Protein AF-A0A7S1FCR6-F1 (afdb_monomer)

pLDDT: mean 73.18, std 24.17, range [21.91, 98.38]

Solvent-accessible surface area (backbone atoms only — not comparable to full-atom values): 28357 Å² total; per-residue (Å²): 133,83,92,79,87,86,84,81,91,66,88,81,76,80,77,82,89,81,75,94,78,83,88,81,84,81,62,76,66,58,60,53,54,52,52,51,51,50,51,52,49,48,52,54,47,52,61,50,58,70,70,68,66,88,68,97,71,76,80,78,48,74,63,58,57,47,53,53,52,31,56,73,47,55,52,64,73,80,77,81,67,60,98,85,69,74,50,44,48,54,54,11,51,75,41,20,71,58,39,65,74,63,59,43,22,36,37,36,28,56,30,54,68,40,38,19,30,21,25,77,34,57,31,79,85,72,30,73,88,45,57,72,33,31,66,37,41,47,71,53,21,55,54,42,38,75,76,32,50,70,51,43,46,58,53,76,51,42,34,30,40,57,78,25,43,71,43,81,64,96,66,40,38,37,73,42,42,28,70,50,59,77,19,32,18,51,38,36,96,95,44,72,71,35,41,59,59,53,42,14,41,44,47,21,70,53,51,78,77,39,45,44,45,60,51,52,58,54,47,33,20,76,72,44,37,40,76,76,66,40,45,56,63,48,51,54,49,54,52,50,51,32,24,51,54,40,9,63,78,64,80,42,96,70,27,33,22,34,37,38,16,28,26,53,16,33,44,52,46,46,28,47,54,40,58,31,55,69,38,92,64,23,47,57,48,46,56,62,43,41,42,35,37,39,34,41,50,44,48,62,52,23,41,51,48,55,45,43,21,67,72,40,24,50,50,93,77,39,71,38,69,53,48,67,52,41,71,55,24,89,46,36,68,52,52,60,70,70,72,50,55,41,66,56,45,20,58,42,50,51,25,24,7,30,52,39,61,33,34,63,35,28,38,39,87,65,67,16,27,77,87,44,94,50,94,51,96,66,19,29,43,34,27,34,60,67,77,79,77,74,96,80,74,98,67,98,44,74,42,60,41,46,54,60,56,50,50,53,51,54,44,67,40,77,50,66,84,92,46,78,38,46,65,53,18,25,16,49,64,57,45,52,41,65,74,41,72,59,44,79,66,39,58,72,39,71,37,25,35,54,22,67,54,22,31,74,81,76,91,33,94,76,55,42,78,46,82,46,68,88,74,97,61,74,40,66,61,32,41,34,36,37,81,49,84,69,87,80,85,81,88,84,87,84,89,81,83,85,52,55,41,80,72,52,71,44,64,96

Nearest PDB structures (foldseek):
  4x92-assembly1_A  TM=7.218E-01  e=6.213E-13  Homo sapiens
  4x97-assembly1_A  TM=7.311E-01  e=3.871E-12  Homo sapiens
  6ecf-assembly2_B  TM=4.263E-01  e=5.447E-01  Streptomyces tsusimaensis
  8uag-assembly1_A  TM=4.490E-01  e=5.004E+00  Leishmania major
  8xaw-assembly1_D  TM=1.793E-01  e=2.719E+00  Escherichia coli

Radius of gyration: 27.41 Å; Cα contacts (8 Å, |Δi|>4): 826; chains: 1; bounding box: 84×52×92 Å

Structure (mmCIF, N/CA/C/O backbone):
data_AF-A0A7S1FCR6-F1
#
_entry.id   AF-A0A7S1FCR6-F1
#
loop_
_atom_site.group_PDB
_atom_site.id
_atom_site.type_symbol
_atom_site.label_atom_id
_atom_site.label_alt_id
_atom_site.label_comp_id
_atom_site.label_asym_id
_atom_site.label_entity_id
_atom_site.label_seq_id
_atom_site.pdbx_PDB_ins_code
_atom_site.Cartn_x
_atom_site.Cartn_y
_atom_site.Cartn_z
_atom_site.occupancy
_atom_site.B_iso_or_equiv
_atom_site.auth_seq_id
_atom_site.auth_comp_id
_atom_site.auth_asym_id
_atom_site.auth_atom_id
_atom_site.pdbx_PDB_model_num
ATOM 1 N N . LEU A 1 1 ? -47.782 4.706 -46.880 1.00 26.97 1 LEU A N 1
ATOM 2 C CA . LEU A 1 1 ? -47.902 5.909 -47.739 1.00 26.97 1 LEU A CA 1
ATOM 3 C C . LEU A 1 1 ? -46.493 6.414 -48.048 1.00 26.97 1 LEU A C 1
ATOM 5 O O . LEU A 1 1 ? -45.717 6.549 -47.120 1.00 26.97 1 LEU A O 1
ATOM 9 N N . LYS A 1 2 ? -46.186 6.562 -49.344 1.00 21.91 2 LYS A N 1
ATOM 10 C CA . LYS A 1 2 ? -44.995 7.129 -50.019 1.00 21.91 2 LYS A CA 1
ATOM 11 C C . LYS A 1 2 ? -43.766 7.554 -49.182 1.00 21.91 2 LYS A C 1
ATOM 13 O O . LYS A 1 2 ? -43.818 8.512 -48.423 1.00 21.91 2 LYS A O 1
ATOM 18 N N . PHE A 1 3 ? -42.630 6.924 -49.499 1.00 24.89 3 PHE A N 1
ATOM 19 C CA . PHE A 1 3 ? -41.269 7.440 -49.306 1.00 24.89 3 PHE A CA 1
ATOM 20 C C . PHE A 1 3 ? -41.048 8.743 -50.100 1.00 24.89 3 PHE A C 1
ATOM 22 O O . PHE A 1 3 ? -41.332 8.777 -51.298 1.00 24.89 3 PHE A O 1
ATOM 29 N N . ALA A 1 4 ? -40.473 9.773 -49.467 1.00 23.92 4 ALA A N 1
ATOM 30 C CA . ALA A 1 4 ? -39.822 10.896 -50.148 1.00 23.92 4 ALA A CA 1
ATOM 31 C C . ALA A 1 4 ? -38.716 11.526 -49.272 1.00 23.92 4 ALA A C 1
ATOM 33 O O . ALA A 1 4 ? -38.985 12.195 -48.284 1.00 23.92 4 ALA A O 1
ATOM 34 N N . ALA A 1 5 ? -37.476 11.241 -49.679 1.00 25.81 5 ALA A N 1
ATOM 35 C CA . ALA A 1 5 ? -36.233 12.014 -49.596 1.00 25.81 5 ALA A CA 1
ATOM 36 C C . ALA A 1 5 ? -36.061 13.136 -48.544 1.00 25.81 5 ALA A C 1
ATOM 38 O O . ALA A 1 5 ? -36.599 14.231 -48.686 1.00 25.81 5 ALA A O 1
ATOM 39 N N . LEU A 1 6 ? -35.072 12.945 -47.664 1.00 24.28 6 LEU A N 1
ATOM 40 C CA . LEU A 1 6 ? -34.164 14.011 -47.229 1.00 24.28 6 LEU A CA 1
ATOM 41 C C . LEU A 1 6 ? -32.757 13.665 -47.735 1.00 24.28 6 LEU A C 1
ATOM 43 O O . LEU A 1 6 ? -32.111 12.733 -47.261 1.00 24.28 6 LEU A O 1
ATOM 47 N N . ARG A 1 7 ? -32.332 14.392 -48.775 1.00 25.30 7 ARG A N 1
ATOM 48 C CA . ARG A 1 7 ? -30.979 14.369 -49.341 1.00 25.30 7 ARG A CA 1
ATOM 49 C C . ARG A 1 7 ? -30.012 14.976 -48.326 1.00 25.30 7 ARG A C 1
ATOM 51 O O . ARG A 1 7 ? -30.162 16.139 -47.966 1.00 25.30 7 ARG A O 1
ATOM 58 N N . THR A 1 8 ? -28.999 14.222 -47.919 1.00 30.91 8 THR A N 1
ATOM 59 C CA . THR A 1 8 ? -27.812 14.755 -47.250 1.00 30.91 8 THR A CA 1
ATOM 60 C C . THR A 1 8 ? -26.862 15.320 -48.303 1.00 30.91 8 THR A C 1
ATOM 62 O O . THR A 1 8 ? -26.351 14.615 -49.170 1.00 30.91 8 THR A O 1
ATOM 65 N N . THR A 1 9 ? -26.632 16.627 -48.254 1.00 29.25 9 THR A N 1
ATOM 66 C CA . THR A 1 9 ? -25.558 17.289 -48.993 1.00 29.25 9 THR A CA 1
ATOM 67 C C . THR A 1 9 ? -24.243 17.070 -48.249 1.00 29.25 9 THR A C 1
ATOM 69 O O . THR A 1 9 ? -23.993 17.713 -47.233 1.00 29.25 9 THR A O 1
ATOM 72 N N . SER A 1 10 ? -23.392 16.177 -48.752 1.00 33.59 10 SER A N 1
ATOM 73 C CA . SER A 1 10 ? -21.956 16.191 -48.455 1.00 33.59 10 SER A CA 1
ATOM 74 C C . SER A 1 10 ? -21.173 15.829 -49.727 1.00 33.59 10 SER A C 1
ATOM 76 O O . SER A 1 10 ? -21.545 14.859 -50.392 1.00 33.59 10 SER A O 1
ATOM 78 N N . PRO A 1 11 ? -20.126 16.582 -50.124 1.00 29.33 11 PRO A N 1
ATOM 79 C CA . PRO A 1 11 ? -19.571 16.553 -51.485 1.00 29.33 11 PRO A CA 1
ATOM 80 C C . PRO A 1 11 ? -18.715 15.318 -51.817 1.00 29.33 11 PRO A C 1
ATOM 82 O O . PRO A 1 11 ? -18.151 15.240 -52.903 1.00 29.33 11 PRO A O 1
ATOM 85 N N . CYS A 1 12 ? -18.595 14.343 -50.914 1.00 30.05 12 CYS A N 1
ATOM 86 C CA . CYS A 1 12 ? -17.661 13.223 -51.078 1.00 30.05 12 CYS A CA 1
ATOM 87 C C . CYS A 1 12 ? -18.168 12.066 -51.958 1.00 30.05 12 CYS A C 1
ATOM 89 O O . CYS A 1 12 ? -17.389 11.172 -52.271 1.00 30.05 12 CYS A O 1
ATOM 91 N N . LEU A 1 13 ? -19.439 12.056 -52.374 1.00 32.69 13 LEU A N 1
ATOM 92 C CA . LEU A 1 13 ? -20.043 10.925 -53.103 1.00 32.69 13 LEU A CA 1
ATOM 93 C C . LEU A 1 13 ? -20.125 11.104 -54.632 1.00 32.69 13 LEU A C 1
ATOM 95 O O . LEU A 1 13 ? -20.580 10.200 -55.321 1.00 32.69 13 LEU A O 1
ATOM 99 N N . GLY A 1 14 ? -19.651 12.228 -55.180 1.00 29.42 14 GLY A N 1
ATOM 100 C CA . GLY A 1 14 ? -19.716 12.520 -56.622 1.00 29.42 14 GLY A CA 1
ATOM 101 C C . GLY A 1 14 ? -18.485 12.132 -57.452 1.00 29.42 14 GLY A C 1
ATOM 102 O O . GLY A 1 14 ? -18.476 12.389 -58.649 1.00 29.42 14 GLY A O 1
ATOM 103 N N . ALA A 1 15 ? -17.440 11.551 -56.853 1.00 30.73 15 ALA A N 1
ATOM 104 C CA . ALA A 1 15 ? -16.150 11.344 -57.528 1.00 30.73 15 ALA A CA 1
ATOM 105 C C . ALA A 1 15 ? -15.713 9.870 -57.668 1.00 30.73 15 ALA A C 1
ATOM 107 O O . ALA A 1 15 ? -14.554 9.613 -57.984 1.00 30.73 15 ALA A O 1
ATOM 108 N N . MET A 1 16 ? -16.606 8.897 -57.440 1.00 31.44 16 MET A N 1
ATOM 109 C CA . MET A 1 16 ? -16.273 7.463 -57.545 1.00 31.44 16 MET A CA 1
ATOM 110 C C . MET A 1 16 ? -16.863 6.727 -58.759 1.00 31.44 16 MET A C 1
ATOM 112 O O . MET A 1 16 ? -16.580 5.547 -58.935 1.00 31.44 16 MET A O 1
ATOM 116 N N . GLU A 1 17 ? -17.567 7.409 -59.663 1.00 31.56 17 GLU A N 1
ATOM 117 C CA . GLU A 1 17 ? -17.945 6.854 -60.972 1.00 31.56 17 GLU A CA 1
ATOM 118 C C . GLU A 1 17 ? -17.301 7.665 -62.096 1.00 31.56 17 GLU A C 1
ATOM 120 O O . GLU A 1 17 ? -17.936 8.511 -62.709 1.00 31.56 17 GLU A O 1
ATOM 125 N N . THR A 1 18 ? -15.996 7.467 -62.302 1.00 31.06 18 THR A N 1
ATOM 126 C CA . THR A 1 18 ? -15.269 7.529 -63.593 1.00 31.06 18 THR A CA 1
ATOM 127 C C . THR A 1 18 ? -13.767 7.648 -63.330 1.00 31.06 18 THR A C 1
ATOM 129 O O . THR A 1 18 ? -13.212 8.740 -63.304 1.00 31.06 18 THR A O 1
ATOM 132 N N . ARG A 1 19 ? -13.102 6.502 -63.131 1.00 27.19 19 ARG A N 1
ATOM 133 C CA . ARG A 1 19 ? -11.713 6.195 -63.546 1.00 27.19 19 ARG A CA 1
ATOM 134 C C . ARG A 1 19 ? -11.244 4.925 -62.838 1.00 27.19 19 ARG A C 1
ATOM 136 O O . ARG A 1 19 ? -10.606 4.960 -61.792 1.00 27.19 19 ARG A O 1
ATOM 143 N N . ALA A 1 20 ? -11.535 3.785 -63.455 1.00 38.91 20 ALA A N 1
ATOM 144 C CA . ALA A 1 20 ? -10.646 2.640 -63.348 1.00 38.91 20 ALA A CA 1
ATOM 145 C C . ALA A 1 20 ? -9.335 3.016 -64.063 1.00 38.91 20 ALA A C 1
ATOM 147 O O . ALA A 1 20 ? -9.345 3.263 -65.268 1.00 38.91 20 ALA A O 1
ATOM 148 N N . GLY A 1 21 ? -8.232 3.126 -63.320 1.00 28.22 21 GLY A N 1
ATOM 149 C CA . GLY A 1 21 ? -6.908 3.366 -63.895 1.00 28.22 21 GLY A CA 1
ATOM 150 C C . GLY A 1 21 ? -5.910 4.011 -62.931 1.00 28.22 21 GLY A C 1
ATOM 151 O O . GLY A 1 21 ? -5.876 5.228 -62.817 1.00 28.22 21 GLY A O 1
ATOM 152 N N . ASN A 1 22 ? -5.053 3.168 -62.347 1.00 29.39 22 ASN A N 1
ATOM 153 C CA . ASN A 1 22 ? -3.750 3.455 -61.726 1.00 29.39 22 ASN A CA 1
ATOM 154 C C . ASN A 1 22 ? -3.652 4.239 -60.392 1.00 29.39 22 ASN A C 1
ATOM 156 O O . ASN A 1 22 ? -3.996 5.407 -60.295 1.00 29.39 22 ASN A O 1
ATOM 160 N N . ALA A 1 23 ? -2.983 3.563 -59.441 1.00 32.53 23 ALA A N 1
ATOM 161 C CA . ALA A 1 23 ? -2.140 4.050 -58.336 1.00 32.53 23 ALA A CA 1
ATOM 162 C C . ALA A 1 23 ? -2.759 4.902 -57.198 1.00 32.53 23 ALA A C 1
ATOM 164 O O . ALA A 1 23 ? -3.144 6.048 -57.386 1.00 32.53 23 ALA A O 1
ATOM 165 N N . GLY A 1 24 ? -2.687 4.369 -55.965 1.00 29.12 24 GLY A N 1
ATOM 166 C CA . GLY A 1 24 ? -2.795 5.131 -54.709 1.00 29.12 24 GLY A CA 1
ATOM 167 C C . GLY A 1 24 ? -3.730 4.504 -53.667 1.00 29.12 24 GLY A C 1
ATOM 168 O O . GLY A 1 24 ? -4.939 4.461 -53.855 1.00 29.12 24 GLY A O 1
ATOM 169 N N . SER A 1 25 ? -3.180 4.020 -52.549 1.00 33.81 25 SER A N 1
ATOM 170 C CA . SER A 1 25 ? -3.937 3.452 -51.421 1.00 33.81 25 SER A CA 1
ATOM 171 C C . SER A 1 25 ? -4.877 4.478 -50.757 1.00 33.81 25 SER A C 1
ATOM 173 O O . SER A 1 25 ? -4.413 5.584 -50.463 1.00 33.81 25 SER A O 1
ATOM 175 N N . PRO A 1 26 ? -6.129 4.135 -50.397 1.00 33.09 26 PRO A N 1
ATOM 176 C CA . PRO A 1 26 ? -6.978 5.029 -49.616 1.00 33.09 26 PRO A CA 1
ATOM 177 C C . PRO A 1 26 ? -6.548 5.065 -48.137 1.00 33.09 26 PRO A C 1
ATOM 179 O O . PRO A 1 26 ? -6.169 4.054 -47.543 1.00 33.09 26 PRO A O 1
ATOM 182 N N . GLY A 1 27 ? -6.579 6.262 -47.544 1.00 34.09 27 GLY A N 1
ATOM 183 C CA . GLY A 1 27 ? -6.052 6.562 -46.211 1.00 34.09 27 GLY A CA 1
ATOM 184 C C . GLY A 1 27 ? -6.724 5.796 -45.063 1.00 34.09 27 GLY A C 1
ATOM 185 O O . GLY A 1 27 ? -7.950 5.741 -44.944 1.00 34.09 27 GLY A O 1
ATOM 186 N N . LYS A 1 28 ? -5.884 5.274 -44.157 1.00 36.62 28 LYS A N 1
ATOM 187 C CA . LYS A 1 28 ? -6.226 4.457 -42.973 1.00 36.62 28 LYS A CA 1
ATOM 188 C C . LYS A 1 28 ? -7.243 5.103 -42.012 1.00 36.62 28 LYS A C 1
ATOM 190 O O . LYS A 1 28 ? -7.835 4.402 -41.199 1.00 36.62 28 LYS A O 1
ATOM 195 N N . THR A 1 29 ? -7.482 6.409 -42.102 1.00 34.28 29 THR A N 1
ATOM 196 C CA . THR A 1 29 ? -8.434 7.145 -41.251 1.00 34.28 29 THR A CA 1
ATOM 197 C C . THR A 1 29 ? -9.890 6.963 -41.694 1.00 34.28 29 THR A C 1
ATOM 199 O O . THR A 1 29 ? -10.779 6.887 -40.851 1.00 34.28 29 THR A O 1
ATOM 202 N N . CYS A 1 30 ? -10.152 6.815 -42.998 1.00 27.67 30 CYS A N 1
ATOM 203 C CA . CYS A 1 30 ? -11.521 6.697 -43.518 1.00 27.67 30 CYS A CA 1
ATOM 204 C C . CYS A 1 30 ? -12.105 5.295 -43.263 1.00 27.67 30 CYS A C 1
ATOM 206 O O . CYS A 1 30 ? -13.254 5.155 -42.856 1.00 27.67 30 CYS A O 1
ATOM 208 N N . VAL A 1 31 ? -11.265 4.257 -43.365 1.00 34.62 31 VAL A N 1
ATOM 209 C CA . VAL A 1 31 ? -11.630 2.868 -43.026 1.00 34.62 31 VAL A CA 1
ATOM 210 C C . VAL A 1 31 ? -11.950 2.720 -41.528 1.00 34.62 31 VAL A C 1
ATOM 212 O O . VAL A 1 31 ? -12.865 1.987 -41.161 1.00 34.62 31 VAL A O 1
ATOM 215 N N . ARG A 1 32 ? -11.263 3.471 -40.653 1.00 37.19 32 ARG A N 1
ATOM 216 C CA . ARG A 1 32 ? -11.485 3.470 -39.193 1.00 37.19 32 ARG A CA 1
ATOM 217 C C . ARG A 1 32 ? -12.839 4.057 -38.782 1.00 37.19 32 ARG A C 1
ATOM 219 O O . ARG A 1 32 ? -13.507 3.473 -37.937 1.00 37.19 32 ARG A O 1
ATOM 226 N N . VAL A 1 33 ? -13.268 5.159 -39.399 1.00 35.59 33 VAL A N 1
ATOM 227 C CA . VAL A 1 33 ? -14.563 5.796 -39.091 1.00 35.59 33 VAL A CA 1
ATOM 228 C C . VAL A 1 33 ? -15.730 4.987 -39.662 1.00 35.59 33 VAL A C 1
ATOM 230 O O . VAL A 1 33 ? -16.731 4.793 -38.977 1.00 35.59 33 VAL A O 1
ATOM 233 N N . VAL A 1 34 ? -15.584 4.436 -40.872 1.00 34.09 34 VAL A N 1
ATOM 234 C CA . VAL A 1 34 ? -16.623 3.599 -41.495 1.00 34.09 34 VAL A CA 1
ATOM 235 C C . VAL A 1 34 ? -16.825 2.294 -40.720 1.00 34.09 34 VAL A C 1
ATOM 237 O O . VAL A 1 34 ? -17.962 1.894 -40.508 1.00 34.09 34 VAL A O 1
ATOM 240 N N . THR A 1 35 ? -15.763 1.667 -40.206 1.00 38.59 35 THR A N 1
ATOM 241 C CA . THR A 1 35 ? -15.887 0.416 -39.429 1.00 38.59 35 THR A CA 1
ATOM 242 C C . THR A 1 35 ? -16.547 0.652 -38.066 1.00 38.59 35 THR A C 1
ATOM 244 O O . THR A 1 35 ? -17.368 -0.152 -37.630 1.00 38.59 35 THR A O 1
ATOM 247 N N . LEU A 1 36 ? -16.255 1.785 -37.419 1.00 36.88 36 LEU A N 1
ATOM 248 C CA . LEU A 1 36 ? -16.864 2.159 -36.140 1.00 36.88 36 LEU A CA 1
ATOM 249 C C . LEU A 1 36 ? -18.350 2.524 -36.304 1.00 36.88 36 LEU A C 1
ATOM 251 O O . LEU A 1 36 ? -19.183 2.093 -35.512 1.00 36.88 36 LEU A O 1
ATOM 255 N N . LEU A 1 37 ? -18.701 3.240 -37.378 1.00 36.97 37 LEU A N 1
ATOM 256 C CA . LEU A 1 37 ? -20.093 3.554 -37.714 1.00 36.97 37 LEU A CA 1
ATOM 257 C C . LEU A 1 37 ? -20.887 2.312 -38.137 1.00 36.97 37 LEU A C 1
ATOM 259 O O . LEU A 1 37 ? -22.052 2.200 -37.772 1.00 36.97 37 LEU A O 1
ATOM 263 N N . VAL A 1 38 ? -20.271 1.357 -38.841 1.00 38.62 38 VAL A N 1
ATOM 264 C CA . VAL A 1 38 ? -20.898 0.069 -39.189 1.00 38.62 38 VAL A CA 1
ATOM 265 C C . VAL A 1 38 ? -21.093 -0.805 -37.946 1.00 38.62 38 VAL A C 1
ATOM 267 O O . VAL A 1 38 ? -22.140 -1.432 -37.817 1.00 38.62 38 VAL A O 1
ATOM 270 N N . GLY A 1 39 ? -20.154 -0.795 -36.995 1.00 35.12 39 GLY A N 1
ATOM 271 C CA . GLY A 1 39 ? -20.297 -1.484 -35.708 1.00 35.12 39 GLY A CA 1
ATOM 272 C C . GLY A 1 39 ? -21.424 -0.905 -34.849 1.00 35.12 39 GLY A C 1
ATOM 273 O O . GLY A 1 39 ? -22.276 -1.647 -34.365 1.00 35.12 39 GLY A O 1
ATOM 274 N N . VAL A 1 40 ? -21.501 0.423 -34.730 1.00 40.88 40 VAL A N 1
ATOM 275 C CA . VAL A 1 40 ? -22.588 1.101 -34.000 1.00 40.88 40 VAL A CA 1
ATOM 276 C C . VAL A 1 40 ? -23.932 0.919 -34.715 1.00 40.88 40 VAL A C 1
ATOM 278 O O . VAL A 1 40 ? -24.932 0.631 -34.064 1.00 40.88 40 VAL A O 1
ATOM 281 N N . ALA A 1 41 ? -23.971 0.997 -36.048 1.00 37.22 41 ALA A N 1
ATOM 282 C CA . ALA A 1 41 ? -25.184 0.745 -36.824 1.00 37.22 41 ALA A CA 1
ATOM 283 C C . ALA A 1 41 ? -25.647 -0.719 -36.739 1.00 37.22 41 ALA A C 1
ATOM 285 O O . ALA A 1 41 ? -26.850 -0.959 -36.729 1.00 37.22 41 ALA A O 1
ATOM 286 N N . ALA A 1 42 ? -24.733 -1.688 -36.624 1.00 37.91 42 ALA A N 1
ATOM 287 C CA . ALA A 1 42 ? -25.067 -3.095 -36.402 1.00 37.91 42 ALA A CA 1
ATOM 288 C C . ALA A 1 42 ? -25.636 -3.341 -34.995 1.00 37.91 42 ALA A C 1
ATOM 290 O O . ALA A 1 42 ? -26.584 -4.109 -34.856 1.00 37.91 42 ALA A O 1
ATOM 291 N N . VAL A 1 43 ? -25.130 -2.641 -33.972 1.00 38.53 43 VAL A N 1
ATOM 292 C CA . VAL A 1 43 ? -25.683 -2.672 -32.605 1.00 38.53 43 VAL A CA 1
ATOM 293 C C . VAL A 1 43 ? -27.073 -2.031 -32.565 1.00 38.53 43 VAL A C 1
ATOM 295 O O . VAL A 1 43 ? -28.011 -2.625 -32.040 1.00 38.53 43 VAL A O 1
ATOM 298 N N . VAL A 1 44 ? -27.250 -0.868 -33.198 1.00 40.66 44 VAL A N 1
ATOM 299 C CA . VAL A 1 44 ? -28.551 -0.180 -33.280 1.00 40.66 44 VAL A CA 1
ATOM 300 C C . VAL A 1 44 ? -29.558 -0.976 -34.125 1.00 40.66 44 VAL A C 1
ATOM 302 O O . VAL A 1 44 ? -30.716 -1.102 -33.731 1.00 40.66 44 VAL A O 1
ATOM 305 N N . CYS A 1 45 ? -29.134 -1.587 -35.238 1.00 35.97 45 CYS A N 1
ATOM 306 C CA . CYS A 1 45 ? -29.986 -2.471 -36.042 1.00 35.97 45 CYS A CA 1
ATOM 307 C C . CYS A 1 45 ? -30.292 -3.797 -35.338 1.00 35.97 45 CYS A C 1
ATOM 309 O O . CYS A 1 45 ? -31.378 -4.329 -35.533 1.00 35.97 45 CYS A O 1
ATOM 311 N N . GLY A 1 46 ? -29.386 -4.331 -34.513 1.00 36.72 46 GLY A N 1
ATOM 312 C CA . GLY A 1 46 ? -29.647 -5.510 -33.682 1.00 36.72 46 GLY A CA 1
ATOM 313 C C . GLY A 1 46 ? -30.739 -5.250 -32.642 1.00 36.72 46 GLY A C 1
ATOM 314 O O . GLY A 1 46 ? -31.631 -6.078 -32.471 1.00 36.72 46 GLY A O 1
ATOM 315 N N . ILE A 1 47 ? -30.729 -4.058 -32.035 1.00 38.31 47 ILE A N 1
ATOM 316 C CA . ILE A 1 47 ? -31.768 -3.586 -31.106 1.00 38.31 47 ILE A CA 1
ATOM 317 C C . ILE A 1 47 ? -33.112 -3.385 -31.830 1.00 38.31 47 ILE A C 1
ATOM 319 O O . ILE A 1 47 ? -34.154 -3.755 -31.298 1.00 38.31 47 ILE A O 1
ATOM 323 N N . TYR A 1 48 ? -33.103 -2.857 -33.059 1.00 31.92 48 TYR A N 1
ATOM 324 C CA . TYR A 1 48 ? -34.331 -2.627 -33.836 1.00 31.92 48 TYR A CA 1
ATOM 325 C C . TYR A 1 48 ? -34.926 -3.909 -34.441 1.00 31.92 48 TYR A C 1
ATOM 327 O O . TYR A 1 48 ? -36.141 -4.088 -34.441 1.00 31.92 48 TYR A O 1
ATOM 335 N N . LYS A 1 49 ? -34.088 -4.840 -34.914 1.00 32.34 49 LYS A N 1
ATOM 336 C CA . LYS A 1 49 ? -34.532 -6.093 -35.551 1.00 32.34 49 LYS A CA 1
ATOM 337 C C . LYS A 1 49 ? -35.114 -7.094 -34.545 1.00 32.34 49 LYS A C 1
ATOM 339 O O . LYS A 1 49 ? -35.937 -7.920 -34.929 1.00 32.34 49 LYS A O 1
ATOM 344 N N . ALA A 1 50 ? -34.750 -6.978 -33.266 1.00 37.97 50 ALA A N 1
ATOM 345 C CA . ALA A 1 50 ? -35.415 -7.676 -32.165 1.00 37.97 50 ALA A CA 1
ATOM 346 C C . ALA A 1 50 ? -36.836 -7.138 -31.880 1.00 37.97 50 ALA A C 1
ATOM 348 O O . ALA A 1 50 ? -37.641 -7.846 -31.287 1.00 37.97 50 ALA A O 1
ATOM 349 N N . GLY A 1 51 ? -37.161 -5.916 -32.324 1.00 35.59 51 GLY A N 1
ATOM 350 C CA . GLY A 1 51 ? -38.479 -5.294 -32.156 1.00 35.59 51 GLY A CA 1
ATOM 351 C C . GLY A 1 51 ? -39.479 -5.541 -33.295 1.00 35.59 51 GLY A C 1
ATOM 352 O O . GLY A 1 51 ? -40.661 -5.271 -33.111 1.00 35.59 51 GLY A O 1
ATOM 353 N N . GLU A 1 52 ? -39.052 -6.051 -34.457 1.00 33.81 52 GLU A N 1
ATOM 354 C CA . GLU A 1 52 ? -39.923 -6.213 -35.641 1.00 33.81 52 GLU A CA 1
ATOM 355 C C . GLU A 1 52 ? -40.369 -7.657 -35.933 1.00 33.81 52 GLU A C 1
ATOM 357 O O . GLU A 1 52 ? -41.248 -7.867 -36.771 1.00 33.81 52 GLU A O 1
ATOM 362 N N . GLN A 1 53 ? -39.837 -8.669 -35.239 1.00 32.81 53 GLN A N 1
ATOM 363 C CA . GLN A 1 53 ? -40.390 -10.027 -35.320 1.00 32.81 53 GLN A CA 1
ATOM 364 C C . GLN A 1 53 ? -41.501 -10.194 -34.285 1.00 32.81 53 GLN A C 1
ATOM 366 O O . GLN A 1 53 ? -41.283 -10.614 -33.153 1.00 32.81 53 GLN A O 1
ATOM 371 N N . GLY A 1 54 ? -42.708 -9.805 -34.692 1.00 36.75 54 GLY A N 1
ATOM 372 C CA . GLY A 1 54 ? -43.919 -9.939 -33.897 1.00 36.75 54 GLY A CA 1
ATOM 373 C C . GLY A 1 54 ? -44.237 -11.394 -33.557 1.00 36.75 54 GLY A C 1
ATOM 374 O O . GLY A 1 54 ? -44.729 -12.140 -34.398 1.00 36.75 54 GLY A O 1
ATOM 375 N N . SER A 1 55 ? -44.018 -11.756 -32.297 1.00 31.84 55 SER A N 1
ATOM 376 C CA . SER A 1 55 ? -44.845 -12.706 -31.550 1.00 31.84 55 SER A CA 1
ATOM 377 C C . SER A 1 55 ? -44.575 -12.530 -30.054 1.00 31.84 55 SER A C 1
ATOM 379 O O . SER A 1 55 ? -43.430 -12.650 -29.621 1.00 31.84 55 SER A O 1
ATOM 381 N N . ASP A 1 56 ? -45.636 -12.206 -29.314 1.00 35.31 56 ASP A N 1
ATOM 382 C CA . ASP A 1 56 ? -45.758 -12.059 -27.857 1.00 35.31 56 ASP A CA 1
ATOM 383 C C . ASP A 1 56 ? -44.575 -12.564 -27.017 1.00 35.31 56 ASP A C 1
ATOM 385 O O . ASP A 1 56 ? -44.539 -13.718 -26.599 1.00 35.31 56 ASP A O 1
ATOM 389 N N . THR A 1 57 ? -43.638 -11.676 -26.684 1.00 29.53 57 THR A N 1
ATOM 390 C CA . THR A 1 57 ? -42.761 -11.845 -25.520 1.00 29.53 57 THR A CA 1
ATOM 391 C C . THR A 1 57 ? -42.453 -10.479 -24.905 1.00 29.53 57 THR A C 1
ATOM 393 O O . THR A 1 57 ? -42.245 -9.486 -25.598 1.00 29.53 57 THR A O 1
ATOM 396 N N . SER A 1 58 ? -42.520 -10.421 -23.574 1.00 30.34 58 SER A N 1
ATOM 397 C CA . SER A 1 58 ? -42.349 -9.231 -22.740 1.00 30.34 58 SER A CA 1
ATOM 398 C C . SER A 1 58 ? -41.084 -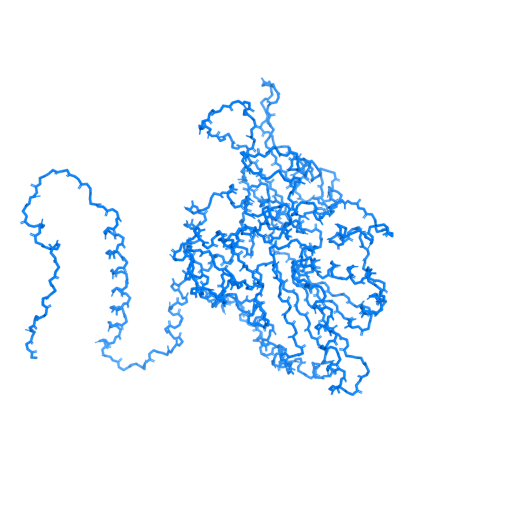8.442 -23.079 1.00 30.34 58 SER A C 1
ATOM 400 O O . SER A 1 58 ? -40.049 -9.051 -23.342 1.00 30.34 58 SER A O 1
ATOM 402 N N . MET A 1 59 ? -41.158 -7.106 -22.965 1.00 28.52 59 MET A N 1
ATOM 403 C CA . MET A 1 59 ? -40.004 -6.197 -22.917 1.00 28.52 59 MET A CA 1
ATOM 404 C C . MET A 1 59 ? -38.809 -6.884 -22.247 1.00 28.52 59 MET A C 1
ATOM 406 O O . MET A 1 59 ? -38.922 -7.307 -21.095 1.00 28.52 59 MET A O 1
ATOM 410 N N . ALA A 1 60 ? -37.695 -7.023 -22.974 1.00 37.72 60 ALA A N 1
ATOM 411 C CA . ALA A 1 60 ? -36.460 -7.560 -22.420 1.00 37.72 60 ALA A CA 1
ATOM 412 C C . ALA A 1 60 ? -36.162 -6.820 -21.111 1.00 37.72 60 ALA A C 1
ATOM 414 O O . ALA A 1 60 ? -36.088 -5.587 -21.096 1.00 37.72 60 ALA A O 1
ATOM 415 N N . SER A 1 61 ? -36.083 -7.563 -20.004 1.00 39.19 61 SER A N 1
ATOM 416 C CA . SER A 1 61 ? -35.840 -6.959 -18.701 1.00 39.19 61 SER A CA 1
ATOM 417 C C . SER A 1 61 ? -34.520 -6.177 -18.747 1.00 39.19 61 SER A C 1
ATOM 419 O O . SER A 1 61 ? -33.607 -6.546 -19.497 1.00 39.19 61 SER A O 1
ATOM 421 N N . PRO A 1 62 ? -34.373 -5.113 -17.943 1.00 37.41 62 PRO A N 1
ATOM 422 C CA . PRO A 1 62 ? -33.099 -4.411 -17.795 1.00 37.41 62 PRO A CA 1
ATOM 423 C C . PRO A 1 62 ? -31.920 -5.364 -17.526 1.00 37.41 62 PRO A C 1
ATOM 425 O O . PRO A 1 62 ? -30.804 -5.099 -17.967 1.00 37.41 62 PRO A O 1
ATOM 428 N N . ASP A 1 63 ? -32.183 -6.505 -16.879 1.00 39.47 63 ASP A N 1
ATOM 429 C CA . ASP A 1 63 ? -31.207 -7.566 -16.640 1.00 39.47 63 ASP A CA 1
ATOM 430 C C . ASP A 1 63 ? -30.750 -8.270 -17.929 1.00 39.47 63 ASP A C 1
ATOM 432 O O . ASP A 1 63 ? -29.559 -8.498 -18.088 1.00 39.47 63 ASP A O 1
ATOM 436 N N . ALA A 1 64 ? -31.633 -8.535 -18.898 1.00 39.97 64 ALA A N 1
ATOM 437 C CA . ALA A 1 64 ? -31.254 -9.177 -20.163 1.00 39.97 64 ALA A CA 1
ATOM 438 C C . ALA A 1 64 ? -30.364 -8.274 -21.038 1.00 39.97 64 ALA A C 1
ATOM 440 O O . ALA A 1 64 ? -29.418 -8.741 -21.675 1.00 39.97 64 ALA A O 1
ATOM 441 N N . VAL A 1 65 ? -30.633 -6.964 -21.037 1.00 41.66 65 VAL A N 1
ATOM 442 C CA . VAL A 1 65 ? -29.798 -5.967 -21.730 1.00 41.66 65 VAL A CA 1
ATOM 443 C C . VAL A 1 65 ? -28.449 -5.806 -21.023 1.00 41.66 65 VAL A C 1
ATOM 445 O O . VAL A 1 65 ? -27.410 -5.736 -21.683 1.00 41.66 65 VAL A O 1
ATOM 448 N N . ARG A 1 66 ? -28.445 -5.803 -19.683 1.00 43.34 66 ARG A N 1
ATOM 449 C CA . ARG A 1 66 ? -27.223 -5.792 -18.868 1.00 43.34 66 ARG A CA 1
ATOM 450 C C . ARG A 1 66 ? -26.367 -7.027 -19.143 1.00 43.34 66 ARG A C 1
ATOM 452 O O . ARG A 1 66 ? -25.181 -6.881 -19.410 1.00 43.34 66 ARG A O 1
ATOM 459 N N . ASP A 1 67 ? -26.953 -8.216 -19.121 1.00 42.72 67 ASP A N 1
ATOM 460 C CA . ASP A 1 67 ? -26.228 -9.478 -19.278 1.00 42.72 67 ASP A CA 1
ATOM 461 C C . ASP A 1 67 ? -25.663 -9.628 -20.706 1.00 42.72 67 ASP A C 1
ATOM 463 O O . ASP A 1 67 ? -24.537 -10.100 -20.891 1.00 42.72 67 ASP A O 1
ATOM 467 N N . PHE A 1 68 ? -26.373 -9.118 -21.720 1.00 43.09 68 PHE A N 1
ATOM 468 C CA . PHE A 1 68 ? -25.855 -9.010 -23.087 1.00 43.09 68 PHE A CA 1
ATOM 469 C C . PHE A 1 68 ? -24.639 -8.070 -23.177 1.00 43.09 68 PHE A C 1
ATOM 471 O O . PHE A 1 68 ? -23.623 -8.444 -23.768 1.00 43.09 68 PHE A O 1
ATOM 478 N N . LEU A 1 69 ? -24.693 -6.892 -22.543 1.00 40.97 69 LEU A N 1
ATOM 479 C CA . LEU A 1 69 ? -23.569 -5.946 -22.496 1.00 40.97 69 LEU A CA 1
ATOM 480 C C . LEU A 1 69 ? -22.366 -6.509 -21.723 1.00 40.97 69 LEU A C 1
ATOM 482 O O . LEU A 1 69 ? -21.236 -6.393 -22.193 1.00 40.97 69 LEU A O 1
ATOM 486 N N . LEU A 1 70 ? -22.598 -7.165 -20.583 1.00 42.41 70 LEU A N 1
ATOM 487 C CA . LEU A 1 70 ? -21.550 -7.800 -19.775 1.00 42.41 70 LEU A CA 1
ATOM 488 C C . LEU A 1 70 ? -20.842 -8.920 -20.552 1.00 42.41 70 LEU A C 1
ATOM 490 O O . LEU A 1 70 ? -19.611 -8.961 -20.589 1.00 42.41 70 LEU A O 1
ATOM 494 N N . SER A 1 71 ? -21.602 -9.760 -21.266 1.00 39.66 71 SER A N 1
ATOM 495 C CA . SER A 1 71 ? -21.037 -10.836 -22.094 1.00 39.66 71 SER A CA 1
ATOM 496 C C . SER A 1 71 ? -20.170 -10.325 -23.255 1.00 39.66 71 SER A C 1
ATOM 498 O O . SER A 1 71 ? -19.132 -10.917 -23.548 1.00 39.66 71 SER A O 1
ATOM 500 N N . HIS A 1 72 ? -20.542 -9.205 -23.887 1.00 39.03 72 HIS A N 1
ATOM 501 C CA . HIS A 1 72 ? -19.803 -8.629 -25.020 1.00 39.03 72 HIS A CA 1
ATOM 502 C C . HIS A 1 72 ? -18.600 -7.775 -24.600 1.00 39.03 72 HIS A C 1
ATOM 504 O O . HIS A 1 72 ? -17.662 -7.620 -25.382 1.00 39.03 72 HIS A O 1
ATOM 510 N N . LEU A 1 73 ? -18.590 -7.256 -23.370 1.00 37.81 73 LEU A N 1
ATOM 511 C CA . LEU A 1 73 ? -17.438 -6.562 -22.785 1.00 37.81 73 LEU A CA 1
ATOM 512 C C . LEU A 1 73 ? -16.375 -7.527 -22.234 1.00 37.81 73 LEU A C 1
ATOM 514 O O . LEU A 1 73 ? -15.359 -7.083 -21.709 1.00 37.81 73 LEU A O 1
ATOM 518 N N . GLY A 1 74 ? -16.587 -8.845 -22.336 1.00 31.19 74 GLY A N 1
ATOM 519 C CA . GLY A 1 74 ? -15.702 -9.835 -21.717 1.00 31.19 74 GLY A CA 1
ATOM 520 C C . GLY A 1 74 ? -15.737 -9.796 -20.186 1.00 31.19 74 GLY A C 1
ATOM 521 O O . GLY A 1 74 ? -14.905 -10.432 -19.543 1.00 31.19 74 GLY A O 1
ATOM 522 N N . ILE A 1 75 ? -16.712 -9.091 -19.598 1.00 41.31 75 ILE A N 1
ATOM 523 C CA . ILE A 1 75 ? -17.019 -9.125 -18.169 1.00 41.31 75 ILE A CA 1
ATOM 524 C C . ILE A 1 75 ? -17.835 -10.400 -17.960 1.00 41.31 75 ILE A C 1
ATOM 526 O O . ILE A 1 75 ? -19.065 -10.401 -17.890 1.00 41.31 75 ILE A O 1
ATOM 530 N N . GLY A 1 76 ? -17.121 -11.525 -17.998 1.00 31.28 76 GLY A N 1
ATOM 531 C CA . GLY A 1 76 ? -17.688 -12.840 -17.773 1.00 31.28 76 GLY A CA 1
ATOM 532 C C . GLY A 1 76 ? -18.409 -12.878 -16.433 1.00 31.28 76 GLY A C 1
ATOM 533 O O . GLY A 1 76 ? -17.969 -12.300 -15.441 1.00 31.28 76 GLY A O 1
ATOM 534 N N . ASN A 1 77 ? -19.536 -13.575 -16.421 1.00 35.72 77 ASN A N 1
ATOM 535 C CA . ASN A 1 77 ? -20.301 -13.853 -15.225 1.00 35.72 77 ASN A CA 1
ATOM 536 C C . ASN A 1 77 ? -19.442 -14.739 -14.293 1.00 35.72 77 ASN A C 1
ATOM 538 O O . ASN A 1 77 ? -19.547 -15.964 -14.319 1.00 35.72 77 ASN A O 1
ATOM 542 N N . GLU A 1 78 ? -18.630 -14.145 -13.412 1.00 35.72 78 GLU A N 1
ATOM 543 C CA . GLU A 1 78 ? -18.069 -14.819 -12.223 1.00 35.72 78 GLU A CA 1
ATOM 544 C C . GLU A 1 78 ? -19.173 -15.219 -11.211 1.00 35.72 78 GLU A C 1
ATOM 546 O O . GLU A 1 78 ? -18.933 -15.400 -10.020 1.00 35.72 78 GLU A O 1
ATOM 551 N N . THR A 1 79 ? -20.419 -15.367 -11.661 1.00 36.72 79 THR A N 1
ATOM 552 C CA . THR A 1 79 ? -21.504 -15.991 -10.902 1.00 36.72 79 THR A CA 1
ATOM 553 C C . THR A 1 79 ? -21.619 -17.492 -11.173 1.00 36.72 79 THR A C 1
ATOM 555 O O . THR A 1 79 ? -22.362 -18.163 -10.467 1.00 36.72 79 THR A O 1
ATOM 558 N N . GLN A 1 80 ? -20.840 -18.067 -12.103 1.00 33.59 80 GLN A N 1
ATOM 559 C CA . GLN A 1 80 ? -20.688 -19.529 -12.212 1.00 33.59 80 GLN A CA 1
ATOM 560 C C . GLN A 1 80 ? -19.484 -20.082 -11.427 1.00 33.59 80 GLN A C 1
ATOM 562 O O . GLN A 1 80 ? -18.883 -21.087 -11.800 1.00 33.59 80 GLN A O 1
ATOM 567 N N . GLY A 1 81 ? -19.155 -19.448 -10.299 1.00 31.31 81 GLY A N 1
ATOM 568 C CA . GLY A 1 81 ? -18.292 -20.010 -9.263 1.00 31.31 81 GLY A CA 1
ATOM 569 C C . GLY A 1 81 ? -19.124 -20.619 -8.132 1.00 31.31 81 GLY A C 1
ATOM 570 O O . GLY A 1 81 ? -19.592 -19.893 -7.265 1.00 31.31 81 GLY A O 1
ATOM 571 N N . ALA A 1 82 ? -19.254 -21.949 -8.154 1.00 32.34 82 ALA A N 1
ATOM 572 C CA . ALA A 1 82 ? -19.789 -22.835 -7.112 1.00 32.34 82 ALA A CA 1
ATOM 573 C C . ALA A 1 82 ? -21.278 -22.672 -6.731 1.00 32.34 82 ALA A C 1
ATOM 575 O O . ALA A 1 82 ? -21.668 -21.843 -5.911 1.00 32.34 82 ALA A O 1
ATOM 576 N N . ALA A 1 83 ? -22.106 -23.598 -7.229 1.00 31.34 83 ALA A N 1
ATOM 577 C CA . ALA A 1 83 ? -23.339 -23.973 -6.545 1.00 31.34 83 ALA A CA 1
ATOM 578 C C . ALA A 1 83 ? -22.997 -24.341 -5.086 1.00 31.34 83 ALA A C 1
ATOM 580 O O . ALA A 1 83 ? -22.340 -25.353 -4.848 1.00 31.34 83 ALA A O 1
ATOM 581 N N . GLY A 1 84 ? -23.380 -23.487 -4.130 1.00 43.50 84 GLY A N 1
ATOM 582 C CA . GLY A 1 84 ? -23.150 -23.703 -2.695 1.00 43.50 84 GLY A CA 1
ATOM 583 C C . GLY A 1 84 ? -22.438 -22.580 -1.930 1.00 43.50 84 GLY A C 1
ATOM 584 O O . GLY A 1 84 ? -22.256 -22.730 -0.727 1.00 43.50 84 GLY A O 1
ATOM 585 N N . VAL A 1 85 ? -22.044 -21.465 -2.559 1.00 52.78 85 VAL A N 1
ATOM 586 C CA . VAL A 1 85 ? -21.525 -20.303 -1.811 1.00 52.78 85 VAL A CA 1
ATOM 587 C C . VAL A 1 85 ? -22.692 -19.418 -1.378 1.00 52.78 85 VAL A C 1
ATOM 589 O O . VAL A 1 85 ? -23.392 -18.847 -2.216 1.00 52.78 85 VAL A O 1
ATOM 592 N N . ASP A 1 86 ? -22.905 -19.312 -0.065 1.00 63.53 86 ASP A N 1
ATOM 593 C CA . ASP A 1 86 ? -23.891 -18.407 0.524 1.00 63.53 86 ASP A CA 1
ATOM 594 C C . ASP A 1 86 ? -23.699 -16.978 -0.000 1.00 63.53 86 ASP A C 1
ATOM 596 O O . ASP A 1 86 ? -22.580 -16.463 -0.073 1.00 63.53 86 ASP A O 1
ATOM 600 N N . SER A 1 87 ? -24.800 -16.311 -0.363 1.00 86.75 87 SER A N 1
ATOM 601 C CA . SER A 1 87 ? -24.732 -14.913 -0.800 1.00 86.75 87 SER A CA 1
ATOM 602 C C . SER A 1 87 ? -24.068 -14.051 0.291 1.00 86.75 87 SER A C 1
ATOM 604 O O . SER A 1 87 ? -24.287 -14.322 1.476 1.00 86.75 87 SER A O 1
ATOM 606 N N . PRO A 1 88 ? -23.315 -12.979 -0.039 1.00 88.94 88 PRO A N 1
ATOM 607 C CA . PRO A 1 88 ? -22.688 -12.132 0.983 1.00 88.94 88 PRO A CA 1
ATOM 608 C C . PRO A 1 88 ? -23.684 -11.618 2.033 1.00 88.94 88 PRO A C 1
ATOM 610 O O . PRO A 1 88 ? -23.375 -11.551 3.219 1.00 88.94 88 PRO A O 1
ATOM 613 N N . ARG A 1 89 ? -24.924 -11.343 1.609 1.00 91.25 89 ARG A N 1
ATOM 614 C CA . ARG A 1 89 ? -26.030 -10.988 2.503 1.00 91.25 89 ARG A CA 1
ATOM 615 C C . ARG A 1 89 ? -26.397 -12.126 3.460 1.00 91.25 89 ARG A C 1
ATOM 617 O O . ARG A 1 89 ? -26.615 -11.864 4.636 1.00 91.25 89 ARG A O 1
ATOM 624 N N . THR A 1 90 ? -26.473 -13.365 2.974 1.00 92.69 90 THR A N 1
ATOM 625 C CA . THR A 1 90 ? -26.746 -14.554 3.800 1.00 92.69 90 THR A CA 1
ATOM 626 C C . THR A 1 90 ? -25.671 -14.729 4.869 1.00 92.69 90 THR A C 1
ATOM 628 O O . THR A 1 90 ? -26.009 -14.907 6.036 1.00 92.69 90 THR A O 1
ATOM 631 N N . VAL A 1 91 ? -24.393 -14.593 4.495 1.00 92.19 91 VAL A N 1
ATOM 632 C CA .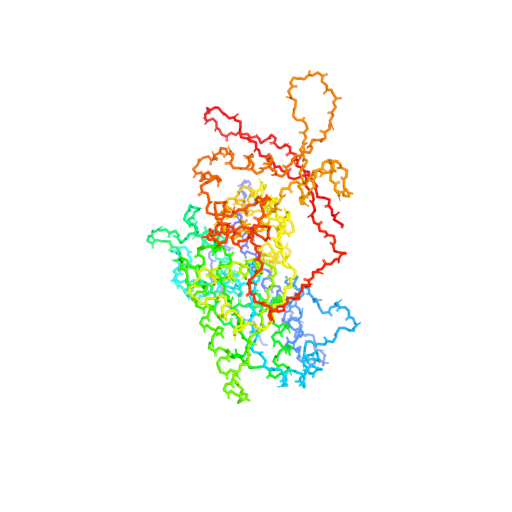 VAL A 1 91 ? -23.266 -14.655 5.441 1.00 92.19 91 VAL A CA 1
ATOM 633 C C . VAL A 1 91 ? -23.394 -13.570 6.513 1.00 92.19 91 VAL A C 1
ATOM 635 O O . VAL A 1 91 ? -23.251 -13.862 7.696 1.00 92.19 91 VAL A O 1
ATOM 638 N N . GLY A 1 92 ? -23.720 -12.336 6.116 1.00 91.75 92 GLY A N 1
ATOM 639 C CA . GLY A 1 92 ? -23.936 -11.228 7.048 1.00 91.75 92 GLY A CA 1
ATOM 640 C C . GLY A 1 92 ? -25.077 -11.472 8.037 1.00 91.75 92 GLY A C 1
ATOM 641 O O . GLY A 1 92 ? -24.904 -11.290 9.240 1.00 91.75 92 GLY A O 1
ATOM 642 N N . LEU A 1 93 ? -26.225 -11.954 7.550 1.00 93.19 93 LEU A N 1
ATOM 643 C CA . LEU A 1 93 ? -27.368 -12.304 8.400 1.00 93.19 93 LEU A CA 1
ATOM 644 C C . LEU A 1 93 ? -27.040 -13.445 9.371 1.00 93.19 93 LEU A C 1
ATOM 646 O O . LEU A 1 93 ? -27.457 -13.400 10.525 1.00 93.19 93 LEU A O 1
ATOM 650 N N . ALA A 1 94 ? -26.254 -14.435 8.940 1.00 93.06 94 ALA A N 1
ATOM 651 C CA . ALA A 1 94 ? -25.851 -15.558 9.787 1.00 93.06 94 ALA A CA 1
ATOM 652 C C . ALA A 1 94 ? -24.995 -15.129 10.994 1.00 93.06 94 ALA A C 1
ATOM 654 O O . ALA A 1 94 ? -24.989 -15.813 12.017 1.00 93.06 94 ALA A O 1
ATOM 655 N N . VAL A 1 95 ? -24.290 -13.997 10.898 1.00 90.94 95 VAL A N 1
ATOM 656 C CA . VAL A 1 95 ? -23.445 -13.459 11.978 1.00 90.94 95 VAL A CA 1
ATOM 657 C C . VAL A 1 95 ? -24.041 -12.225 12.659 1.00 90.94 95 VAL A C 1
ATOM 659 O O . VAL A 1 95 ? -23.385 -11.640 13.521 1.00 90.94 95 VAL A O 1
ATOM 662 N N . GLN A 1 96 ? -25.273 -11.831 12.322 1.00 92.62 96 GLN A N 1
ATOM 663 C CA . GLN A 1 96 ? -25.893 -10.587 12.790 1.00 92.62 96 GLN A CA 1
ATOM 664 C C . GLN A 1 96 ? -25.947 -10.491 14.322 1.00 92.62 96 GLN A C 1
ATOM 666 O O . GLN A 1 96 ? -25.544 -9.476 14.883 1.00 92.62 96 GLN A O 1
ATOM 671 N N . ASP A 1 97 ? -26.356 -11.553 15.020 1.00 90.50 97 ASP A N 1
ATOM 672 C CA . ASP A 1 97 ? -26.428 -11.550 16.490 1.00 90.50 97 ASP A CA 1
ATOM 673 C C . ASP A 1 97 ? -25.042 -11.387 17.136 1.00 90.50 97 ASP A C 1
ATOM 675 O O . ASP A 1 97 ? -24.863 -10.693 18.144 1.00 90.50 97 ASP A O 1
ATOM 679 N N . GLN A 1 98 ? -24.022 -12.007 16.536 1.00 87.31 98 GLN A N 1
ATOM 680 C CA . GLN A 1 98 ? -22.639 -11.899 16.996 1.00 87.31 98 GLN A CA 1
ATOM 681 C C . GLN A 1 98 ? -22.085 -10.495 16.734 1.00 87.31 98 GLN A C 1
ATOM 683 O O . GLN A 1 98 ? -21.443 -9.918 17.617 1.00 87.31 98 GLN A O 1
ATOM 688 N N . ALA A 1 99 ? -22.372 -9.938 15.556 1.00 85.69 99 ALA A N 1
ATOM 689 C CA . ALA A 1 99 ? -22.017 -8.583 15.163 1.00 85.69 99 ALA A CA 1
ATOM 690 C C . ALA A 1 99 ? -22.704 -7.542 16.055 1.00 85.69 99 ALA A C 1
ATOM 692 O O . ALA A 1 99 ? -22.033 -6.642 16.545 1.00 85.69 99 ALA A O 1
ATOM 693 N N . ALA A 1 100 ? -23.988 -7.702 16.374 1.00 84.62 100 ALA A N 1
ATOM 694 C CA . ALA A 1 100 ? -24.709 -6.817 17.286 1.00 84.62 100 ALA A CA 1
ATOM 695 C C . ALA A 1 100 ? -24.098 -6.835 18.699 1.00 84.62 100 ALA A C 1
ATOM 697 O O . ALA A 1 100 ? -23.907 -5.783 19.317 1.00 84.62 100 ALA A O 1
ATOM 698 N N . ARG A 1 101 ? -23.711 -8.018 19.194 1.00 81.94 101 ARG A N 1
ATOM 699 C CA . ARG A 1 101 ? -23.071 -8.173 20.509 1.00 81.94 101 ARG A CA 1
ATOM 700 C C . ARG A 1 101 ? -21.664 -7.570 20.556 1.00 81.94 101 ARG A C 1
ATOM 702 O O . ARG A 1 101 ? -21.318 -6.895 21.528 1.00 81.94 101 ARG A O 1
ATOM 709 N N . LEU A 1 102 ? -20.846 -7.786 19.524 1.00 79.94 102 LEU A N 1
ATOM 710 C CA . LEU A 1 102 ? -19.448 -7.332 19.481 1.00 79.94 102 LEU A CA 1
ATOM 711 C C . LEU A 1 102 ? -19.279 -5.891 18.997 1.00 79.94 102 LEU A C 1
ATOM 713 O O . LEU A 1 102 ? -18.473 -5.187 19.598 1.00 79.94 102 LEU A O 1
ATOM 717 N N . ARG A 1 103 ? -20.041 -5.472 17.968 1.00 79.12 103 ARG A N 1
ATOM 718 C CA . ARG A 1 103 ? -20.158 -4.137 17.325 1.00 79.12 103 ARG A CA 1
ATOM 719 C C . ARG A 1 103 ? -18.927 -3.256 17.519 1.00 79.12 103 ARG A C 1
ATOM 721 O O . ARG A 1 103 ? -19.015 -2.132 18.011 1.00 79.12 103 ARG A O 1
ATOM 728 N N . ARG A 1 104 ? -17.772 -3.833 17.199 1.00 90.19 104 ARG A N 1
ATOM 729 C CA . ARG A 1 104 ? -16.482 -3.150 17.174 1.00 90.19 104 ARG A CA 1
ATOM 730 C C . ARG A 1 104 ? -16.366 -2.449 15.832 1.00 90.19 104 ARG A C 1
ATOM 732 O O . ARG A 1 104 ? -16.692 -3.109 14.842 1.00 90.19 104 ARG A O 1
ATOM 739 N N . PRO A 1 105 ? -15.871 -1.204 15.770 1.00 94.56 105 PRO A N 1
ATOM 740 C CA . PRO A 1 105 ? -15.557 -0.573 14.503 1.00 94.56 105 PRO A CA 1
ATOM 741 C C . PRO A 1 105 ? -14.608 -1.438 13.681 1.00 94.56 105 PRO A C 1
ATOM 743 O O . PRO A 1 105 ? -13.694 -2.062 14.225 1.00 94.56 105 PRO A O 1
ATOM 746 N N . ILE A 1 106 ? -14.822 -1.460 12.377 1.00 95.56 106 ILE A N 1
ATOM 747 C CA . ILE A 1 106 ? -14.018 -2.197 11.413 1.00 95.56 106 ILE A CA 1
ATOM 748 C C . ILE A 1 106 ? -13.232 -1.177 10.607 1.00 95.56 106 ILE A C 1
ATOM 750 O O . ILE A 1 106 ? -13.804 -0.232 10.085 1.00 95.56 106 ILE A O 1
ATOM 754 N N . VAL A 1 107 ? -11.925 -1.366 10.493 1.00 97.56 107 VAL A N 1
ATOM 755 C CA . VAL A 1 107 ? -11.038 -0.489 9.724 1.00 97.56 107 VAL A CA 1
ATOM 756 C C . VAL A 1 107 ? -10.416 -1.323 8.624 1.00 97.56 107 VAL A C 1
ATOM 758 O O . VAL A 1 107 ? -9.729 -2.295 8.907 1.00 97.56 107 VAL A O 1
ATOM 761 N N . ILE A 1 108 ? -10.660 -0.969 7.374 1.00 97.81 108 ILE A N 1
ATOM 762 C CA . ILE A 1 108 ? -10.190 -1.692 6.200 1.00 97.81 108 ILE A CA 1
ATOM 763 C C . ILE A 1 108 ? -9.042 -0.902 5.577 1.00 97.81 108 ILE A C 1
ATOM 765 O O . ILE A 1 108 ? -9.218 0.252 5.189 1.00 97.81 108 ILE A O 1
ATOM 769 N N . LEU A 1 109 ? -7.888 -1.556 5.449 1.00 97.69 109 LEU A N 1
ATOM 770 C CA . LEU A 1 109 ? -6.713 -1.102 4.713 1.00 97.69 109 LEU A CA 1
ATOM 771 C C . LEU A 1 109 ? -6.594 -1.923 3.417 1.00 97.69 109 LEU A C 1
ATOM 773 O O . LEU A 1 109 ? -6.173 -3.090 3.460 1.00 97.69 109 LEU A O 1
ATOM 777 N N . PRO A 1 110 ? -6.997 -1.350 2.266 1.00 95.38 110 PRO A N 1
ATOM 778 C CA . PRO A 1 110 ? -6.959 -2.031 0.975 1.00 95.38 110 PRO A CA 1
ATOM 779 C C . PRO A 1 110 ? -5.537 -2.354 0.502 1.00 95.38 110 PRO A C 1
ATOM 781 O O . PRO A 1 110 ? -4.555 -1.886 1.065 1.00 95.38 110 PRO A O 1
ATOM 784 N N . GLY A 1 111 ? -5.434 -3.164 -0.555 1.00 91.00 111 GLY A N 1
ATOM 785 C CA . GLY A 1 111 ? -4.156 -3.521 -1.168 1.00 91.00 111 GLY A CA 1
ATOM 786 C C . GLY A 1 111 ? -3.669 -2.501 -2.199 1.00 91.00 111 GLY A C 1
ATOM 787 O O . GLY A 1 111 ? -4.287 -1.462 -2.444 1.00 91.00 111 GLY A O 1
ATOM 788 N N . ILE A 1 112 ? -2.567 -2.838 -2.874 1.00 88.50 112 ILE A N 1
ATOM 789 C CA . ILE A 1 112 ? -2.078 -2.051 -4.010 1.00 88.50 112 ILE A CA 1
ATOM 790 C C . ILE A 1 112 ? -3.164 -1.961 -5.092 1.00 88.50 112 ILE A C 1
ATOM 792 O O . ILE A 1 112 ? -3.947 -2.897 -5.270 1.00 88.50 112 ILE A O 1
ATOM 796 N N . THR A 1 113 ? -3.254 -0.827 -5.789 1.00 87.25 113 THR A N 1
ATOM 797 C CA . THR A 1 113 ? -4.244 -0.547 -6.854 1.00 87.25 113 THR A CA 1
ATOM 798 C C . THR A 1 113 ? -5.722 -0.662 -6.484 1.00 87.25 113 THR A C 1
ATOM 800 O O . THR A 1 113 ? -6.578 -0.486 -7.344 1.00 87.25 113 THR A O 1
ATOM 803 N N . SER A 1 114 ? -6.042 -0.939 -5.222 1.00 86.62 114 SER A N 1
ATOM 804 C CA . SER A 1 114 ? -7.416 -1.222 -4.800 1.00 86.62 114 SER A CA 1
ATOM 805 C C . SER A 1 114 ? -8.228 0.055 -4.581 1.00 86.62 114 SER A C 1
ATOM 807 O O . SER A 1 114 ? -9.452 0.024 -4.649 1.00 86.62 114 SER A O 1
ATOM 809 N N . CYS A 1 115 ? -7.551 1.176 -4.326 1.00 91.38 115 CYS A N 1
ATOM 810 C CA . CYS A 1 115 ? -8.175 2.476 -4.111 1.00 91.38 115 CYS A CA 1
ATOM 811 C C . CYS A 1 115 ? -8.200 3.306 -5.385 1.00 91.38 115 CYS A C 1
ATOM 813 O O . CYS A 1 115 ? -7.190 3.408 -6.089 1.00 91.38 115 CYS A O 1
ATOM 815 N N . GLY A 1 116 ? -9.334 3.954 -5.635 1.00 92.44 116 GLY A N 1
ATOM 816 C CA . GLY A 1 116 ? -9.462 4.921 -6.711 1.00 92.44 116 GLY A CA 1
ATOM 817 C C . GLY A 1 116 ? -8.540 6.126 -6.519 1.00 92.44 116 GLY A C 1
ATOM 818 O O . GLY A 1 116 ? -8.232 6.519 -5.392 1.00 92.44 116 GLY A O 1
ATOM 819 N N . LEU A 1 117 ? -8.105 6.717 -7.631 1.00 94.75 117 LEU A N 1
ATOM 820 C CA . LEU A 1 117 ? -7.299 7.941 -7.647 1.00 94.75 117 LEU A CA 1
ATOM 821 C C . LEU A 1 117 ? -8.070 9.044 -8.365 1.00 94.75 117 LEU A C 1
ATOM 823 O O . LEU A 1 117 ? -8.458 8.876 -9.521 1.00 94.75 117 LEU A O 1
ATOM 827 N N . GLU A 1 118 ? -8.274 10.165 -7.686 1.00 94.75 118 GLU A N 1
ATOM 828 C CA . GLU A 1 118 ? -9.020 11.323 -8.169 1.00 94.75 118 GLU A CA 1
ATOM 829 C C . GLU A 1 118 ? -8.102 12.450 -8.625 1.00 94.75 118 GLU A C 1
ATOM 831 O O . GLU A 1 118 ? -7.063 12.718 -8.014 1.00 94.75 118 GLU A O 1
ATOM 836 N N . VAL A 1 119 ? -8.523 13.161 -9.668 1.00 95.12 119 VAL A N 1
ATOM 837 C CA . VAL A 1 119 ? -7.806 14.332 -10.180 1.00 95.12 119 VAL A CA 1
ATOM 838 C C . VAL A 1 119 ? -8.090 15.560 -9.332 1.00 95.12 119 VAL A C 1
ATOM 840 O O . VAL A 1 119 ? -9.221 16.016 -9.232 1.00 95.12 119 VAL A O 1
ATOM 843 N N . TRP A 1 120 ? -7.037 16.161 -8.799 1.00 94.38 120 TRP A N 1
ATOM 844 C CA . TRP A 1 120 ? -7.065 17.475 -8.154 1.00 94.38 120 TRP A CA 1
ATOM 845 C C . TRP A 1 120 ? -6.424 18.568 -9.008 1.00 94.38 120 TRP A C 1
ATOM 847 O O . TRP A 1 120 ? -6.663 19.752 -8.785 1.00 94.38 120 TRP A O 1
ATOM 857 N N . ARG A 1 121 ? -5.638 18.172 -10.011 1.00 93.81 121 ARG A N 1
ATOM 858 C CA . ARG A 1 121 ? -5.149 19.037 -11.085 1.00 93.81 121 ARG A CA 1
ATOM 859 C C . ARG A 1 121 ? -4.941 18.186 -12.329 1.00 93.81 121 ARG A C 1
ATOM 861 O O . ARG A 1 121 ? -4.198 17.204 -12.265 1.00 93.81 121 ARG A O 1
ATOM 868 N N . ALA A 1 122 ? -5.616 18.538 -13.416 1.00 92.38 122 ALA A N 1
ATOM 869 C CA . ALA A 1 122 ? -5.475 17.864 -14.700 1.00 92.38 122 ALA A CA 1
ATOM 870 C C . ALA A 1 122 ? -4.327 18.494 -15.498 1.00 92.38 122 ALA A C 1
ATOM 872 O O . ALA A 1 122 ? -4.099 19.699 -15.402 1.00 92.38 122 ALA A O 1
ATOM 873 N N . LYS A 1 123 ? -3.623 17.691 -16.302 1.00 92.19 123 LYS A N 1
ATOM 874 C CA . LYS A 1 123 ? -2.782 18.231 -17.377 1.00 92.19 123 LYS A CA 1
ATOM 875 C C . LYS A 1 123 ? -3.672 18.811 -18.472 1.00 92.19 123 LYS A C 1
ATOM 877 O O . LYS A 1 123 ? -4.766 18.295 -18.728 1.00 92.19 123 LYS A O 1
ATOM 882 N N . GLN A 1 124 ? -3.148 19.779 -19.213 1.00 91.50 124 GLN A N 1
ATOM 883 C CA . GLN A 1 124 ? -3.824 20.394 -20.360 1.00 91.50 124 GLN A CA 1
ATOM 884 C C . GLN A 1 124 ? -4.320 19.367 -21.391 1.00 91.50 124 GLN A C 1
ATOM 886 O O . GLN A 1 124 ? -5.389 19.544 -21.964 1.00 91.50 124 GLN A O 1
ATOM 891 N N . CYS A 1 125 ? -3.586 18.265 -21.593 1.00 91.38 125 CYS A N 1
ATOM 892 C CA . CYS A 1 125 ? -3.976 17.213 -22.538 1.00 91.38 125 CYS A CA 1
ATOM 893 C C . CYS A 1 125 ? -5.263 16.461 -22.152 1.00 91.38 125 CYS A C 1
ATOM 895 O O . CYS A 1 125 ? -5.891 15.867 -23.026 1.00 91.38 125 CYS A O 1
ATOM 897 N N . LEU A 1 126 ? -5.642 16.460 -20.868 1.00 88.62 126 LEU A N 1
ATOM 898 C CA . LEU A 1 126 ? -6.846 15.789 -20.368 1.00 88.62 126 LEU A CA 1
ATOM 899 C C . LEU A 1 126 ? -8.017 16.772 -20.248 1.00 88.62 126 LEU A C 1
ATOM 901 O O . LEU A 1 126 ? -9.166 16.410 -20.498 1.00 88.62 126 LEU A O 1
ATOM 905 N N . GLY A 1 127 ? -7.700 18.025 -19.913 1.00 86.44 127 GLY A N 1
ATOM 906 C CA . GLY A 1 127 ? -8.654 19.112 -19.741 1.00 86.44 127 GLY A CA 1
ATOM 907 C C . GLY A 1 127 ? -9.290 19.153 -18.349 1.00 86.44 127 GLY A C 1
ATOM 908 O O . GLY A 1 127 ? -9.418 18.143 -17.655 1.00 86.44 127 GLY A O 1
ATOM 909 N N . ASP A 1 128 ? -9.736 20.345 -17.954 1.00 84.50 128 ASP A N 1
ATOM 910 C CA . ASP A 1 128 ? -10.243 20.620 -16.600 1.00 84.50 128 ASP A CA 1
ATOM 911 C C . ASP A 1 128 ? -11.550 19.890 -16.259 1.00 84.50 128 ASP A C 1
ATOM 913 O O . ASP A 1 128 ? -11.890 19.732 -15.087 1.00 84.50 128 ASP A O 1
ATOM 917 N N . GLY A 1 129 ? -12.266 19.376 -17.266 1.00 87.88 129 GLY A N 1
ATOM 918 C CA . GLY A 1 129 ? -13.489 18.587 -17.075 1.00 87.88 129 GLY A CA 1
ATOM 919 C C . GLY A 1 129 ? -13.284 17.286 -16.289 1.00 87.88 129 GLY A C 1
ATOM 920 O O . GLY A 1 129 ? -14.258 16.711 -15.811 1.00 87.88 129 GLY A O 1
ATOM 921 N N . PHE A 1 130 ? -12.035 16.839 -16.118 1.00 90.62 130 PHE A N 1
ATOM 922 C CA . PHE A 1 130 ? -11.687 15.676 -15.301 1.00 90.62 130 PHE A CA 1
ATOM 923 C C . PHE A 1 130 ? -11.440 16.008 -13.823 1.00 90.62 130 PHE A C 1
ATOM 925 O O . PHE A 1 130 ? -11.180 15.090 -13.041 1.00 90.62 130 PHE A O 1
ATOM 932 N N . PHE A 1 131 ? -11.534 17.273 -13.398 1.00 93.56 131 PHE A N 1
ATOM 933 C CA . PHE A 1 131 ? -11.396 17.638 -11.987 1.00 93.56 131 PHE A CA 1
ATOM 934 C C . PHE A 1 131 ? -12.372 16.841 -11.103 1.00 93.56 131 PHE A C 1
ATOM 936 O O . PHE A 1 131 ? -13.571 16.779 -11.366 1.00 93.56 131 PHE A O 1
ATOM 943 N N . ARG A 1 132 ? -11.836 16.217 -10.049 1.00 91.81 132 ARG A N 1
ATOM 944 C CA . ARG A 1 132 ? -12.517 15.311 -9.104 1.00 91.81 132 ARG A CA 1
ATOM 945 C C . ARG A 1 132 ? -13.166 14.074 -9.725 1.00 91.81 132 ARG A C 1
ATOM 947 O O . ARG A 1 132 ? -14.007 13.436 -9.099 1.00 91.81 132 ARG A O 1
ATOM 954 N N . THR A 1 133 ? -12.758 13.696 -10.930 1.00 92.25 133 THR A N 1
ATOM 955 C CA . THR A 1 133 ? -13.106 12.392 -11.501 1.00 92.25 133 THR A CA 1
ATOM 956 C C . THR A 1 133 ? -12.048 11.351 -11.137 1.00 92.25 133 THR A C 1
ATOM 958 O O . THR A 1 133 ? -10.890 11.693 -10.876 1.00 92.25 133 THR A O 1
ATOM 961 N N . ARG A 1 134 ? -12.435 10.070 -11.116 1.00 90.75 134 ARG A N 1
ATOM 962 C CA . ARG A 1 134 ? -11.519 8.958 -10.835 1.00 90.75 134 ARG A CA 1
ATOM 963 C C . ARG A 1 134 ? -10.753 8.585 -12.107 1.00 90.75 134 ARG A C 1
ATOM 965 O O . ARG A 1 134 ? -11.344 8.085 -13.060 1.00 90.75 134 ARG A O 1
ATOM 972 N N . LEU A 1 135 ? -9.444 8.834 -12.133 1.00 89.75 135 LEU A N 1
ATOM 973 C CA . LEU A 1 135 ? -8.555 8.366 -13.206 1.00 89.75 135 LEU A CA 1
ATOM 974 C C . LEU A 1 135 ? -8.071 6.935 -13.002 1.00 89.75 135 LEU A C 1
ATOM 976 O O . LEU A 1 135 ? -7.592 6.312 -13.946 1.00 89.75 135 LEU A O 1
ATOM 980 N N . TRP A 1 136 ? -8.196 6.421 -11.785 1.00 88.94 136 TRP A N 1
ATOM 981 C CA . TRP A 1 136 ? -8.001 5.014 -11.480 1.00 88.94 136 TRP A CA 1
ATOM 982 C C . TRP A 1 136 ? -9.296 4.489 -10.866 1.00 88.94 136 TRP A C 1
ATOM 984 O O . TRP A 1 136 ? -9.708 4.975 -9.811 1.00 88.94 136 TRP A O 1
ATOM 994 N N . GLY A 1 137 ? -9.942 3.544 -11.547 1.00 82.12 137 GLY A N 1
ATOM 995 C CA . GLY A 1 137 ? -11.265 3.023 -11.199 1.00 82.12 137 GLY A CA 1
ATOM 996 C C . GLY A 1 137 ? -12.434 3.872 -11.722 1.00 82.12 137 GLY A C 1
ATOM 997 O O . GLY A 1 137 ? -12.323 5.080 -11.930 1.00 82.12 137 GLY A O 1
ATOM 998 N N . GLY A 1 138 ? -13.581 3.229 -11.930 1.00 79.88 138 GLY A N 1
ATOM 999 C CA . GLY A 1 138 ? -14.811 3.827 -12.449 1.00 79.88 138 GLY A CA 1
ATOM 1000 C C . GLY A 1 138 ? -14.810 4.085 -13.963 1.00 79.88 138 GLY A C 1
ATOM 1001 O O . GLY A 1 138 ? -13.838 3.839 -14.673 1.00 79.88 138 GLY A O 1
ATOM 1002 N N . LEU A 1 139 ? -15.931 4.603 -14.477 1.00 81.69 139 LEU A N 1
ATOM 1003 C CA . LEU A 1 139 ? -16.121 4.867 -15.913 1.00 81.69 139 LEU A CA 1
ATOM 1004 C C . LEU A 1 139 ? -15.289 6.053 -16.433 1.00 81.69 139 LEU A C 1
ATOM 1006 O O . LEU A 1 139 ? -14.942 6.092 -17.611 1.00 81.69 139 LEU A O 1
ATOM 1010 N N . SER A 1 140 ? -14.924 7.000 -15.565 1.00 85.31 140 SER A N 1
ATOM 1011 C CA . SER A 1 140 ? -14.072 8.139 -15.930 1.00 85.31 140 SER A CA 1
ATOM 1012 C C . SER A 1 140 ? -12.651 7.722 -16.319 1.00 85.31 140 SER A C 1
ATOM 1014 O O . SER A 1 140 ? -12.052 8.356 -17.182 1.00 85.31 140 SER A O 1
ATOM 1016 N N . MET A 1 141 ? -12.128 6.627 -15.757 1.00 86.06 141 MET A N 1
ATOM 1017 C CA . MET A 1 141 ? -10.855 6.044 -16.190 1.00 86.06 141 MET A CA 1
ATOM 1018 C C . MET A 1 141 ? -10.931 5.584 -17.652 1.00 86.06 141 MET A C 1
ATOM 1020 O O . MET A 1 141 ? -10.026 5.866 -18.436 1.00 86.06 141 MET A O 1
ATOM 1024 N N . VAL A 1 142 ? -12.026 4.917 -18.032 1.00 80.69 142 VAL A N 1
ATOM 1025 C CA . VAL A 1 142 ? -12.248 4.447 -19.408 1.00 80.69 142 VAL A CA 1
ATOM 1026 C C . VAL A 1 142 ? -12.331 5.630 -20.373 1.00 80.69 142 VAL A C 1
ATOM 1028 O O . VAL A 1 142 ? -11.658 5.616 -21.402 1.00 80.69 142 VAL A O 1
ATOM 1031 N N . ASP A 1 143 ? -13.085 6.678 -20.022 1.00 82.88 143 ASP A N 1
ATOM 1032 C CA . ASP A 1 143 ? -13.182 7.898 -20.837 1.00 82.88 143 ASP A CA 1
ATOM 1033 C C . ASP A 1 143 ? -11.809 8.575 -21.021 1.00 82.88 143 ASP A C 1
ATOM 1035 O O . ASP A 1 143 ? -11.422 8.914 -22.140 1.00 82.88 143 ASP A O 1
ATOM 1039 N N . ALA A 1 144 ? -11.014 8.695 -19.951 1.00 85.50 144 ALA A N 1
ATOM 1040 C CA . ALA A 1 144 ? -9.666 9.263 -20.019 1.00 85.50 144 ALA A CA 1
ATOM 1041 C C . ALA A 1 144 ? -8.730 8.466 -20.944 1.00 85.50 144 ALA A C 1
ATOM 1043 O O . ALA A 1 144 ? -8.015 9.049 -21.761 1.00 85.50 144 ALA A O 1
ATOM 1044 N N . ILE A 1 145 ? -8.756 7.134 -20.848 1.00 82.50 145 ILE A N 1
ATOM 1045 C CA . ILE A 1 145 ? -7.932 6.248 -21.679 1.00 82.50 145 ILE A CA 1
ATOM 1046 C C . ILE A 1 145 ? -8.320 6.362 -23.157 1.00 82.50 145 ILE A C 1
ATOM 1048 O O . ILE A 1 145 ? -7.439 6.475 -24.012 1.00 82.50 145 ILE A O 1
ATOM 1052 N N . VAL A 1 146 ? -9.622 6.380 -23.465 1.00 79.31 146 VAL A N 1
ATOM 1053 C CA . VAL A 1 146 ? -10.126 6.501 -24.844 1.00 79.31 146 VAL A CA 1
ATOM 1054 C C . VAL A 1 146 ? -9.771 7.857 -25.456 1.00 79.31 146 VAL A C 1
ATOM 1056 O O . VAL A 1 146 ? -9.416 7.921 -26.633 1.00 79.31 146 VAL A O 1
ATOM 1059 N N . ARG A 1 147 ? -9.824 8.939 -24.670 1.00 82.25 147 ARG A N 1
ATOM 1060 C CA . ARG A 1 147 ? -9.430 10.285 -25.123 1.00 82.25 147 ARG A CA 1
ATOM 1061 C C . ARG A 1 147 ? -7.934 10.406 -25.384 1.00 82.25 147 ARG A C 1
ATOM 1063 O O . ARG A 1 147 ? -7.535 11.137 -26.287 1.00 82.25 147 ARG A O 1
ATOM 1070 N N . GLY A 1 148 ? -7.112 9.694 -24.619 1.00 81.06 148 GLY A N 1
ATOM 1071 C CA . GLY A 1 148 ? -5.675 9.661 -24.838 1.00 81.06 148 GLY A CA 1
ATOM 1072 C C . GLY A 1 148 ? -4.941 8.833 -23.797 1.00 81.06 148 GLY A C 1
ATOM 1073 O O . GLY A 1 148 ? -4.654 9.319 -22.705 1.00 81.06 148 GLY A O 1
ATOM 1074 N N . PHE A 1 149 ? -4.546 7.618 -24.180 1.00 82.44 149 PHE A N 1
ATOM 1075 C CA . PHE A 1 149 ? -3.789 6.701 -23.327 1.00 82.44 149 PHE A CA 1
ATOM 1076 C C . PHE A 1 149 ? -2.504 7.325 -22.762 1.00 82.44 149 PHE A C 1
ATOM 1078 O O . PHE A 1 149 ? -2.281 7.264 -21.559 1.00 82.44 149 PHE A O 1
ATOM 1085 N N . GLU A 1 150 ? -1.705 8.000 -23.594 1.00 85.12 150 GLU A N 1
ATOM 1086 C CA . GLU A 1 150 ? -0.475 8.672 -23.143 1.00 85.12 150 GLU A CA 1
ATOM 1087 C C . GLU A 1 150 ? -0.754 9.800 -22.146 1.00 85.12 150 GLU A C 1
ATOM 1089 O O . GLU A 1 150 ? -0.002 9.996 -21.195 1.00 85.12 150 GLU A O 1
ATOM 1094 N N . CYS A 1 151 ? -1.859 10.529 -22.322 1.00 89.94 151 CYS A N 1
ATOM 1095 C CA . CYS A 1 151 ? -2.232 11.583 -21.390 1.00 89.94 151 CYS A CA 1
ATOM 1096 C C . CYS A 1 151 ? -2.689 10.994 -20.050 1.00 89.94 151 CYS A C 1
ATOM 1098 O O . CYS A 1 151 ? -2.238 11.453 -19.001 1.00 89.94 151 CYS A O 1
ATOM 1100 N N . TRP A 1 152 ? -3.527 9.952 -20.064 1.00 89.69 152 TRP A N 1
ATOM 1101 C CA . TRP A 1 152 ? -3.900 9.208 -18.858 1.00 89.69 152 TRP A CA 1
ATOM 1102 C C . TRP A 1 152 ? -2.660 8.664 -18.136 1.00 89.69 152 TRP A C 1
ATOM 1104 O O . TRP A 1 152 ? -2.480 8.894 -16.938 1.00 89.69 152 TRP A O 1
ATOM 1114 N N . LEU A 1 153 ? -1.757 8.025 -18.880 1.00 87.94 153 LEU A N 1
ATOM 1115 C CA . LEU A 1 153 ? -0.531 7.454 -18.342 1.00 87.94 153 LEU A CA 1
ATOM 1116 C C . LEU A 1 153 ? 0.365 8.522 -17.718 1.00 87.94 153 LEU A C 1
ATOM 1118 O O . LEU A 1 153 ? 0.850 8.321 -16.608 1.00 87.94 153 LEU A O 1
ATOM 1122 N N . ALA A 1 154 ? 0.499 9.682 -18.368 1.00 90.69 154 ALA A N 1
ATOM 1123 C CA . ALA A 1 154 ? 1.239 10.829 -17.851 1.00 90.69 154 ALA A CA 1
ATOM 1124 C C . ALA A 1 154 ? 0.693 11.350 -16.509 1.00 90.69 154 ALA A C 1
ATOM 1126 O O . ALA A 1 154 ? 1.446 11.970 -15.767 1.00 90.69 154 ALA A O 1
ATOM 1127 N N . HIS A 1 155 ? -0.583 11.115 -16.171 1.00 93.31 155 HIS A N 1
ATOM 1128 C CA . HIS A 1 155 ? -1.122 11.410 -14.834 1.00 93.31 155 HIS A CA 1
ATOM 1129 C C . HIS A 1 155 ? -0.782 10.308 -13.831 1.00 93.31 155 HIS A C 1
ATOM 1131 O O . HIS A 1 155 ? -0.393 10.593 -12.696 1.00 93.31 155 HIS A O 1
ATOM 1137 N N . ILE A 1 156 ? -0.929 9.049 -14.243 1.00 91.25 156 ILE A N 1
ATOM 1138 C CA . ILE A 1 156 ? -0.669 7.885 -13.393 1.00 91.25 156 ILE A CA 1
ATOM 1139 C C . ILE A 1 156 ? 0.805 7.818 -12.981 1.00 91.25 156 ILE A C 1
ATOM 1141 O O . ILE A 1 156 ? 1.092 7.598 -11.803 1.00 91.25 156 ILE A O 1
ATOM 1145 N N . GLU A 1 157 ? 1.733 8.081 -13.901 1.00 90.19 157 GLU A N 1
ATOM 1146 C CA . GLU A 1 157 ? 3.177 8.047 -13.644 1.00 90.19 157 GLU A CA 1
ATOM 1147 C C . GLU A 1 157 ? 3.739 9.330 -13.012 1.00 90.19 157 GLU A C 1
ATOM 1149 O O . GLU A 1 157 ? 4.949 9.405 -12.800 1.00 90.19 157 GLU A O 1
ATOM 1154 N N . ALA A 1 158 ? 2.917 10.352 -12.741 1.00 93.38 158 ALA A N 1
ATOM 1155 C CA . ALA A 1 158 ? 3.354 11.680 -12.294 1.00 93.38 158 ALA A CA 1
ATOM 1156 C C . ALA A 1 158 ? 3.833 11.732 -10.832 1.00 93.38 158 ALA A C 1
ATOM 1158 O O . ALA A 1 158 ? 3.319 12.503 -10.020 1.00 93.38 158 ALA A O 1
ATOM 1159 N N . LEU A 1 159 ? 4.836 10.923 -10.510 1.00 95.25 159 LEU A N 1
ATOM 1160 C CA . LEU A 1 159 ? 5.595 10.975 -9.273 1.00 95.25 159 LEU A CA 1
ATOM 1161 C C . LEU A 1 159 ? 7.061 11.252 -9.581 1.00 95.25 159 LEU A C 1
ATOM 1163 O O . LEU A 1 159 ? 7.616 10.738 -10.559 1.00 95.25 159 LEU A O 1
ATOM 1167 N N . ASP A 1 160 ? 7.674 12.082 -8.747 1.00 95.19 160 ASP A N 1
ATOM 1168 C CA . ASP A 1 160 ? 9.104 12.314 -8.809 1.00 95.19 160 ASP A CA 1
ATOM 1169 C C . ASP A 1 160 ? 9.832 11.049 -8.325 1.00 95.19 160 ASP A C 1
ATOM 1171 O O . ASP A 1 160 ? 9.550 10.557 -7.231 1.00 95.19 160 ASP A O 1
ATOM 1175 N N . PRO A 1 161 ? 10.753 10.482 -9.120 1.00 94.12 161 PRO A N 1
ATOM 1176 C CA . PRO A 1 161 ? 11.422 9.236 -8.763 1.00 94.12 161 PRO A CA 1
ATOM 1177 C C . PRO A 1 161 ? 12.292 9.356 -7.506 1.00 94.12 161 PRO A C 1
ATOM 1179 O O . PRO A 1 161 ? 12.445 8.365 -6.797 1.00 94.12 161 PRO A O 1
ATOM 1182 N N . VAL A 1 162 ? 12.860 10.529 -7.212 1.00 94.75 162 VAL A N 1
ATOM 1183 C CA . VAL A 1 162 ? 13.817 10.731 -6.112 1.00 94.75 162 VAL A CA 1
ATOM 1184 C C . VAL A 1 162 ? 13.098 11.045 -4.807 1.00 94.75 162 VAL A C 1
ATOM 1186 O O . VAL A 1 162 ? 13.380 10.423 -3.783 1.00 94.75 162 VAL A O 1
ATOM 1189 N N . THR A 1 163 ? 12.150 11.980 -4.829 1.00 95.25 163 THR A N 1
ATOM 1190 C CA . THR A 1 163 ? 11.379 12.344 -3.631 1.00 95.25 163 THR A CA 1
ATOM 1191 C C . THR A 1 163 ? 10.257 11.342 -3.358 1.00 95.25 163 THR A C 1
ATOM 1193 O O . THR A 1 163 ? 9.877 11.132 -2.208 1.00 95.25 163 THR A O 1
ATOM 1196 N N . GLY A 1 164 ? 9.738 10.686 -4.402 1.00 94.00 164 GLY A N 1
ATOM 1197 C CA . GLY A 1 164 ? 8.553 9.829 -4.350 1.00 94.00 164 GLY A CA 1
ATOM 1198 C C . GLY A 1 164 ? 7.232 10.598 -4.267 1.00 94.00 164 GLY A C 1
ATOM 1199 O O . GLY A 1 164 ? 6.183 9.962 -4.204 1.00 94.00 164 GLY A O 1
ATOM 1200 N N . GLY A 1 165 ? 7.275 11.935 -4.237 1.00 94.69 165 GLY A N 1
ATOM 1201 C CA . GLY A 1 165 ? 6.116 12.820 -4.141 1.00 94.69 165 GLY A CA 1
ATOM 1202 C C . GLY A 1 165 ? 5.601 13.293 -5.501 1.00 94.69 165 GLY A C 1
ATOM 1203 O O . GLY A 1 165 ? 5.942 12.748 -6.549 1.00 94.69 165 GLY A O 1
ATOM 1204 N N . ASP A 1 166 ? 4.756 14.323 -5.489 1.00 95.00 166 ASP A N 1
ATOM 1205 C CA . ASP A 1 166 ? 4.211 14.893 -6.722 1.00 95.00 166 ASP A CA 1
ATOM 1206 C C . ASP A 1 166 ? 5.305 15.617 -7.530 1.00 95.00 166 ASP A C 1
ATOM 1208 O O . ASP A 1 166 ? 6.119 16.346 -6.969 1.00 95.00 166 ASP A O 1
ATOM 1212 N N . VAL A 1 167 ? 5.279 15.486 -8.859 1.00 94.06 167 VAL A N 1
ATOM 1213 C CA . VAL A 1 167 ? 6.181 16.247 -9.745 1.00 94.06 167 VAL A CA 1
ATOM 1214 C C . VAL A 1 167 ? 5.871 17.751 -9.715 1.00 94.06 167 VAL A C 1
ATOM 1216 O O . VAL A 1 167 ? 4.714 18.156 -9.568 1.00 94.06 167 VAL A O 1
ATOM 1219 N N . GLU A 1 168 ? 6.882 18.602 -9.868 1.00 91.75 168 GLU A N 1
ATOM 1220 C CA . GLU A 1 168 ? 6.712 20.061 -9.937 1.00 91.75 168 GLU A CA 1
ATOM 1221 C C . GLU A 1 168 ? 6.449 20.558 -11.369 1.00 91.75 168 GLU A C 1
ATOM 1223 O O . GLU A 1 168 ? 6.694 19.850 -12.347 1.00 91.75 168 GLU A O 1
ATOM 1228 N N . GLY A 1 169 ? 5.921 21.781 -11.488 1.00 89.50 169 GLY A N 1
ATOM 1229 C CA . GLY A 1 169 ? 5.636 22.450 -12.761 1.00 89.50 169 GLY A CA 1
ATOM 1230 C C . GLY A 1 169 ? 4.183 22.911 -12.912 1.00 89.50 169 GLY A C 1
ATOM 1231 O O . GLY A 1 169 ? 3.270 22.387 -12.269 1.00 89.50 169 GLY A O 1
ATOM 1232 N N . ASP A 1 170 ? 3.970 23.888 -13.792 1.00 84.75 170 ASP A N 1
ATOM 1233 C CA . ASP A 1 170 ? 2.660 24.530 -13.982 1.00 84.75 170 ASP A CA 1
ATOM 1234 C C . ASP A 1 170 ? 1.608 23.569 -14.562 1.00 84.75 170 ASP A C 1
ATOM 1236 O O . ASP A 1 170 ? 0.449 23.594 -14.154 1.00 84.75 170 ASP A O 1
ATOM 1240 N N . ASP A 1 171 ? 2.029 22.656 -15.445 1.00 89.75 171 ASP A N 1
ATOM 1241 C CA . ASP A 1 171 ? 1.196 21.594 -16.037 1.00 89.75 171 ASP A CA 1
ATOM 1242 C C . ASP A 1 171 ? 1.374 20.231 -15.323 1.00 89.75 171 ASP A C 1
ATOM 1244 O O . ASP A 1 171 ? 1.103 19.163 -15.878 1.00 89.75 171 ASP A O 1
ATOM 1248 N N . ALA A 1 172 ? 1.897 20.215 -14.093 1.00 92.56 172 ALA A N 1
ATOM 1249 C CA . ALA A 1 172 ? 2.052 18.980 -13.326 1.00 92.56 172 ALA A CA 1
ATOM 1250 C C . ALA A 1 172 ? 0.695 18.502 -12.780 1.00 92.56 172 ALA A C 1
ATOM 1252 O O . ALA A 1 172 ? 0.055 19.246 -12.032 1.00 92.56 172 ALA A O 1
ATOM 1253 N N . PRO A 1 173 ? 0.247 17.266 -13.068 1.00 94.31 173 PRO A N 1
ATOM 1254 C CA . PRO A 1 173 ? -1.020 16.791 -12.538 1.00 94.31 173 PRO A CA 1
ATOM 1255 C C . PRO A 1 173 ? -0.924 16.513 -11.036 1.00 94.31 173 PRO A C 1
ATOM 1257 O O . PRO A 1 173 ? 0.154 16.318 -10.466 1.00 94.31 173 PRO A O 1
ATOM 1260 N N . ARG A 1 174 ? -2.080 16.490 -10.377 1.00 94.19 174 ARG A N 1
ATOM 1261 C CA . ARG A 1 174 ? -2.208 16.129 -8.962 1.00 94.19 174 ARG A CA 1
ATOM 1262 C C . ARG A 1 174 ? -3.275 15.066 -8.843 1.00 94.19 174 ARG A C 1
ATOM 1264 O O . ARG A 1 174 ? -4.425 15.317 -9.196 1.00 94.19 174 ARG A O 1
ATOM 1271 N N . LEU A 1 175 ? -2.884 13.903 -8.339 1.00 95.50 175 LEU A N 1
ATOM 1272 C CA . LEU A 1 175 ? -3.800 12.821 -8.007 1.00 95.50 175 LEU A CA 1
ATOM 1273 C C . LEU A 1 175 ? -3.823 12.622 -6.496 1.00 95.50 175 LEU A C 1
ATOM 1275 O O . LEU A 1 175 ? -2.787 12.732 -5.838 1.00 95.50 175 LEU A O 1
ATOM 1279 N N . ARG A 1 176 ? -5.000 12.336 -5.951 1.00 95.88 176 ARG A N 1
ATOM 1280 C CA . ARG A 1 176 ? -5.194 11.986 -4.538 1.00 95.88 176 ARG A CA 1
ATOM 1281 C C . ARG A 1 176 ? -6.013 10.712 -4.447 1.00 95.88 176 ARG A C 1
ATOM 1283 O O . ARG A 1 176 ? -6.747 10.396 -5.380 1.00 95.88 176 ARG A O 1
ATOM 1290 N N . SER A 1 177 ? -5.892 9.977 -3.348 1.00 95.38 177 SER A N 1
ATOM 1291 C CA . SER A 1 177 ? -6.794 8.853 -3.120 1.00 95.38 177 SER A CA 1
ATOM 1292 C C . SER A 1 177 ? -8.236 9.343 -3.024 1.00 95.38 177 SER A C 1
ATOM 1294 O O . SER A 1 177 ? -8.526 10.351 -2.372 1.00 95.38 177 SER A O 1
ATOM 1296 N N . ALA A 1 178 ? -9.139 8.617 -3.680 1.00 93.31 178 ALA A N 1
ATOM 1297 C CA . ALA A 1 178 ? -10.564 8.736 -3.421 1.00 93.31 178 ALA A CA 1
ATOM 1298 C C . ALA A 1 178 ? -10.839 8.395 -1.945 1.00 93.31 178 ALA A C 1
ATOM 1300 O O . ALA A 1 178 ? -10.110 7.609 -1.330 1.00 93.31 178 ALA A O 1
ATOM 1301 N N . ARG A 1 179 ? -11.891 8.984 -1.371 1.00 90.94 179 ARG A N 1
ATOM 1302 C CA . ARG A 1 179 ? -12.242 8.825 0.050 1.00 90.94 179 ARG A CA 1
ATOM 1303 C C . ARG A 1 179 ? -13.609 8.176 0.228 1.00 90.94 179 ARG A C 1
ATOM 1305 O O . ARG A 1 179 ? -14.488 8.347 -0.605 1.00 90.94 179 ARG A O 1
ATOM 1312 N N . GLY A 1 180 ? -13.811 7.512 1.364 1.00 89.56 180 GLY A N 1
ATOM 1313 C CA . GLY A 1 180 ? -15.065 6.829 1.694 1.00 89.56 180 GLY A CA 1
ATOM 1314 C C . GLY A 1 180 ? -15.206 5.467 1.012 1.00 89.56 180 GLY A C 1
ATOM 1315 O O . GLY A 1 180 ? -14.332 5.033 0.266 1.00 89.56 180 GLY A O 1
ATOM 1316 N N . HIS A 1 181 ? -16.316 4.772 1.265 1.00 88.38 181 HIS A N 1
ATOM 1317 C CA . HIS A 1 181 ? -16.499 3.371 0.853 1.00 88.38 181 HIS A CA 1
ATOM 1318 C C . HIS A 1 181 ? -16.439 3.160 -0.662 1.00 88.38 181 HIS A C 1
ATOM 1320 O O . HIS A 1 181 ? -15.826 2.201 -1.121 1.00 88.38 181 HIS A O 1
ATOM 1326 N N . HIS A 1 182 ? -16.981 4.107 -1.432 1.00 85.56 182 HIS A N 1
ATOM 1327 C CA . HIS A 1 182 ? -16.986 4.071 -2.900 1.00 85.56 182 HIS A CA 1
ATOM 1328 C C . HIS A 1 182 ? -15.587 4.161 -3.537 1.00 85.56 182 HIS A C 1
ATOM 1330 O O . HIS A 1 182 ? -15.432 4.016 -4.751 1.00 85.56 182 HIS A O 1
ATOM 1336 N N . ALA A 1 183 ? -14.554 4.454 -2.740 1.00 86.12 183 ALA A N 1
ATOM 1337 C CA . ALA A 1 183 ? -13.177 4.496 -3.206 1.00 86.12 183 ALA A CA 1
ATOM 1338 C C . ALA A 1 183 ? -12.615 3.099 -3.512 1.00 86.12 183 ALA A C 1
ATOM 1340 O O . ALA A 1 183 ? -11.635 3.006 -4.253 1.00 86.12 183 ALA A O 1
ATOM 1341 N N . SER A 1 184 ? -13.191 2.034 -2.942 1.00 85.31 184 SER A N 1
ATOM 1342 C CA . SER A 1 184 ? -12.675 0.663 -3.071 1.00 85.31 184 SER A CA 1
ATOM 1343 C C . SER A 1 184 ? -13.763 -0.412 -2.921 1.00 85.31 184 SER A C 1
ATOM 1345 O O . SER A 1 184 ? -13.457 -1.560 -2.619 1.00 85.31 184 SER A O 1
ATOM 1347 N N . ASP A 1 185 ? -15.041 -0.090 -3.103 1.00 82.75 185 ASP A N 1
ATOM 1348 C CA . ASP A 1 185 ? -16.107 -1.096 -3.119 1.00 82.75 185 ASP A CA 1
ATOM 1349 C C . ASP A 1 185 ? -16.044 -1.933 -4.405 1.00 82.75 185 ASP A C 1
ATOM 1351 O O . ASP A 1 185 ? -15.720 -3.124 -4.360 1.00 82.75 185 ASP A O 1
ATOM 1355 N N . ASP A 1 186 ? -16.257 -1.287 -5.544 1.00 80.44 186 ASP A N 1
ATOM 1356 C CA . ASP A 1 186 ? -16.144 -1.821 -6.890 1.00 80.44 186 ASP A CA 1
ATOM 1357 C C . ASP A 1 186 ? -15.149 -0.957 -7.664 1.00 80.44 186 ASP A C 1
ATOM 1359 O O . ASP A 1 186 ? -15.273 0.268 -7.756 1.00 80.44 186 ASP A O 1
ATOM 1363 N N . PHE A 1 187 ? -14.124 -1.593 -8.225 1.00 75.69 187 PHE A N 1
ATOM 1364 C CA . PHE A 1 187 ? -13.090 -0.863 -8.951 1.00 75.69 187 PHE A CA 1
ATOM 1365 C C . PHE A 1 187 ? -13.624 -0.363 -10.295 1.00 75.69 187 PHE A C 1
ATOM 1367 O O . PHE A 1 187 ? -13.433 0.797 -10.648 1.00 75.69 187 PHE A O 1
ATOM 1374 N N . VAL A 1 188 ? -14.356 -1.211 -11.014 1.00 68.94 188 VAL A N 1
ATOM 1375 C CA . VAL A 1 188 ? -15.212 -0.854 -12.153 1.00 68.94 188 VAL A CA 1
ATOM 1376 C C . VAL A 1 188 ? -16.469 -1.718 -12.094 1.00 68.94 188 VAL A C 1
ATOM 1378 O O . VAL A 1 188 ? -16.500 -2.723 -11.383 1.00 68.94 188 VAL A O 1
ATOM 1381 N N . GLN A 1 189 ? -17.501 -1.370 -12.861 1.00 64.75 189 GLN A N 1
ATOM 1382 C CA . GLN A 1 189 ? -18.710 -2.186 -12.930 1.00 64.75 189 GLN A CA 1
ATOM 1383 C C . GLN A 1 189 ? -18.368 -3.644 -13.296 1.00 64.75 189 GLN A C 1
ATOM 1385 O O . GLN A 1 189 ? -17.768 -3.898 -14.336 1.00 64.75 189 GLN A O 1
ATOM 1390 N N . GLY A 1 190 ? -18.749 -4.590 -12.430 1.00 62.56 190 GLY A N 1
ATOM 1391 C CA . GLY A 1 190 ? -18.494 -6.026 -12.604 1.00 62.56 190 GLY A CA 1
ATOM 1392 C C . GLY A 1 190 ? -17.189 -6.552 -11.992 1.00 62.56 190 GLY A C 1
ATOM 1393 O O . GLY A 1 190 ? -17.044 -7.766 -11.882 1.00 62.56 190 GLY A O 1
ATOM 1394 N N . TYR A 1 191 ? -16.278 -5.685 -11.532 1.00 69.00 191 TYR A N 1
ATOM 1395 C CA . TYR A 1 191 ? -15.050 -6.084 -10.834 1.00 69.00 191 TYR A CA 1
ATOM 1396 C C . TYR A 1 191 ? -15.044 -5.534 -9.400 1.00 69.00 191 TYR A C 1
ATOM 1398 O O . TYR A 1 191 ? -14.737 -4.363 -9.150 1.00 69.00 191 TYR A O 1
ATOM 1406 N N . TRP A 1 192 ? -15.423 -6.405 -8.465 1.00 73.44 192 TRP A N 1
ATOM 1407 C CA . TRP A 1 192 ? -15.574 -6.089 -7.048 1.00 73.44 192 TRP A CA 1
ATOM 1408 C C . TRP A 1 192 ? -14.239 -6.169 -6.306 1.00 73.44 192 TRP A C 1
ATOM 1410 O O . TRP A 1 192 ? -13.405 -7.027 -6.593 1.00 73.44 192 TRP A O 1
ATOM 1420 N N . VAL A 1 193 ? -14.059 -5.299 -5.313 1.00 82.06 193 VAL A N 1
ATOM 1421 C CA . VAL A 1 193 ? -12.903 -5.333 -4.407 1.00 82.06 193 VAL A CA 1
ATOM 1422 C C . VAL A 1 193 ? -13.389 -5.583 -2.981 1.00 82.06 193 VAL A C 1
ATOM 1424 O O . VAL A 1 193 ? -13.172 -6.665 -2.439 1.00 82.06 193 VAL A O 1
ATOM 1427 N N . TRP A 1 194 ? -14.126 -4.634 -2.398 1.00 90.12 194 TRP A N 1
ATOM 1428 C CA . TRP A 1 194 ? -14.704 -4.760 -1.055 1.00 90.12 194 TRP A CA 1
ATOM 1429 C C . TRP A 1 194 ? -16.234 -4.794 -1.033 1.00 90.12 194 TRP A C 1
ATOM 1431 O O . TRP A 1 194 ? -16.800 -5.048 0.029 1.00 90.12 194 TRP A O 1
ATOM 1441 N N . SER A 1 195 ? -16.928 -4.608 -2.162 1.00 89.31 195 SER A N 1
ATOM 1442 C CA . SER A 1 195 ? -18.399 -4.521 -2.199 1.00 89.31 195 SER A CA 1
ATOM 1443 C C . SER A 1 195 ? -19.099 -5.742 -1.590 1.00 89.31 195 SER A C 1
ATOM 1445 O O . SER A 1 195 ? -20.056 -5.587 -0.828 1.00 89.31 195 SER A O 1
ATOM 1447 N N . LYS A 1 196 ? -18.585 -6.962 -1.812 1.00 90.75 196 LYS A N 1
ATOM 1448 C CA . LYS A 1 196 ? -19.112 -8.187 -1.174 1.00 90.75 196 LYS A CA 1
ATOM 1449 C C . LYS A 1 196 ? -18.942 -8.179 0.349 1.00 90.75 196 LYS A C 1
ATOM 1451 O O . LYS A 1 196 ? -19.881 -8.523 1.062 1.00 90.75 196 LYS A O 1
ATOM 1456 N N . MET A 1 197 ? -17.782 -7.753 0.853 1.00 91.56 197 MET A N 1
ATOM 1457 C CA . MET A 1 197 ? -17.537 -7.632 2.296 1.00 91.56 197 MET A CA 1
ATOM 1458 C C . MET A 1 197 ? -18.440 -6.559 2.914 1.00 91.56 197 MET A C 1
ATOM 1460 O O . MET A 1 197 ? -19.100 -6.819 3.913 1.00 91.56 197 MET A O 1
ATOM 1464 N N . LEU A 1 198 ? -18.535 -5.383 2.288 1.00 92.88 198 LEU A N 1
ATOM 1465 C CA . LEU A 1 198 ? -19.405 -4.293 2.738 1.00 92.88 198 LEU A CA 1
ATOM 1466 C C . LEU A 1 198 ? -20.882 -4.709 2.740 1.00 92.88 198 LEU A C 1
ATOM 1468 O O . LEU A 1 198 ? -21.602 -4.396 3.683 1.00 92.88 198 LEU A O 1
ATOM 1472 N N . THR A 1 199 ? -21.317 -5.486 1.744 1.00 92.94 199 THR A N 1
ATOM 1473 C CA . THR A 1 199 ? -22.672 -6.063 1.698 1.00 92.94 199 THR A CA 1
ATOM 1474 C C . THR A 1 199 ? -22.920 -7.003 2.878 1.00 92.94 199 THR A C 1
ATOM 1476 O O . THR A 1 199 ? -23.978 -6.936 3.504 1.00 92.94 199 THR A O 1
ATOM 1479 N N . ALA A 1 200 ? -21.954 -7.867 3.204 1.00 93.75 200 ALA A N 1
ATOM 1480 C CA . ALA A 1 200 ? -22.056 -8.764 4.352 1.00 93.75 200 ALA A CA 1
ATOM 1481 C C . ALA A 1 200 ? -22.083 -7.991 5.681 1.00 93.75 200 ALA A C 1
ATOM 1483 O O . ALA A 1 200 ? -22.912 -8.280 6.540 1.00 93.75 200 ALA A O 1
ATOM 1484 N N . LEU A 1 201 ? -21.239 -6.968 5.835 1.00 93.38 201 LEU A N 1
ATOM 1485 C CA . LEU A 1 201 ? -21.208 -6.125 7.033 1.00 93.38 201 LEU A CA 1
ATOM 1486 C C . LEU A 1 201 ? -22.507 -5.330 7.210 1.00 93.38 201 LEU A C 1
ATOM 1488 O O . LEU A 1 201 ? -23.077 -5.336 8.300 1.00 93.38 201 LEU A O 1
ATOM 1492 N N . GLY A 1 202 ? -23.025 -4.722 6.141 1.00 93.81 202 GLY A N 1
ATOM 1493 C CA . GLY A 1 202 ? -24.312 -4.027 6.173 1.00 93.81 202 GLY A CA 1
ATOM 1494 C C . GLY A 1 202 ? -25.466 -4.968 6.528 1.00 93.81 202 GLY A C 1
ATOM 1495 O O . GLY A 1 202 ? -26.305 -4.640 7.362 1.00 93.81 202 GLY A O 1
ATOM 1496 N N . ALA A 1 203 ? -25.473 -6.189 5.981 1.00 94.44 203 ALA A N 1
ATOM 1497 C CA . ALA A 1 203 ? -26.453 -7.212 6.351 1.00 94.44 203 ALA A CA 1
ATOM 1498 C C . ALA A 1 203 ? -26.321 -7.674 7.816 1.00 94.44 203 ALA A C 1
ATOM 1500 O O . ALA A 1 203 ? -27.326 -8.007 8.440 1.00 94.44 203 ALA A O 1
ATOM 1501 N N . ALA A 1 204 ? -25.110 -7.645 8.377 1.00 93.75 204 ALA A N 1
ATOM 1502 C CA . ALA A 1 204 ? -24.858 -7.897 9.795 1.00 93.75 204 ALA A CA 1
ATOM 1503 C C . ALA A 1 204 ? -25.243 -6.712 10.710 1.00 93.75 204 ALA A C 1
ATOM 1505 O O . ALA A 1 204 ? -25.185 -6.847 11.932 1.00 93.75 204 ALA A O 1
ATOM 1506 N N . GLY A 1 205 ? -25.660 -5.570 10.148 1.00 92.44 205 GLY A N 1
ATOM 1507 C CA . GLY A 1 205 ? -26.130 -4.393 10.888 1.00 92.44 205 GLY A CA 1
ATOM 1508 C C . GLY A 1 205 ? -25.062 -3.337 11.186 1.00 92.44 205 GLY A C 1
ATOM 1509 O O . GLY A 1 205 ? -25.262 -2.525 12.090 1.00 92.44 205 GLY A O 1
ATOM 1510 N N . TYR A 1 206 ? -23.935 -3.360 10.469 1.00 91.88 206 TYR A N 1
ATOM 1511 C CA . TYR A 1 206 ? -22.933 -2.296 10.526 1.00 91.88 206 TYR A CA 1
ATOM 1512 C C . TYR A 1 206 ? -23.361 -1.061 9.732 1.00 91.88 206 TYR A C 1
ATOM 1514 O O . TYR A 1 206 ? -23.830 -1.180 8.600 1.00 91.88 206 TYR A O 1
ATOM 1522 N N . GLU A 1 207 ? -23.102 0.116 10.296 1.00 89.50 207 GLU A N 1
ATOM 1523 C CA . GLU A 1 207 ? -23.336 1.407 9.642 1.00 89.50 207 GLU A CA 1
ATOM 1524 C C . GLU A 1 207 ? -22.059 1.987 8.993 1.00 89.50 207 GLU A C 1
ATOM 1526 O O . GLU A 1 207 ? -20.940 1.598 9.354 1.00 89.50 207 GLU A O 1
ATOM 1531 N N . PRO A 1 208 ? -22.181 2.944 8.047 1.00 87.38 208 PRO A N 1
ATOM 1532 C CA . PRO A 1 208 ? -21.036 3.526 7.339 1.00 87.38 208 PRO A CA 1
ATOM 1533 C C . PRO A 1 208 ? -19.970 4.171 8.234 1.00 87.38 208 PRO A C 1
ATOM 1535 O O . PRO A 1 208 ? -18.805 4.215 7.851 1.00 87.38 208 PRO A O 1
ATOM 1538 N N . ASP A 1 209 ? -20.338 4.674 9.411 1.00 87.50 209 ASP A N 1
ATOM 1539 C CA . ASP A 1 209 ? -19.404 5.277 10.367 1.00 87.50 209 ASP A CA 1
ATOM 1540 C C . ASP A 1 209 ? -18.742 4.251 11.307 1.00 87.50 209 ASP A C 1
ATOM 1542 O O . ASP A 1 209 ? -17.777 4.570 12.000 1.00 87.50 209 ASP A O 1
ATOM 1546 N N . GLU A 1 210 ? -19.230 3.007 11.305 1.00 90.69 210 GLU A N 1
ATOM 1547 C CA . GLU A 1 210 ? -18.657 1.876 12.040 1.00 90.69 210 GLU A CA 1
ATOM 1548 C C . GLU A 1 210 ? -17.692 1.055 11.172 1.00 90.69 210 GLU A C 1
ATOM 1550 O O . GLU A 1 210 ? -16.921 0.258 11.703 1.00 90.69 210 GLU A O 1
ATOM 1555 N N . VAL A 1 211 ? -17.716 1.242 9.850 1.00 94.38 211 VAL A N 1
ATOM 1556 C CA . VAL A 1 211 ? -16.823 0.570 8.898 1.00 94.38 211 VAL A CA 1
ATOM 1557 C C . VAL A 1 211 ? -16.004 1.621 8.168 1.00 94.38 211 VAL A C 1
ATOM 1559 O O . VAL A 1 211 ? -16.470 2.232 7.218 1.00 94.38 211 VAL A O 1
ATOM 1562 N N . LEU A 1 212 ? -14.766 1.837 8.582 1.00 95.38 212 LEU A N 1
ATOM 1563 C CA . LEU A 1 212 ? -13.856 2.763 7.927 1.00 95.38 212 LEU A CA 1
ATOM 1564 C C . LEU A 1 212 ? -13.138 2.061 6.778 1.00 95.38 212 LEU A C 1
ATOM 1566 O O . LEU A 1 212 ? -12.443 1.074 6.995 1.00 95.38 212 LEU A O 1
ATOM 1570 N N . LEU A 1 213 ? -13.279 2.577 5.559 1.00 95.88 213 LEU A N 1
ATOM 1571 C CA . LEU A 1 213 ? -12.458 2.172 4.420 1.00 95.88 213 LEU A CA 1
ATOM 1572 C C . LEU A 1 213 ? -11.408 3.257 4.175 1.00 95.88 213 LEU A C 1
ATOM 1574 O O . LEU A 1 213 ? -11.705 4.317 3.623 1.00 95.88 213 LEU A O 1
ATOM 1578 N N . GLU A 1 214 ? -10.179 2.988 4.606 1.00 96.69 214 GLU A N 1
ATOM 1579 C CA . GLU A 1 214 ? -9.102 3.976 4.666 1.00 96.69 214 GLU A CA 1
ATOM 1580 C C . GLU A 1 214 ? -8.222 3.877 3.420 1.00 96.69 214 GLU A C 1
ATOM 1582 O O . GLU A 1 214 ? -7.207 3.177 3.378 1.00 96.69 214 GLU A O 1
ATOM 1587 N N . CYS A 1 215 ? -8.659 4.568 2.366 1.00 95.44 215 CYS A N 1
ATOM 1588 C CA . CYS A 1 215 ? -7.958 4.595 1.092 1.00 95.44 215 CYS A CA 1
ATOM 1589 C C . CYS A 1 215 ? -6.777 5.567 1.061 1.00 95.44 215 CYS A C 1
ATOM 1591 O O . CYS A 1 215 ? -6.861 6.720 1.482 1.00 95.44 215 CYS A O 1
ATOM 1593 N N . TYR A 1 216 ? -5.692 5.111 0.446 1.00 96.62 216 TYR A N 1
ATOM 1594 C CA . TYR A 1 216 ? -4.434 5.836 0.325 1.00 96.62 216 TYR A CA 1
ATOM 1595 C C . TYR A 1 216 ? -3.907 5.785 -1.111 1.00 96.62 216 TYR A C 1
ATOM 1597 O O . TYR A 1 216 ? -4.331 4.952 -1.920 1.00 96.62 216 TYR A O 1
ATOM 1605 N N . ASP A 1 217 ? -2.993 6.697 -1.450 1.00 96.75 217 ASP A N 1
ATOM 1606 C CA . ASP A 1 217 ? -2.329 6.676 -2.751 1.00 96.75 217 ASP A CA 1
ATOM 1607 C C . ASP A 1 217 ? -1.311 5.538 -2.777 1.00 96.75 217 ASP A C 1
ATOM 1609 O O . ASP A 1 217 ? -0.160 5.664 -2.360 1.00 96.75 217 ASP A O 1
ATOM 1613 N N . TRP A 1 218 ? -1.768 4.396 -3.275 1.00 95.00 218 TRP A N 1
ATOM 1614 C CA . TRP A 1 218 ? -1.008 3.158 -3.349 1.00 95.00 218 TRP A CA 1
ATOM 1615 C C . TRP A 1 218 ? 0.225 3.240 -4.247 1.00 95.00 218 TRP A C 1
ATOM 1617 O O . TRP A 1 218 ? 0.935 2.244 -4.331 1.00 95.00 218 TRP A O 1
ATOM 1627 N N . ARG A 1 219 ? 0.496 4.360 -4.927 1.00 95.94 219 ARG A N 1
ATOM 1628 C CA . ARG A 1 219 ? 1.736 4.570 -5.685 1.00 95.94 219 ARG A CA 1
ATOM 1629 C C . ARG A 1 219 ? 2.881 5.050 -4.791 1.00 95.94 219 ARG A C 1
ATOM 1631 O O . ARG A 1 219 ? 4.038 4.813 -5.123 1.00 95.94 219 ARG A O 1
ATOM 1638 N N . LEU A 1 220 ? 2.585 5.713 -3.674 1.00 97.38 220 LEU A N 1
ATOM 1639 C CA . LEU A 1 220 ? 3.590 6.336 -2.812 1.00 97.38 220 LEU A CA 1
ATOM 1640 C C . LEU A 1 220 ? 4.389 5.331 -1.986 1.00 97.38 220 LEU A C 1
ATOM 1642 O O . LEU A 1 220 ? 3.877 4.293 -1.572 1.00 97.38 220 LEU A O 1
ATOM 1646 N N . ALA A 1 221 ? 5.639 5.678 -1.674 1.00 96.94 221 ALA A N 1
ATOM 1647 C CA . ALA A 1 221 ? 6.398 4.942 -0.668 1.00 96.94 221 ALA A CA 1
ATOM 1648 C C . ALA A 1 221 ? 5.749 5.110 0.718 1.00 96.94 221 ALA A C 1
ATOM 1650 O O . ALA A 1 221 ? 5.127 6.132 0.998 1.00 96.94 221 ALA A O 1
ATOM 1651 N N . LEU A 1 222 ? 5.925 4.125 1.600 1.00 97.44 222 LEU A N 1
ATOM 1652 C CA . LEU A 1 222 ? 5.300 4.114 2.930 1.00 97.44 222 LEU A CA 1
ATOM 1653 C C . LEU A 1 222 ? 5.617 5.364 3.776 1.00 97.44 222 LEU A C 1
ATOM 1655 O O . LEU A 1 222 ? 4.665 5.932 4.303 1.00 97.44 222 LEU A O 1
ATOM 1659 N N . PRO A 1 223 ? 6.871 5.860 3.870 1.00 97.25 223 PRO A N 1
ATOM 1660 C CA . PRO A 1 223 ? 7.145 7.142 4.536 1.00 97.25 223 PRO A CA 1
ATOM 1661 C C . PRO A 1 223 ? 6.437 8.328 3.872 1.00 97.25 223 PRO A C 1
ATOM 1663 O O . PRO A 1 223 ? 5.891 9.196 4.551 1.00 97.25 223 PRO A O 1
ATOM 1666 N N . VAL A 1 224 ? 6.374 8.331 2.538 1.00 97.81 224 VAL A N 1
ATOM 1667 C CA . VAL A 1 224 ? 5.802 9.435 1.755 1.00 97.81 224 VAL A CA 1
ATOM 1668 C C . VAL A 1 224 ? 4.286 9.554 1.954 1.00 97.81 224 VAL A C 1
ATOM 1670 O O . VAL A 1 224 ? 3.734 10.642 1.805 1.00 97.81 224 VAL A O 1
ATOM 1673 N N . LEU A 1 225 ? 3.601 8.473 2.352 1.00 98.00 225 LEU A N 1
ATOM 1674 C CA . LEU A 1 225 ? 2.187 8.532 2.746 1.00 98.00 225 LEU A CA 1
ATOM 1675 C C . LEU A 1 225 ? 1.950 9.506 3.910 1.00 98.00 225 LEU A C 1
ATOM 1677 O O . LEU A 1 225 ? 0.927 10.187 3.936 1.00 98.00 225 LEU A O 1
ATOM 1681 N N . GLU A 1 226 ? 2.885 9.606 4.856 1.00 97.38 226 GLU A N 1
ATOM 1682 C CA . GLU A 1 226 ? 2.797 10.605 5.924 1.00 97.38 226 GLU A CA 1
ATOM 1683 C C . GLU A 1 226 ? 3.335 11.962 5.476 1.00 97.38 226 GLU A C 1
ATOM 1685 O O . GLU A 1 226 ? 2.672 12.968 5.698 1.00 97.38 226 GLU A O 1
ATOM 1690 N N . GLU A 1 227 ? 4.488 11.995 4.800 1.00 96.69 227 GLU A N 1
ATOM 1691 C CA . GLU A 1 227 ? 5.136 13.246 4.374 1.00 96.69 227 GLU A CA 1
ATOM 1692 C C . GLU A 1 227 ? 4.253 14.083 3.431 1.00 96.69 227 GLU A C 1
ATOM 1694 O O . GLU A 1 227 ? 4.210 15.308 3.551 1.00 96.69 227 GLU A O 1
ATOM 1699 N N . ARG A 1 228 ? 3.556 13.436 2.484 1.00 95.75 228 ARG A N 1
ATOM 1700 C CA . ARG A 1 228 ? 2.727 14.116 1.475 1.00 95.75 228 ARG A CA 1
ATOM 1701 C C . ARG A 1 228 ? 1.279 14.277 1.920 1.00 95.75 228 ARG A C 1
ATOM 1703 O O . ARG A 1 228 ? 0.697 15.345 1.734 1.00 95.75 228 ARG A O 1
ATOM 1710 N N . ASP A 1 229 ? 0.690 13.205 2.448 1.00 96.75 229 ASP A N 1
ATOM 1711 C CA . ASP A 1 229 ? -0.758 13.120 2.650 1.00 96.75 229 ASP A CA 1
ATOM 1712 C C . ASP A 1 229 ? -1.176 13.147 4.121 1.00 96.75 229 ASP A C 1
ATOM 1714 O O . ASP A 1 229 ? -2.376 13.219 4.377 1.00 96.75 229 ASP A O 1
ATOM 1718 N N . PHE A 1 230 ? -0.244 13.082 5.081 1.00 97.62 230 PHE A N 1
ATOM 1719 C CA . PHE A 1 230 ? -0.545 12.886 6.507 1.00 97.62 230 PHE A CA 1
ATOM 1720 C C . PHE A 1 230 ? -1.468 11.680 6.746 1.00 97.62 230 PHE A C 1
ATOM 1722 O O . PHE A 1 230 ? -2.426 11.745 7.528 1.00 97.62 230 PHE A O 1
ATOM 1729 N N . PHE A 1 231 ? -1.260 10.598 5.989 1.00 98.25 231 PHE A N 1
ATOM 1730 C CA . PHE A 1 231 ? -2.155 9.443 5.998 1.00 98.25 231 PHE A CA 1
ATOM 1731 C C . PHE A 1 231 ? -2.183 8.737 7.357 1.00 98.25 231 PHE A C 1
ATOM 1733 O O . PHE A 1 231 ? -3.265 8.417 7.844 1.00 98.25 231 PHE A O 1
ATOM 1740 N N . PHE A 1 232 ? -1.036 8.524 8.008 1.00 98.38 232 PHE A N 1
ATOM 1741 C CA . PHE A 1 232 ? -0.992 7.834 9.300 1.00 98.38 232 PHE A CA 1
ATOM 1742 C C . PHE A 1 232 ? -1.547 8.706 10.421 1.00 98.38 232 PHE A C 1
ATOM 1744 O O . PHE A 1 232 ? -2.259 8.208 11.299 1.00 98.38 232 PHE A O 1
ATOM 1751 N N . THR A 1 233 ? -1.303 10.016 10.353 1.00 98.31 233 THR A N 1
ATOM 1752 C CA . THR A 1 233 ? -1.957 10.979 11.240 1.00 98.31 233 THR A CA 1
ATOM 1753 C C . THR A 1 233 ? -3.475 10.925 11.092 1.00 98.31 233 THR A C 1
ATOM 1755 O O . THR A 1 233 ? -4.171 10.809 12.102 1.00 98.31 233 THR A O 1
ATOM 1758 N N . GLN A 1 234 ? -4.014 10.947 9.872 1.00 97.75 234 GLN A N 1
ATOM 1759 C CA . GLN A 1 234 ? -5.461 10.816 9.653 1.00 97.75 234 GLN A CA 1
ATOM 1760 C C . GLN A 1 234 ? -5.992 9.460 10.127 1.00 97.75 234 GLN A C 1
ATOM 1762 O O . GLN A 1 234 ? -6.962 9.432 10.877 1.00 97.75 234 GLN A O 1
ATOM 1767 N N . LEU A 1 235 ? -5.319 8.356 9.790 1.00 98.12 235 LEU A N 1
ATOM 1768 C CA . LEU A 1 235 ? -5.706 7.004 10.196 1.00 98.12 235 LEU A CA 1
ATOM 1769 C C . LEU A 1 235 ? -5.832 6.882 11.722 1.00 98.12 235 LEU A C 1
ATOM 1771 O O . LEU A 1 235 ? -6.845 6.398 12.223 1.00 98.12 235 LEU A O 1
ATOM 1775 N N . LYS A 1 236 ? -4.846 7.385 12.475 1.00 97.88 236 LYS A N 1
ATOM 1776 C CA . LYS A 1 236 ? -4.891 7.441 13.946 1.00 97.88 236 LYS A CA 1
ATOM 1777 C C . LYS A 1 236 ? -6.145 8.165 14.446 1.00 97.88 236 LYS A C 1
ATOM 1779 O O . LYS A 1 236 ? -6.836 7.661 15.328 1.00 97.88 236 LYS A O 1
ATOM 1784 N N . HIS A 1 237 ? -6.452 9.340 13.899 1.00 97.06 237 HIS A N 1
ATOM 1785 C CA . HIS A 1 237 ? -7.605 10.123 14.349 1.00 97.06 237 HIS A CA 1
ATOM 1786 C C . HIS A 1 237 ? -8.935 9.483 13.942 1.00 97.06 237 HIS A C 1
ATOM 1788 O O . HIS A 1 237 ? -9.838 9.415 14.772 1.00 97.06 237 HIS A O 1
ATOM 1794 N N . ASN A 1 238 ? -9.043 8.948 12.725 1.00 96.69 238 ASN A N 1
ATOM 1795 C CA . ASN A 1 238 ? -10.250 8.277 12.242 1.00 96.69 238 ASN A CA 1
ATOM 1796 C C . ASN A 1 238 ? -10.586 7.054 13.108 1.00 96.69 238 ASN A C 1
ATOM 1798 O O . ASN A 1 238 ? -11.721 6.915 13.564 1.00 96.69 238 ASN A O 1
ATOM 1802 N N . ILE A 1 239 ? -9.585 6.224 13.430 1.00 96.56 239 ILE A N 1
ATOM 1803 C CA . ILE A 1 239 ? -9.749 5.095 14.359 1.00 96.56 239 ILE A CA 1
ATOM 1804 C C . ILE A 1 239 ? -10.177 5.596 15.743 1.00 96.56 239 ILE A C 1
ATOM 1806 O O . ILE A 1 239 ? -11.100 5.040 16.337 1.00 96.56 239 ILE A O 1
ATOM 1810 N N . GLY A 1 240 ? -9.537 6.654 16.250 1.00 95.12 240 GLY A N 1
ATOM 1811 C CA . GLY A 1 240 ? -9.885 7.266 17.534 1.00 95.12 240 GLY A CA 1
ATOM 1812 C C . GLY A 1 240 ? -11.349 7.700 17.603 1.00 95.12 240 GLY A C 1
ATOM 1813 O O . GLY A 1 240 ? -12.054 7.356 18.552 1.00 95.12 240 GLY A O 1
ATOM 1814 N N . VAL A 1 241 ? -11.826 8.393 16.567 1.00 94.06 241 VAL A N 1
ATOM 1815 C CA . VAL A 1 241 ? -13.223 8.830 16.453 1.00 94.06 241 VAL A CA 1
ATOM 1816 C C . VAL A 1 241 ? -14.166 7.630 16.401 1.00 94.06 241 VAL A C 1
ATOM 1818 O O . VAL A 1 241 ? -15.121 7.586 17.175 1.00 94.06 241 VAL A O 1
ATOM 1821 N N . ALA A 1 242 ? -13.893 6.632 15.558 1.00 93.31 242 ALA A N 1
ATOM 1822 C CA . ALA A 1 242 ? -14.759 5.460 15.431 1.00 93.31 242 ALA A CA 1
ATOM 1823 C C . ALA A 1 242 ? -14.851 4.656 16.738 1.00 93.31 242 ALA A C 1
ATOM 1825 O O . ALA A 1 242 ? -15.942 4.261 17.152 1.00 93.31 242 ALA A O 1
ATOM 1826 N N . VAL A 1 243 ? -13.727 4.465 17.438 1.00 93.19 243 VAL A N 1
ATOM 1827 C CA . VAL A 1 243 ? -13.698 3.803 18.753 1.00 93.19 243 VAL A CA 1
ATOM 1828 C C . VAL A 1 243 ? -14.469 4.610 19.796 1.00 93.19 243 VAL A C 1
ATOM 1830 O O . VAL A 1 243 ? -15.246 4.028 20.555 1.00 93.19 243 VAL A O 1
ATOM 1833 N N . HIS A 1 244 ? -14.300 5.934 19.823 1.00 91.25 244 HIS A N 1
ATOM 1834 C CA . HIS A 1 244 ? -15.017 6.805 20.752 1.00 91.25 244 HIS A CA 1
ATOM 1835 C C . HIS A 1 244 ? -16.536 6.749 20.530 1.00 91.25 244 HIS A C 1
ATOM 1837 O O . HIS A 1 244 ? -17.289 6.506 21.474 1.00 91.25 244 HIS A O 1
ATOM 1843 N N . VAL A 1 245 ? -16.989 6.911 19.283 1.00 89.62 245 VAL A N 1
ATOM 1844 C CA . VAL A 1 245 ? -18.415 6.869 18.918 1.00 89.62 245 VAL A CA 1
ATOM 1845 C C . VAL A 1 245 ? -19.024 5.503 19.234 1.00 89.62 245 VAL A C 1
ATOM 1847 O O . VAL A 1 245 ? -20.102 5.433 19.830 1.00 89.62 245 VAL A O 1
ATOM 1850 N N . ALA A 1 246 ? -18.329 4.411 18.908 1.00 88.94 246 ALA A N 1
ATOM 1851 C CA . ALA A 1 246 ? -18.796 3.069 19.241 1.00 88.94 246 ALA A CA 1
ATOM 1852 C C . ALA A 1 246 ? -18.882 2.840 20.760 1.00 88.94 246 ALA A C 1
ATOM 1854 O O . ALA A 1 246 ? -19.835 2.217 21.226 1.00 88.94 246 ALA A O 1
ATOM 1855 N N . GLY A 1 247 ? -17.943 3.384 21.543 1.00 88.31 247 GLY A N 1
ATOM 1856 C CA . GLY A 1 247 ? -17.997 3.358 23.009 1.00 88.31 247 GLY A CA 1
ATOM 1857 C C . GLY A 1 247 ? -19.234 4.072 23.560 1.00 88.31 247 GLY A C 1
ATOM 1858 O O . GLY A 1 247 ? -19.981 3.490 24.350 1.00 88.31 247 GLY A O 1
ATOM 1859 N N . GLN A 1 248 ? -19.515 5.285 23.064 1.00 87.19 248 GLN A N 1
ATOM 1860 C CA . GLN A 1 248 ? -20.702 6.066 23.444 1.00 87.19 248 GLN A CA 1
ATOM 1861 C C . GLN A 1 248 ? -22.006 5.318 23.139 1.00 87.19 248 GLN A C 1
ATOM 1863 O O . GLN A 1 248 ? -22.876 5.216 24.002 1.00 87.19 248 GLN A O 1
ATOM 1868 N N . ARG A 1 249 ? -22.129 4.721 21.945 1.00 84.31 249 ARG A N 1
ATOM 1869 C CA . ARG A 1 249 ? -23.314 3.930 21.552 1.00 84.31 249 ARG A CA 1
ATOM 1870 C C . ARG A 1 249 ? -23.537 2.698 22.428 1.00 84.31 249 ARG A C 1
ATOM 1872 O O . ARG A 1 249 ? -24.672 2.260 22.592 1.00 84.31 249 ARG A O 1
ATOM 1879 N N . ARG A 1 250 ? -22.462 2.124 22.969 1.00 78.56 250 ARG A N 1
ATOM 1880 C CA . ARG A 1 250 ? -22.490 0.896 23.776 1.00 78.56 250 ARG A CA 1
ATOM 1881 C C . ARG A 1 250 ? -22.670 1.145 25.271 1.00 78.56 250 ARG A C 1
ATOM 1883 O O . ARG A 1 250 ? -22.872 0.180 26.002 1.00 78.56 250 ARG A O 1
ATOM 1890 N N . GLY A 1 251 ? -22.543 2.389 25.737 1.00 77.00 251 GLY A N 1
ATOM 1891 C CA . GLY A 1 251 ? -22.406 2.671 27.169 1.00 77.00 251 GLY A CA 1
ATOM 1892 C C . GLY A 1 251 ? -21.192 1.961 27.789 1.00 77.00 251 GLY A C 1
ATOM 1893 O O . GLY A 1 251 ? -21.231 1.586 28.957 1.00 77.00 251 GLY A O 1
ATOM 1894 N N . GLN A 1 252 ? -20.143 1.713 26.994 1.00 67.56 252 GLN A N 1
ATOM 1895 C CA . GLN A 1 252 ? -18.923 1.009 27.401 1.00 67.56 252 GLN A CA 1
ATOM 1896 C C . GLN A 1 252 ? -17.712 1.942 27.313 1.00 67.56 252 GLN A C 1
ATOM 1898 O O . GLN A 1 252 ? -17.621 2.760 26.401 1.00 67.56 252 GLN A O 1
ATOM 1903 N N . GLU A 1 253 ? -16.738 1.760 28.210 1.00 58.50 253 GLU A N 1
ATOM 1904 C CA . GLU A 1 253 ? -15.499 2.554 28.218 1.00 58.50 253 GLU A CA 1
ATOM 1905 C C . GLU A 1 253 ? -14.571 2.276 27.020 1.00 58.50 253 GLU A C 1
ATOM 1907 O O . GLU A 1 253 ? -13.798 3.152 26.644 1.00 58.50 253 GLU A O 1
ATOM 1912 N N . SER A 1 254 ? -14.622 1.093 26.387 1.00 65.94 254 SER A N 1
ATOM 1913 C CA . SER A 1 254 ? -13.713 0.761 25.277 1.00 65.94 254 SER A CA 1
ATOM 1914 C C . SER A 1 254 ? -14.344 -0.162 24.231 1.00 65.94 254 SER A C 1
ATOM 1916 O O . SER A 1 254 ? -14.646 -1.325 24.501 1.00 65.94 254 SER A O 1
ATOM 1918 N N . ALA A 1 255 ? -14.493 0.348 23.005 1.00 79.81 255 ALA A N 1
ATOM 1919 C CA . ALA A 1 255 ? -15.052 -0.377 21.861 1.00 79.81 255 ALA A CA 1
ATOM 1920 C C . ALA A 1 255 ? -14.006 -0.771 20.803 1.00 79.81 255 ALA A C 1
ATOM 1922 O O . ALA A 1 255 ? -14.403 -1.032 19.675 1.00 79.81 255 ALA A O 1
ATOM 1923 N N . LYS A 1 256 ? -12.705 -0.806 21.160 1.00 91.81 256 LYS A N 1
ATOM 1924 C CA . LYS A 1 256 ? -11.522 -1.079 20.303 1.00 91.81 256 LYS A CA 1
ATOM 1925 C C . LYS A 1 256 ? -11.819 -1.676 18.920 1.00 91.81 256 LYS A C 1
ATOM 1927 O O . LYS A 1 256 ? -12.495 -2.703 18.819 1.00 91.81 256 LYS A O 1
ATOM 1932 N N . ALA A 1 257 ? -11.230 -1.087 17.887 1.00 95.25 257 ALA A N 1
ATOM 1933 C CA . ALA A 1 257 ? -11.437 -1.440 16.494 1.00 95.25 257 ALA A CA 1
ATOM 1934 C C . ALA A 1 257 ? -10.781 -2.771 16.091 1.00 95.25 257 ALA A C 1
ATOM 1936 O O . ALA A 1 257 ? -9.773 -3.202 16.660 1.00 95.25 257 ALA A O 1
ATOM 1937 N N . VAL A 1 258 ? -11.344 -3.391 15.057 1.00 95.94 258 VAL A N 1
ATOM 1938 C CA . VAL A 1 258 ? -10.760 -4.518 14.326 1.00 95.94 258 VAL A CA 1
ATOM 1939 C C . VAL A 1 258 ? -10.200 -3.991 13.008 1.00 95.94 258 VAL A C 1
ATOM 1941 O O . VAL A 1 258 ? -10.929 -3.375 12.234 1.00 95.94 258 VAL A O 1
ATOM 1944 N N . VAL A 1 259 ? -8.918 -4.231 12.738 1.00 97.88 259 VAL A N 1
ATOM 1945 C CA . VAL A 1 259 ? -8.247 -3.745 11.523 1.00 97.88 259 VAL A CA 1
ATOM 1946 C C . VAL A 1 259 ? -8.075 -4.888 10.527 1.00 97.88 259 VAL A C 1
ATOM 1948 O O . VAL A 1 259 ? -7.375 -5.855 10.809 1.00 97.88 259 VAL A O 1
ATOM 1951 N N . LEU A 1 260 ? -8.692 -4.781 9.355 1.00 97.88 260 LEU A N 1
ATOM 1952 C CA . LEU A 1 260 ? -8.541 -5.696 8.228 1.00 97.88 260 LEU A CA 1
ATOM 1953 C C . LEU A 1 260 ? -7.512 -5.112 7.269 1.00 97.88 260 LEU A C 1
ATOM 1955 O O . LEU A 1 260 ? -7.680 -4.002 6.774 1.00 97.88 260 LEU A O 1
ATOM 1959 N N . ALA A 1 261 ? -6.471 -5.873 6.965 1.00 97.00 261 ALA A N 1
ATOM 1960 C CA . ALA A 1 261 ? -5.422 -5.459 6.050 1.00 97.00 261 ALA A CA 1
ATOM 1961 C C . ALA A 1 261 ? -5.262 -6.488 4.933 1.00 97.00 261 ALA A C 1
ATOM 1963 O O . ALA A 1 261 ? -4.946 -7.652 5.191 1.00 97.00 261 ALA A O 1
ATOM 1964 N N . HIS A 1 262 ? -5.479 -6.061 3.690 1.00 94.94 262 HIS A N 1
ATOM 1965 C CA . HIS A 1 262 ? -5.394 -6.928 2.517 1.00 94.94 262 HIS A CA 1
ATOM 1966 C C . HIS A 1 262 ? -4.121 -6.661 1.719 1.00 94.94 262 HIS A C 1
ATOM 1968 O O . HIS A 1 262 ? -3.833 -5.514 1.374 1.00 94.94 262 HIS A O 1
ATOM 1974 N N . SER A 1 263 ? -3.390 -7.720 1.359 1.00 92.69 263 SER A N 1
ATOM 1975 C CA . SER A 1 263 ? -2.199 -7.629 0.508 1.00 92.69 263 SER A CA 1
ATOM 1976 C C . SER A 1 263 ? -1.222 -6.552 1.028 1.00 92.69 263 SER A C 1
ATOM 1978 O O . SER A 1 263 ? -0.854 -6.571 2.204 1.00 92.69 263 SER A O 1
ATOM 1980 N N . MET A 1 264 ? -0.823 -5.585 0.195 1.00 94.50 264 MET A N 1
ATOM 1981 C CA . MET A 1 264 ? 0.051 -4.465 0.579 1.00 94.50 264 MET A CA 1
ATOM 1982 C C . MET A 1 264 ? -0.489 -3.617 1.743 1.00 94.50 264 MET A C 1
ATOM 1984 O O . MET A 1 264 ? 0.305 -3.021 2.469 1.00 94.50 264 MET A O 1
ATOM 1988 N N . GLY A 1 265 ? -1.805 -3.597 1.982 1.00 96.19 265 GLY A N 1
ATOM 1989 C CA . GLY A 1 265 ? -2.400 -2.931 3.143 1.00 96.19 265 GLY A CA 1
ATOM 1990 C C . GLY A 1 265 ? -1.844 -3.458 4.468 1.00 96.19 265 GLY A C 1
ATOM 1991 O O . GLY A 1 265 ? -1.771 -2.720 5.446 1.00 96.19 265 GLY A O 1
ATOM 1992 N N . GLY A 1 266 ? -1.359 -4.705 4.505 1.00 95.50 266 GLY A N 1
ATOM 1993 C CA . GLY A 1 266 ? -0.658 -5.243 5.671 1.00 95.50 266 GLY A CA 1
ATOM 1994 C C . GLY A 1 266 ? 0.758 -4.690 5.856 1.00 95.50 266 GLY A C 1
ATOM 1995 O O . GLY A 1 266 ? 1.183 -4.490 6.990 1.00 95.50 266 GLY A O 1
ATOM 1996 N N . SER A 1 267 ? 1.468 -4.365 4.772 1.00 94.69 267 SER A N 1
ATOM 1997 C CA . SER A 1 267 ? 2.746 -3.640 4.839 1.00 94.69 267 SER A CA 1
ATOM 1998 C C . SER A 1 267 ? 2.540 -2.203 5.326 1.00 94.69 267 SER A C 1
ATOM 2000 O O . SER A 1 267 ? 3.307 -1.724 6.159 1.00 94.69 267 SER A O 1
ATOM 2002 N N . VAL A 1 268 ? 1.471 -1.542 4.865 1.00 97.62 268 VAL A N 1
ATOM 2003 C CA . VAL A 1 268 ? 1.049 -0.219 5.360 1.00 97.62 268 VAL A CA 1
ATOM 2004 C C . VAL A 1 268 ? 0.699 -0.286 6.845 1.00 97.62 268 VAL A C 1
ATOM 2006 O O . VAL A 1 268 ? 1.144 0.563 7.611 1.00 97.62 268 VAL A O 1
ATOM 2009 N N . LEU A 1 269 ? -0.038 -1.317 7.272 1.00 97.38 269 LEU A N 1
ATOM 2010 C CA . LEU A 1 269 ? -0.378 -1.530 8.677 1.00 97.38 269 LEU A CA 1
ATOM 2011 C C . LEU A 1 269 ? 0.866 -1.748 9.543 1.00 97.38 269 LEU A C 1
ATOM 2013 O O . LEU A 1 269 ? 0.992 -1.114 10.586 1.00 97.38 269 LEU A O 1
ATOM 2017 N N . LEU A 1 270 ? 1.794 -2.613 9.124 1.00 96.00 270 LEU A N 1
ATOM 2018 C CA . LEU A 1 270 ? 3.036 -2.848 9.866 1.00 96.00 270 LEU A CA 1
ATOM 2019 C C . LEU A 1 270 ? 3.819 -1.541 10.054 1.00 96.00 270 LEU A C 1
ATOM 2021 O O . LEU A 1 270 ? 4.263 -1.240 11.163 1.00 96.00 270 LEU A O 1
ATOM 2025 N N . TYR A 1 271 ? 3.912 -0.741 8.992 1.00 97.38 271 TYR A N 1
ATOM 2026 C CA . TYR A 1 271 ? 4.550 0.567 9.043 1.00 97.38 271 TYR A CA 1
ATOM 2027 C C . TYR A 1 271 ? 3.813 1.527 9.984 1.00 97.38 271 TYR A C 1
ATOM 2029 O O . TYR A 1 271 ? 4.447 2.153 10.829 1.00 97.38 271 TYR A O 1
ATOM 2037 N N . PHE A 1 272 ? 2.481 1.606 9.903 1.00 97.75 272 PHE A N 1
ATOM 2038 C CA . PHE A 1 272 ? 1.656 2.428 10.794 1.00 97.75 272 PHE A CA 1
ATOM 2039 C C . PHE A 1 272 ? 1.863 2.069 12.268 1.00 97.75 272 PHE A C 1
ATOM 2041 O O . PHE A 1 272 ? 2.014 2.955 13.106 1.00 97.75 272 PHE A O 1
ATOM 2048 N N . LEU A 1 273 ? 1.909 0.777 12.596 1.00 96.19 273 LEU A N 1
ATOM 2049 C CA . LEU A 1 273 ? 2.136 0.318 13.964 1.00 96.19 273 LEU A CA 1
ATOM 2050 C C . LEU A 1 273 ? 3.498 0.782 14.494 1.00 96.19 273 LEU A C 1
ATOM 2052 O O . LEU A 1 273 ? 3.586 1.237 15.632 1.00 96.19 273 LEU A O 1
ATOM 2056 N N . LYS A 1 274 ? 4.547 0.735 13.667 1.00 95.69 274 LYS A N 1
ATOM 2057 C CA . LYS A 1 274 ? 5.876 1.237 14.044 1.00 95.69 274 LYS A CA 1
ATOM 2058 C C . LYS A 1 274 ? 5.935 2.754 14.135 1.00 95.69 274 LYS A C 1
ATOM 2060 O O . LYS A 1 274 ? 6.492 3.286 15.091 1.00 95.69 274 LYS A O 1
ATOM 2065 N N . TRP A 1 275 ? 5.293 3.440 13.198 1.00 96.50 275 TRP A N 1
ATOM 2066 C CA . TRP A 1 275 ? 5.123 4.889 13.230 1.00 96.50 275 TRP A CA 1
ATOM 2067 C C . TRP A 1 275 ? 4.375 5.350 14.492 1.00 96.50 275 TRP A C 1
ATOM 2069 O O . TRP A 1 275 ? 4.699 6.388 15.071 1.00 96.50 275 TRP A O 1
ATOM 2079 N N . MET A 1 276 ? 3.412 4.556 14.967 1.00 95.81 276 MET A N 1
ATOM 2080 C CA . MET A 1 276 ? 2.753 4.770 16.251 1.00 95.81 276 MET A CA 1
ATOM 2081 C C . MET A 1 276 ? 3.707 4.532 17.424 1.00 95.81 276 MET A C 1
ATOM 2083 O O . MET A 1 276 ? 3.803 5.393 18.288 1.00 95.81 276 MET A O 1
ATOM 2087 N N . GLU A 1 277 ? 4.460 3.430 17.470 1.00 93.25 277 GLU A N 1
ATOM 2088 C CA . GLU A 1 277 ? 5.444 3.194 18.546 1.00 93.25 277 GLU A CA 1
ATOM 2089 C C . GLU A 1 277 ? 6.543 4.266 18.622 1.00 93.25 277 GLU A C 1
ATOM 2091 O O . GLU A 1 277 ? 7.076 4.526 19.701 1.00 93.25 277 GLU A O 1
ATOM 2096 N N . ALA A 1 278 ? 6.860 4.916 17.501 1.00 93.31 278 ALA A N 1
ATOM 2097 C CA . ALA A 1 278 ? 7.788 6.040 17.457 1.00 93.31 278 ALA A CA 1
ATOM 2098 C C . ALA A 1 278 ? 7.221 7.333 18.080 1.00 93.31 278 ALA A C 1
ATOM 2100 O O . ALA A 1 278 ? 7.985 8.249 18.390 1.00 93.31 278 ALA A O 1
ATOM 2101 N N . GLN A 1 279 ? 5.903 7.426 18.288 1.00 92.50 279 GLN A N 1
ATOM 2102 C CA . GLN A 1 279 ? 5.257 8.582 18.907 1.00 92.50 279 GLN A CA 1
ATOM 2103 C C . GLN A 1 279 ? 5.121 8.448 20.429 1.00 92.50 279 GLN A C 1
ATOM 2105 O O . GLN A 1 279 ? 4.901 7.349 20.951 1.00 92.50 279 GLN A O 1
ATOM 2110 N N . PRO A 1 280 ? 5.122 9.578 21.163 1.00 93.25 280 PRO A N 1
ATOM 2111 C CA . PRO A 1 280 ? 4.801 9.590 22.586 1.00 93.25 280 PRO A CA 1
ATOM 2112 C C . PRO A 1 280 ? 3.441 8.936 22.869 1.00 93.25 280 PRO A C 1
ATOM 2114 O O . PRO A 1 280 ? 2.414 9.346 22.329 1.00 93.25 280 PRO A O 1
ATOM 2117 N N . GLY A 1 281 ? 3.438 7.903 23.716 1.00 92.81 281 GLY A N 1
ATOM 2118 C CA . GLY A 1 281 ? 2.225 7.176 24.106 1.00 92.81 281 GLY A CA 1
ATOM 2119 C C . GLY A 1 281 ? 1.613 6.291 23.014 1.00 92.81 281 GLY A C 1
ATOM 2120 O O . GLY A 1 281 ? 0.534 5.740 23.225 1.00 92.81 281 GLY A O 1
ATOM 2121 N N . GLY A 1 282 ? 2.256 6.114 21.857 1.00 93.81 282 GLY A N 1
ATOM 2122 C CA . GLY A 1 282 ? 1.635 5.399 20.743 1.00 93.81 282 GLY A CA 1
ATOM 2123 C C . GLY A 1 282 ? 1.450 3.895 20.966 1.00 93.81 282 GLY A C 1
ATOM 2124 O O . GLY A 1 282 ? 0.432 3.350 2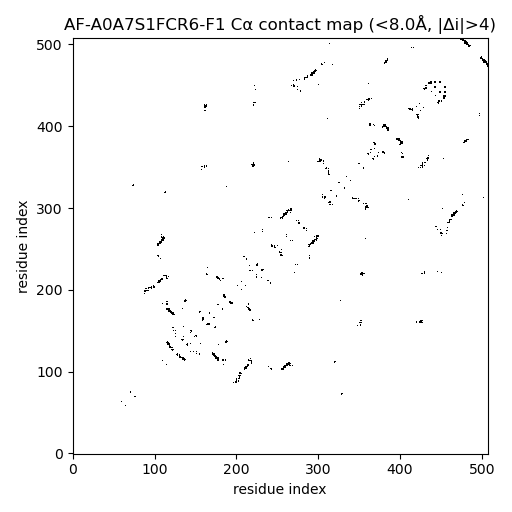0.548 1.00 93.81 282 GLY A O 1
ATOM 2125 N N . THR A 1 283 ? 2.337 3.223 21.708 1.00 93.19 283 THR A N 1
ATOM 2126 C CA . THR A 1 283 ? 2.132 1.816 22.118 1.00 93.19 283 THR A CA 1
ATOM 2127 C C . THR A 1 283 ? 0.896 1.653 23.009 1.00 93.19 283 THR A C 1
ATOM 2129 O O . THR A 1 283 ? 0.131 0.694 22.861 1.00 93.19 283 THR A O 1
ATOM 2132 N N . GLN A 1 284 ? 0.670 2.613 23.913 1.00 94.06 284 GLN A N 1
ATOM 2133 C CA . GLN A 1 284 ? -0.528 2.648 24.750 1.00 94.06 284 GLN A CA 1
ATOM 2134 C C . GLN A 1 284 ? -1.764 2.915 23.886 1.00 94.06 284 GLN A C 1
ATOM 2136 O O . GLN A 1 284 ? -2.745 2.188 23.984 1.00 94.06 284 GLN A O 1
ATOM 2141 N N . TRP A 1 285 ? -1.675 3.864 22.949 1.00 95.12 285 TRP A N 1
ATOM 2142 C CA . TRP A 1 285 ? -2.752 4.136 22.001 1.00 95.12 285 TRP A CA 1
ATOM 2143 C C . TRP A 1 285 ? -3.150 2.886 21.205 1.00 95.12 285 TRP A C 1
ATOM 2145 O O . TRP A 1 285 ? -4.339 2.586 21.133 1.00 95.12 285 TRP A O 1
ATOM 2155 N N . ILE A 1 286 ? -2.185 2.124 20.669 1.00 95.56 286 ILE A N 1
ATOM 2156 C CA . ILE A 1 286 ? -2.454 0.858 19.960 1.00 95.56 286 ILE A CA 1
ATOM 2157 C C . ILE A 1 286 ? -3.221 -0.090 20.878 1.00 95.56 286 ILE A C 1
ATOM 2159 O O . ILE A 1 286 ? -4.260 -0.620 20.489 1.00 95.56 286 ILE A O 1
ATOM 2163 N N . SER A 1 287 ? -2.731 -0.258 22.108 1.00 94.12 287 SER A N 1
ATOM 2164 C CA . SER A 1 287 ? -3.353 -1.132 23.101 1.00 94.12 287 SER A CA 1
ATOM 2165 C C . SER A 1 287 ? -4.777 -0.705 23.445 1.00 94.12 287 SER A C 1
ATOM 2167 O O . SER A 1 287 ? -5.618 -1.570 23.673 1.00 94.12 287 SER A O 1
ATOM 2169 N N . ASP A 1 288 ? -5.071 0.593 23.449 1.00 92.56 288 ASP A N 1
ATOM 2170 C CA . ASP A 1 288 ? -6.373 1.144 23.835 1.00 92.56 288 ASP A CA 1
ATOM 2171 C C . ASP A 1 288 ? -7.378 1.237 22.687 1.00 92.56 288 ASP A C 1
ATOM 2173 O O . ASP A 1 288 ? -8.577 1.307 22.950 1.00 92.56 288 ASP A O 1
ATOM 2177 N N . HIS A 1 289 ? -6.920 1.207 21.432 1.00 94.62 289 HIS A N 1
ATOM 2178 C CA . HIS A 1 289 ? -7.767 1.442 20.258 1.00 94.62 289 HIS A CA 1
ATOM 2179 C C . HIS A 1 289 ? -7.879 0.243 19.321 1.00 94.62 289 HIS A C 1
ATOM 2181 O O . HIS A 1 289 ? -8.869 0.159 18.598 1.00 94.62 289 HIS A O 1
ATOM 2187 N N . ILE A 1 290 ? -6.926 -0.691 19.327 1.00 95.88 290 ILE A N 1
ATOM 2188 C CA . ILE A 1 290 ? -6.918 -1.850 18.427 1.00 95.88 290 ILE A CA 1
ATOM 2189 C C . ILE A 1 290 ? -7.125 -3.127 19.244 1.00 95.88 290 ILE A C 1
ATOM 2191 O O . ILE A 1 290 ? -6.355 -3.439 20.148 1.00 95.88 290 ILE A O 1
ATOM 2195 N N . ASP A 1 291 ? -8.184 -3.874 18.932 1.00 93.75 291 ASP A N 1
ATOM 2196 C CA . ASP A 1 291 ? -8.467 -5.177 19.547 1.00 93.75 291 ASP A CA 1
ATOM 2197 C C . ASP A 1 291 ? -7.741 -6.297 18.803 1.00 93.75 291 ASP A C 1
ATOM 2199 O O . ASP A 1 291 ? -7.051 -7.129 19.394 1.00 93.75 291 ASP A O 1
ATOM 2203 N N . SER A 1 292 ? -7.930 -6.313 17.485 1.00 94.94 292 SER A N 1
ATOM 2204 C CA . SER A 1 292 ? -7.542 -7.420 16.625 1.00 94.94 292 SER A CA 1
ATOM 2205 C C . SER A 1 292 ? -7.132 -6.917 15.243 1.00 94.94 292 SER A C 1
ATOM 2207 O O . SER A 1 292 ? -7.741 -5.997 14.698 1.00 94.94 292 SER A O 1
ATOM 2209 N N . ILE A 1 293 ? -6.133 -7.569 14.658 1.00 96.88 293 ILE A N 1
ATOM 2210 C CA . ILE A 1 293 ? -5.691 -7.384 13.277 1.00 96.88 293 ILE A CA 1
ATOM 2211 C C . ILE A 1 293 ? -6.026 -8.645 12.487 1.00 96.88 293 ILE A C 1
ATOM 2213 O O . ILE A 1 293 ? -5.733 -9.755 12.927 1.00 96.88 293 ILE A O 1
ATOM 2217 N N . VAL A 1 294 ? -6.606 -8.474 11.306 1.00 97.50 294 VAL A N 1
ATOM 2218 C CA . VAL A 1 294 ? -6.924 -9.545 10.364 1.00 97.50 294 VAL A CA 1
ATOM 2219 C C . VAL A 1 294 ? -6.152 -9.296 9.074 1.00 97.50 294 VAL A C 1
ATOM 2221 O O . VAL A 1 294 ? -6.450 -8.371 8.321 1.00 97.50 294 VAL A O 1
ATOM 2224 N N . CYS A 1 295 ? -5.144 -10.118 8.814 1.00 95.44 295 CYS A N 1
ATOM 2225 C CA . CYS A 1 295 ? -4.338 -10.069 7.602 1.00 95.44 295 CYS A CA 1
ATOM 2226 C C . CYS A 1 295 ? -4.923 -11.005 6.544 1.00 95.44 295 CYS A C 1
ATOM 2228 O O . CYS A 1 295 ? -5.114 -12.190 6.807 1.00 95.44 295 CYS A O 1
ATOM 2230 N N . LEU A 1 296 ? -5.161 -10.479 5.345 1.00 93.81 296 LEU A N 1
ATOM 2231 C CA . LEU A 1 296 ? -5.697 -11.209 4.198 1.00 93.81 296 LEU A CA 1
ATOM 2232 C C . LEU A 1 296 ? -4.650 -11.216 3.076 1.00 93.81 296 LEU A C 1
ATOM 2234 O O . LEU A 1 296 ? -4.467 -10.213 2.386 1.00 93.81 296 LEU A O 1
ATOM 2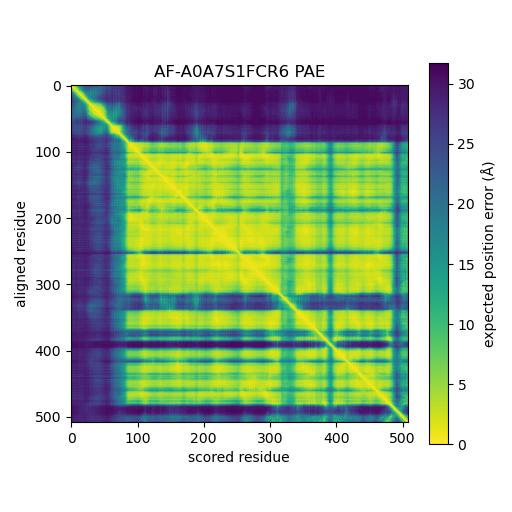238 N N . GLY A 1 297 ? -3.926 -12.325 2.915 1.00 89.38 297 GLY A N 1
ATOM 2239 C CA . GLY A 1 297 ? -2.941 -12.506 1.842 1.00 89.38 297 GLY A CA 1
ATOM 2240 C C . GLY A 1 297 ? -1.791 -11.494 1.870 1.00 89.38 297 GLY A C 1
ATOM 2241 O O . GLY A 1 297 ? -1.351 -11.033 0.820 1.00 89.38 297 GLY A O 1
ATOM 2242 N N . VAL A 1 298 ? -1.338 -11.089 3.060 1.00 91.94 298 VAL A N 1
ATOM 2243 C CA . VAL A 1 298 ? -0.312 -10.047 3.220 1.00 91.94 298 VAL A CA 1
ATOM 2244 C C . VAL A 1 298 ? 1.089 -10.593 2.892 1.00 91.94 298 VAL A C 1
ATOM 2246 O O . VAL A 1 298 ? 1.552 -11.510 3.575 1.00 91.94 298 VAL A O 1
ATOM 2249 N N . PRO A 1 299 ? 1.821 -10.007 1.924 1.00 91.12 299 PRO A N 1
ATOM 2250 C CA . PRO A 1 299 ? 3.168 -10.439 1.560 1.00 91.12 299 PRO A CA 1
ATOM 2251 C C . PRO A 1 299 ? 4.223 -9.771 2.457 1.00 91.12 299 PRO A C 1
ATOM 2253 O O . PRO A 1 299 ? 5.026 -8.959 1.998 1.00 91.12 299 PRO A O 1
ATOM 2256 N N . PHE A 1 300 ? 4.240 -10.092 3.755 1.00 91.88 300 PHE A N 1
ATOM 2257 C CA . PHE A 1 300 ? 5.165 -9.475 4.722 1.00 91.88 300 PHE A CA 1
ATOM 2258 C C . PHE A 1 300 ? 6.641 -9.567 4.286 1.00 91.88 300 PHE A C 1
ATOM 2260 O O . PHE A 1 300 ? 7.388 -8.588 4.363 1.00 91.88 300 PHE A O 1
ATOM 2267 N N . LEU A 1 301 ? 7.047 -10.718 3.745 1.00 92.81 301 LEU A N 1
ATOM 2268 C CA . LEU A 1 301 ? 8.405 -10.958 3.245 1.00 92.81 301 LEU A CA 1
ATOM 2269 C C . LEU A 1 301 ? 8.615 -10.503 1.793 1.00 92.81 301 LEU A C 1
ATOM 2271 O O . LEU A 1 301 ? 9.714 -10.656 1.274 1.00 92.81 301 LEU A O 1
ATOM 2275 N N . GLY A 1 302 ? 7.606 -9.907 1.158 1.00 91.19 302 GLY A N 1
ATOM 2276 C CA . GLY A 1 302 ? 7.599 -9.566 -0.262 1.00 91.19 302 GLY A CA 1
ATOM 2277 C C . GLY A 1 302 ? 7.065 -10.688 -1.152 1.00 91.19 302 GLY A C 1
ATOM 2278 O O . GLY A 1 302 ? 6.615 -11.728 -0.672 1.00 91.19 302 GLY A O 1
ATOM 2279 N N . ALA A 1 303 ? 7.092 -10.447 -2.460 1.00 87.19 303 ALA A N 1
ATOM 2280 C CA . ALA A 1 303 ? 6.671 -11.384 -3.493 1.00 87.19 303 ALA A CA 1
ATOM 2281 C C . ALA A 1 303 ? 7.605 -11.311 -4.709 1.00 87.19 303 ALA A C 1
ATOM 2283 O O . ALA A 1 303 ? 8.253 -10.295 -4.962 1.00 87.19 303 ALA A O 1
ATOM 2284 N N . MET A 1 304 ? 7.643 -12.388 -5.491 1.00 83.12 304 MET A N 1
ATOM 2285 C CA . MET A 1 304 ? 8.553 -12.509 -6.632 1.00 83.12 304 MET A CA 1
ATOM 2286 C C . MET A 1 304 ? 8.072 -11.747 -7.879 1.00 83.12 304 MET A C 1
ATOM 2288 O O . MET A 1 304 ? 8.900 -11.215 -8.616 1.00 83.12 304 MET A O 1
ATOM 2292 N N . ALA A 1 305 ? 6.757 -11.596 -8.068 1.00 82.00 305 ALA A N 1
ATOM 2293 C CA . ALA A 1 305 ? 6.187 -10.816 -9.173 1.00 82.00 305 ALA A CA 1
ATOM 2294 C C . ALA A 1 305 ? 6.629 -9.332 -9.178 1.00 82.00 305 ALA A C 1
ATOM 2296 O O . ALA A 1 305 ? 7.110 -8.864 -10.212 1.00 82.00 305 ALA A O 1
ATOM 2297 N N . PRO A 1 306 ? 6.596 -8.590 -8.049 1.00 85.06 306 PRO A N 1
ATOM 2298 C CA . PRO A 1 306 ? 7.199 -7.256 -7.959 1.00 85.06 306 PRO A CA 1
ATOM 2299 C C . PRO A 1 306 ? 8.673 -7.206 -8.380 1.00 85.06 306 PRO A C 1
ATOM 2301 O O . PRO A 1 306 ? 9.084 -6.262 -9.056 1.00 85.06 306 PRO A O 1
ATOM 2304 N N . LEU A 1 307 ? 9.467 -8.224 -8.022 1.00 85.44 307 LEU A N 1
ATOM 2305 C CA . LEU A 1 307 ? 10.876 -8.297 -8.411 1.00 85.44 307 LEU A CA 1
ATOM 2306 C C . LEU A 1 307 ? 11.032 -8.466 -9.928 1.00 85.44 307 LEU A C 1
ATOM 2308 O O . LEU A 1 307 ? 11.834 -7.765 -10.546 1.00 85.44 307 LEU A O 1
ATOM 2312 N N . ALA A 1 308 ? 10.247 -9.347 -10.546 1.00 80.75 308 ALA A N 1
ATOM 2313 C CA . ALA A 1 308 ? 10.274 -9.525 -11.996 1.00 80.75 308 ALA A CA 1
ATOM 2314 C C . ALA A 1 308 ? 9.871 -8.252 -12.747 1.00 80.75 308 ALA A C 1
ATOM 2316 O O . ALA A 1 308 ? 10.530 -7.869 -13.720 1.00 80.75 308 ALA A O 1
ATOM 2317 N N . ALA A 1 309 ? 8.866 -7.545 -12.232 1.00 80.00 309 ALA A N 1
ATOM 2318 C CA . ALA A 1 309 ? 8.420 -6.271 -12.772 1.00 80.00 309 ALA A CA 1
ATOM 2319 C C . ALA A 1 309 ? 9.515 -5.185 -12.672 1.00 80.00 309 ALA A C 1
ATOM 2321 O O . ALA A 1 309 ? 9.697 -4.397 -13.599 1.00 80.00 309 ALA A O 1
ATOM 2322 N N . TYR A 1 310 ? 10.317 -5.187 -11.601 1.00 80.75 310 TYR A N 1
ATOM 2323 C CA . TYR A 1 310 ? 11.461 -4.278 -11.429 1.00 80.75 310 TYR A CA 1
ATOM 2324 C C . TYR A 1 310 ? 12.615 -4.561 -12.392 1.00 80.75 310 TYR A C 1
ATOM 2326 O O . TYR A 1 310 ? 13.239 -3.621 -12.897 1.00 80.75 310 TYR A O 1
ATOM 2334 N N . ILE A 1 311 ? 12.903 -5.842 -12.633 1.00 78.94 311 ILE A N 1
ATOM 2335 C CA . ILE A 1 311 ? 14.019 -6.279 -13.481 1.00 78.94 311 ILE A CA 1
ATOM 2336 C C . ILE A 1 311 ? 13.678 -6.096 -14.959 1.00 78.94 311 ILE A C 1
ATOM 2338 O O . ILE A 1 311 ? 14.489 -5.575 -15.724 1.00 78.94 311 ILE A O 1
ATOM 2342 N N . SER A 1 312 ? 12.487 -6.528 -15.363 1.00 74.88 312 SER A N 1
ATOM 2343 C CA . SER A 1 312 ? 12.150 -6.717 -16.776 1.00 74.88 312 SER A CA 1
ATOM 2344 C C . SER A 1 312 ? 10.890 -6.002 -17.231 1.00 74.88 312 SER A C 1
ATOM 2346 O O . SER A 1 312 ? 10.641 -5.971 -18.427 1.00 74.88 312 SER A O 1
ATOM 2348 N N . GLY A 1 313 ? 10.107 -5.419 -16.322 1.00 72.06 313 GLY A N 1
ATOM 2349 C CA . GLY A 1 313 ? 8.787 -4.882 -16.647 1.00 72.06 313 GLY A CA 1
ATOM 2350 C C . GLY A 1 313 ? 7.711 -5.954 -16.836 1.00 72.06 313 GLY A C 1
ATOM 2351 O O . GLY A 1 313 ? 6.595 -5.599 -17.207 1.00 72.06 313 GLY A O 1
ATOM 2352 N N . GLU A 1 314 ? 8.014 -7.237 -16.595 1.00 70.06 314 GLU A N 1
ATOM 2353 C CA . GLU A 1 314 ? 7.026 -8.315 -16.686 1.00 70.06 314 GLU A CA 1
ATOM 2354 C C . GLU A 1 314 ? 5.902 -8.113 -15.662 1.00 70.06 314 GLU A C 1
ATOM 2356 O O . GLU A 1 314 ? 6.139 -7.843 -14.482 1.00 70.06 314 GLU A O 1
ATOM 2361 N N . MET A 1 315 ? 4.659 -8.269 -16.114 1.00 61.56 315 MET A N 1
ATOM 2362 C CA . MET A 1 315 ? 3.471 -8.091 -15.282 1.00 61.56 315 MET A CA 1
ATOM 2363 C C . MET A 1 315 ? 2.453 -9.226 -15.399 1.00 61.56 315 MET A C 1
ATOM 2365 O O . MET A 1 315 ? 1.304 -9.035 -15.004 1.00 61.56 315 MET A O 1
ATOM 2369 N N . LYS A 1 316 ? 2.862 -10.399 -15.901 1.00 54.59 316 LYS A N 1
ATOM 2370 C CA . LYS A 1 316 ? 1.967 -11.529 -16.188 1.00 54.59 316 LYS A CA 1
ATOM 2371 C C . LYS A 1 316 ? 1.057 -11.901 -15.006 1.00 54.59 316 LYS A C 1
ATOM 2373 O O . LYS A 1 316 ? -0.141 -12.047 -15.213 1.00 54.59 316 LYS A O 1
ATOM 2378 N N . ASP A 1 317 ? 1.606 -11.918 -13.786 1.00 49.53 317 ASP A N 1
ATOM 2379 C CA . ASP A 1 317 ? 0.868 -12.133 -12.527 1.00 49.53 317 ASP A CA 1
ATOM 2380 C C . ASP A 1 317 ? 0.861 -10.909 -11.586 1.00 49.53 317 ASP A C 1
ATOM 2382 O O . ASP A 1 317 ? 0.476 -10.998 -10.417 1.00 49.53 317 ASP A O 1
ATOM 2386 N N . SER A 1 318 ? 1.226 -9.720 -12.081 1.00 48.47 318 SER A N 1
ATOM 2387 C CA . SER A 1 318 ? 1.146 -8.456 -11.328 1.00 48.47 318 SER A CA 1
ATOM 2388 C C . SER A 1 318 ? -0.310 -7.970 -11.269 1.00 48.47 318 SER A C 1
ATOM 2390 O O . SER A 1 318 ? -0.684 -6.938 -11.836 1.00 48.47 318 SER A O 1
ATOM 2392 N N . GLY A 1 319 ? -1.151 -8.759 -10.594 1.00 42.25 319 GLY A N 1
ATOM 2393 C CA . GLY A 1 319 ? -2.617 -8.756 -10.609 1.00 42.25 319 GLY A CA 1
ATOM 2394 C C . GLY A 1 319 ? -3.330 -7.521 -10.049 1.00 42.25 319 GLY A C 1
ATOM 2395 O O . GLY A 1 319 ? -4.506 -7.618 -9.721 1.00 42.25 319 GLY A O 1
ATOM 2396 N N . GLY A 1 320 ? -2.658 -6.375 -9.944 1.00 46.03 320 GLY A N 1
ATOM 2397 C CA . GLY A 1 320 ? -3.253 -5.100 -9.538 1.00 46.03 320 GLY A CA 1
ATOM 2398 C C . GLY A 1 320 ? -3.350 -4.103 -10.691 1.00 46.03 320 GLY A C 1
ATOM 2399 O O . GLY A 1 320 ? -4.438 -3.770 -11.155 1.00 46.03 320 GLY A O 1
ATOM 2400 N N . VAL A 1 321 ? -2.200 -3.664 -11.214 1.00 45.66 321 VAL A N 1
ATOM 2401 C CA . VAL A 1 321 ? -2.150 -2.649 -12.282 1.00 45.66 321 VAL A CA 1
ATOM 2402 C C . VAL A 1 321 ? -2.631 -3.224 -13.620 1.00 45.66 321 VAL A C 1
ATOM 2404 O O . VAL A 1 321 ? -3.434 -2.590 -14.299 1.00 45.66 321 VAL A O 1
ATOM 2407 N N . MET A 1 322 ? -2.206 -4.442 -13.987 1.00 46.41 322 MET A N 1
ATOM 2408 C CA . MET A 1 322 ? -2.594 -5.041 -15.272 1.00 46.41 322 MET A CA 1
ATOM 2409 C C . MET A 1 322 ? -4.011 -5.625 -15.237 1.00 46.41 322 MET A C 1
ATOM 2411 O O . MET A 1 322 ? -4.755 -5.477 -16.199 1.00 46.41 322 MET A O 1
ATOM 2415 N N . ARG A 1 323 ? -4.453 -6.188 -14.101 1.00 46.50 323 ARG A N 1
ATOM 2416 C CA . ARG A 1 323 ? -5.866 -6.573 -13.922 1.00 46.50 323 ARG A CA 1
ATOM 2417 C C . ARG A 1 323 ? -6.802 -5.363 -13.896 1.00 46.50 323 ARG A C 1
ATOM 2419 O O . ARG A 1 323 ? -7.877 -5.429 -14.481 1.00 46.50 323 ARG A O 1
ATOM 2426 N N . GLY A 1 324 ? -6.389 -4.234 -13.320 1.00 46.25 324 GLY A N 1
ATOM 2427 C CA . GLY A 1 324 ? -7.148 -2.984 -13.431 1.00 46.25 324 GLY A CA 1
ATOM 2428 C C . GLY A 1 324 ? -7.315 -2.508 -14.883 1.00 46.25 324 GLY A C 1
ATOM 2429 O O . GLY A 1 324 ? -8.330 -1.911 -15.228 1.00 46.25 324 GLY A O 1
ATOM 2430 N N . LEU A 1 325 ? -6.360 -2.837 -15.760 1.00 47.75 325 LEU A N 1
ATOM 2431 C CA . LEU A 1 325 ? -6.450 -2.627 -17.209 1.00 47.75 325 LEU A CA 1
ATOM 2432 C C . LEU A 1 325 ? -7.129 -3.794 -17.954 1.00 47.75 325 LEU A C 1
ATOM 2434 O O . LEU A 1 325 ? -7.606 -3.615 -19.069 1.00 47.75 325 LEU A O 1
ATOM 2438 N N . SER A 1 326 ? -7.261 -4.973 -17.343 1.00 43.34 326 SER A N 1
ATOM 2439 C CA . SER A 1 326 ? -7.959 -6.127 -17.936 1.00 43.34 326 SER A CA 1
ATOM 2440 C C . SER A 1 326 ? -9.473 -5.919 -18.089 1.00 43.34 326 SER A C 1
ATOM 2442 O O . SER A 1 326 ? -10.129 -6.673 -18.799 1.00 43.34 326 SER A O 1
ATOM 2444 N N . VAL A 1 327 ? -10.014 -4.830 -17.526 1.00 43.03 327 VAL A N 1
ATOM 2445 C CA . VAL A 1 327 ? -11.372 -4.312 -17.787 1.00 43.03 327 VAL A CA 1
ATOM 2446 C C . VAL A 1 327 ? -11.628 -4.079 -19.285 1.00 43.03 327 VAL A C 1
ATOM 2448 O O . VAL A 1 327 ? -12.773 -4.085 -19.726 1.00 43.03 327 VAL A O 1
ATOM 2451 N N . PHE A 1 328 ? -10.575 -3.925 -20.093 1.00 43.34 328 PHE A N 1
ATOM 2452 C CA . PHE A 1 328 ? -10.681 -3.829 -21.550 1.00 43.34 328 PHE A CA 1
ATOM 2453 C C . PHE A 1 328 ? -10.891 -5.183 -22.264 1.00 43.34 328 PHE A C 1
ATOM 2455 O O . PHE A 1 328 ? -10.940 -5.222 -23.497 1.00 43.34 328 PHE A O 1
ATOM 2462 N N . GLY A 1 329 ? -11.050 -6.292 -21.533 1.00 47.00 329 GLY A N 1
ATOM 2463 C CA . GLY A 1 329 ? -11.437 -7.592 -22.086 1.00 47.00 329 GLY A CA 1
ATOM 2464 C C . GLY A 1 329 ? -10.510 -8.049 -23.229 1.00 47.00 329 GLY A C 1
ATOM 2465 O O . GLY A 1 329 ? -9.293 -7.968 -23.086 1.00 47.00 329 GLY A O 1
ATOM 2466 N N . PRO A 1 330 ? -11.020 -8.500 -24.394 1.00 38.50 330 PRO A N 1
ATOM 2467 C CA . PRO A 1 330 ? -10.201 -9.012 -25.506 1.00 38.50 330 PRO A CA 1
ATOM 2468 C C . PRO A 1 330 ? -9.227 -7.992 -26.137 1.00 38.50 330 PRO A C 1
ATOM 2470 O O . PRO A 1 330 ? -8.399 -8.373 -26.968 1.00 38.50 330 PRO A O 1
ATOM 2473 N N . LEU A 1 331 ? -9.271 -6.713 -25.744 1.00 42.12 331 LEU A N 1
ATOM 2474 C CA . LEU A 1 331 ? -8.236 -5.724 -26.071 1.00 42.12 331 LEU A CA 1
ATOM 2475 C C . LEU A 1 331 ? -6.992 -5.835 -25.177 1.00 42.12 331 LEU A C 1
ATOM 2477 O O . LEU A 1 331 ? -6.002 -5.184 -25.488 1.00 42.12 331 LEU A O 1
ATOM 2481 N N . GLN A 1 332 ? -6.996 -6.669 -24.131 1.00 44.06 332 GLN A N 1
ATOM 2482 C CA . GLN A 1 332 ? -5.857 -6.918 -23.240 1.00 44.06 332 GLN A CA 1
ATOM 2483 C C . GLN A 1 332 ? -4.581 -7.232 -24.030 1.00 44.06 332 GLN A C 1
ATOM 2485 O O . GLN A 1 332 ? -3.595 -6.517 -23.899 1.00 44.06 332 GLN A O 1
ATOM 2490 N N . GLY A 1 333 ? -4.633 -8.194 -24.957 1.00 42.97 333 GLY A N 1
ATOM 2491 C CA . GLY A 1 333 ? -3.477 -8.525 -25.794 1.00 42.97 333 GLY A CA 1
ATOM 2492 C C . GLY A 1 333 ? -3.015 -7.363 -26.684 1.00 42.97 333 GLY A C 1
ATOM 2493 O O . GLY A 1 333 ? -1.820 -7.214 -26.917 1.00 42.97 333 GLY A O 1
ATOM 2494 N N . TYR A 1 334 ? -3.931 -6.498 -27.137 1.00 41.59 334 TYR A N 1
ATOM 2495 C CA . TYR A 1 334 ? -3.611 -5.319 -27.952 1.00 41.59 334 TYR A CA 1
ATOM 2496 C C . TYR A 1 334 ? -3.067 -4.149 -27.118 1.00 41.59 334 TYR A C 1
ATOM 2498 O O . TYR A 1 334 ? -2.167 -3.456 -27.575 1.00 41.59 334 TYR A O 1
ATOM 2506 N N . VAL A 1 335 ? -3.548 -3.933 -25.894 1.00 47.19 335 VAL A N 1
ATOM 2507 C CA . VAL A 1 335 ? -3.019 -2.914 -24.972 1.00 47.19 335 VAL A CA 1
ATOM 2508 C C . VAL A 1 335 ? -1.643 -3.340 -24.443 1.00 47.19 335 VAL A C 1
ATOM 2510 O O . VAL A 1 335 ? -0.718 -2.528 -24.437 1.00 47.19 335 VAL A O 1
ATOM 2513 N N . GLU A 1 336 ? -1.478 -4.621 -24.096 1.00 44.34 336 GLU A N 1
ATOM 2514 C CA . GLU A 1 336 ? -0.238 -5.214 -23.572 1.00 44.34 336 GLU A CA 1
ATOM 2515 C C . GLU A 1 336 ? 0.900 -5.261 -24.601 1.00 44.34 336 GLU A C 1
ATOM 2517 O O . GLU A 1 336 ? 2.053 -5.060 -24.231 1.00 44.34 336 GLU A O 1
ATOM 2522 N N . THR A 1 337 ? 0.611 -5.500 -25.889 1.00 43.59 337 THR A N 1
ATOM 2523 C CA . THR A 1 337 ? 1.661 -5.576 -26.928 1.00 43.59 337 THR A CA 1
ATOM 2524 C C . THR A 1 337 ? 1.759 -4.361 -27.847 1.00 43.59 337 THR A C 1
ATOM 2526 O O . THR A 1 337 ? 2.800 -4.199 -28.486 1.00 43.59 337 THR A O 1
ATOM 2529 N N . ALA A 1 338 ? 0.742 -3.492 -27.927 1.00 47.69 338 ALA A N 1
ATOM 2530 C CA . ALA A 1 338 ? 0.751 -2.367 -28.872 1.00 47.69 338 ALA A CA 1
ATOM 2531 C C . ALA A 1 338 ? 0.931 -0.975 -28.241 1.00 47.69 338 ALA A C 1
ATOM 2533 O O . ALA A 1 338 ? 1.226 -0.049 -28.996 1.00 47.69 338 ALA A O 1
ATOM 2534 N N . LEU A 1 339 ? 0.777 -0.798 -26.917 1.00 53.94 339 LEU A N 1
ATOM 2535 C CA . LEU A 1 339 ? 0.830 0.538 -26.292 1.00 53.94 339 LEU A CA 1
ATOM 2536 C C . LEU A 1 339 ? 2.003 0.768 -25.327 1.00 53.94 339 LEU A C 1
ATOM 2538 O O . LEU A 1 339 ? 2.484 1.894 -25.260 1.00 53.94 339 LEU A O 1
ATOM 2542 N N . LEU A 1 340 ? 2.518 -0.249 -24.620 1.00 66.00 340 LEU A N 1
ATOM 2543 C CA . LEU A 1 340 ? 3.660 -0.070 -23.710 1.00 66.00 340 LEU A CA 1
ATOM 2544 C C . LEU A 1 340 ? 4.750 -1.117 -23.908 1.00 66.00 340 LEU A C 1
ATOM 2546 O O . LEU A 1 340 ? 4.507 -2.317 -23.851 1.00 66.00 340 LEU A O 1
ATOM 2550 N N . SER A 1 341 ? 5.988 -0.652 -24.079 1.00 72.31 341 SER A N 1
ATOM 2551 C CA . SER A 1 341 ? 7.149 -1.532 -23.995 1.00 72.31 341 SER A CA 1
ATOM 2552 C C . SER A 1 341 ? 7.397 -1.943 -22.541 1.00 72.31 341 SER A C 1
ATOM 2554 O O . SER A 1 341 ? 7.146 -1.181 -21.604 1.00 72.31 341 SER A O 1
ATOM 2556 N N . PHE A 1 342 ? 7.973 -3.129 -22.349 1.00 73.44 342 PHE A N 1
ATOM 2557 C CA . PHE A 1 342 ? 8.447 -3.595 -21.045 1.00 73.44 342 PHE A CA 1
ATOM 2558 C C . PHE A 1 342 ? 9.379 -2.591 -20.351 1.00 73.44 342 PHE A C 1
ATOM 2560 O O . PHE A 1 342 ? 9.316 -2.400 -19.140 1.00 73.44 342 PHE A O 1
ATOM 2567 N N . GLU A 1 343 ? 10.204 -1.882 -21.121 1.00 75.75 343 GLU A N 1
ATOM 2568 C CA . GLU A 1 343 ? 11.080 -0.836 -20.597 1.00 75.75 343 GLU A CA 1
ATOM 2569 C C . GLU A 1 343 ? 10.300 0.365 -20.045 1.00 75.75 343 GLU A C 1
ATOM 2571 O O . GLU A 1 343 ? 10.628 0.868 -18.967 1.00 75.75 343 GLU A O 1
ATOM 2576 N N . ARG A 1 344 ? 9.240 0.796 -20.743 1.00 77.06 344 ARG A N 1
ATOM 2577 C CA . ARG A 1 344 ? 8.371 1.889 -20.294 1.00 77.06 344 ARG A CA 1
ATOM 2578 C C . ARG A 1 344 ? 7.603 1.499 -19.036 1.00 77.06 344 ARG A C 1
ATOM 2580 O O . ARG A 1 344 ? 7.584 2.278 -18.086 1.00 77.06 344 ARG A O 1
ATOM 2587 N N . LEU A 1 345 ? 7.046 0.285 -19.000 1.00 78.56 345 LEU A N 1
ATOM 2588 C CA . LEU A 1 345 ? 6.388 -0.268 -17.811 1.00 78.56 345 LEU A CA 1
ATOM 2589 C C . LEU A 1 345 ? 7.337 -0.308 -16.621 1.00 78.56 345 LEU A C 1
ATOM 2591 O O . LEU A 1 345 ? 7.015 0.223 -15.563 1.00 78.56 345 LEU A O 1
ATOM 2595 N N . ARG A 1 346 ? 8.536 -0.865 -16.815 1.00 81.75 346 ARG A N 1
ATOM 2596 C CA . ARG A 1 346 ? 9.581 -0.884 -15.794 1.00 81.75 346 ARG A CA 1
ATOM 2597 C C . ARG A 1 346 ? 9.827 0.535 -15.271 1.00 81.75 346 ARG A C 1
ATOM 2599 O O . ARG A 1 346 ? 9.721 0.755 -14.072 1.00 81.75 346 ARG A O 1
ATOM 2606 N N . SER A 1 347 ? 10.080 1.507 -16.149 1.00 83.38 347 SER A N 1
ATOM 2607 C CA . SER A 1 347 ? 10.330 2.905 -15.759 1.00 83.38 347 SER A CA 1
ATOM 2608 C C . SER A 1 347 ? 9.203 3.509 -14.904 1.00 83.38 347 SER A C 1
ATOM 2610 O O . SER A 1 347 ? 9.483 4.171 -13.904 1.00 83.38 347 SER A O 1
ATOM 2612 N N . ILE A 1 348 ? 7.940 3.231 -15.239 1.00 87.00 348 ILE A N 1
ATOM 2613 C CA . ILE A 1 348 ? 6.773 3.669 -14.456 1.00 87.00 348 ILE A CA 1
ATOM 2614 C C . ILE A 1 348 ? 6.745 2.991 -13.084 1.00 87.00 348 ILE A C 1
ATOM 2616 O O . ILE A 1 348 ? 6.560 3.659 -12.071 1.00 87.00 348 ILE A O 1
ATOM 2620 N N . LEU A 1 349 ? 6.962 1.676 -13.029 1.00 86.50 349 LEU A N 1
ATOM 2621 C CA . LEU A 1 349 ? 6.936 0.920 -11.775 1.00 86.50 349 LEU A CA 1
ATOM 2622 C C . LEU A 1 349 ? 8.032 1.360 -10.804 1.00 86.50 349 LEU A C 1
ATOM 2624 O O . LEU A 1 349 ? 7.790 1.399 -9.602 1.00 86.50 349 LEU A O 1
ATOM 2628 N N . TRP A 1 350 ? 9.202 1.758 -11.309 1.00 89.00 350 TRP A N 1
ATOM 2629 C CA . TRP A 1 350 ? 10.264 2.337 -10.483 1.00 89.00 350 TRP A CA 1
ATOM 2630 C C . TRP A 1 350 ? 9.837 3.643 -9.797 1.00 89.00 350 TRP A C 1
ATOM 2632 O O . TRP A 1 350 ? 10.261 3.896 -8.667 1.00 89.00 350 TRP A O 1
ATOM 2642 N N . ARG A 1 351 ? 8.951 4.433 -10.424 1.00 92.31 351 ARG A N 1
ATOM 2643 C CA . ARG A 1 351 ? 8.368 5.648 -9.825 1.00 92.31 351 ARG A CA 1
ATOM 2644 C C . ARG A 1 351 ? 7.336 5.346 -8.742 1.00 92.31 351 ARG A C 1
ATOM 2646 O O . ARG A 1 351 ? 7.074 6.201 -7.900 1.00 92.31 351 ARG A O 1
ATOM 2653 N N . PHE A 1 352 ? 6.740 4.155 -8.740 1.00 93.81 352 PHE A N 1
ATOM 2654 C CA . PHE A 1 352 ? 5.804 3.754 -7.694 1.00 93.81 352 PHE A CA 1
ATOM 2655 C C . PHE A 1 352 ? 6.581 3.335 -6.449 1.00 93.81 352 PHE A C 1
ATOM 2657 O O . PHE A 1 352 ? 6.967 2.180 -6.281 1.00 93.81 352 PHE A O 1
ATOM 2664 N N . GLY A 1 353 ? 6.790 4.304 -5.557 1.00 93.88 353 GLY A N 1
ATOM 2665 C CA . GLY A 1 353 ? 7.408 4.136 -4.246 1.00 93.88 353 GLY A CA 1
ATOM 2666 C C . GLY A 1 353 ? 6.961 2.873 -3.509 1.00 93.88 353 GLY A C 1
ATOM 2667 O O . GLY A 1 353 ? 7.799 2.128 -3.007 1.00 93.88 353 GLY A O 1
ATOM 2668 N N . SER A 1 354 ? 5.660 2.588 -3.502 1.00 93.56 354 SER A N 1
ATOM 2669 C CA . SER A 1 354 ? 5.075 1.450 -2.785 1.00 93.56 354 SER A CA 1
ATOM 2670 C C . SER A 1 354 ? 5.585 0.085 -3.247 1.00 93.56 354 SER A C 1
ATOM 2672 O O . SER A 1 354 ? 5.678 -0.834 -2.431 1.00 93.56 354 SER A O 1
ATOM 2674 N N . MET A 1 355 ? 5.950 -0.061 -4.523 1.00 90.56 355 MET A N 1
ATOM 2675 C CA . MET A 1 355 ? 6.397 -1.334 -5.088 1.00 90.56 355 MET A CA 1
ATOM 2676 C C . MET A 1 355 ? 7.664 -1.845 -4.398 1.00 90.56 355 MET A C 1
ATOM 2678 O O . MET A 1 355 ? 7.823 -3.050 -4.200 1.00 90.56 355 MET A O 1
ATOM 2682 N N . GLY A 1 356 ? 8.512 -0.928 -3.931 1.00 92.50 356 GLY A N 1
ATOM 2683 C CA . GLY A 1 356 ? 9.681 -1.241 -3.119 1.00 92.50 356 GLY A CA 1
ATOM 2684 C C . GLY A 1 356 ? 9.366 -2.021 -1.845 1.00 92.50 356 GLY A C 1
ATOM 2685 O O . GLY A 1 356 ? 10.153 -2.881 -1.446 1.00 92.50 356 GLY A O 1
ATOM 2686 N N . SER A 1 357 ? 8.199 -1.770 -1.240 1.00 94.19 357 SER A N 1
ATOM 2687 C CA . SER A 1 357 ? 7.743 -2.463 -0.028 1.00 94.19 357 SER A CA 1
ATOM 2688 C C . SER A 1 357 ? 7.369 -3.924 -0.275 1.00 94.19 357 SER A C 1
ATOM 2690 O O . SER A 1 357 ? 7.374 -4.725 0.661 1.00 94.19 357 SER A O 1
ATOM 2692 N N . LEU A 1 358 ? 7.076 -4.287 -1.526 1.00 93.62 358 LEU A N 1
ATOM 2693 C CA . LEU A 1 358 ? 6.669 -5.630 -1.933 1.00 93.62 358 LEU A CA 1
ATOM 2694 C C . LEU A 1 358 ? 7.842 -6.480 -2.430 1.00 93.62 358 LEU A C 1
ATOM 2696 O O . LEU A 1 358 ? 7.655 -7.659 -2.725 1.00 93.62 358 LEU A O 1
ATOM 2700 N N . LEU A 1 359 ? 9.046 -5.910 -2.507 1.00 93.38 359 LEU A N 1
ATOM 2701 C CA . LEU A 1 359 ? 10.235 -6.658 -2.889 1.00 93.38 359 LEU A CA 1
ATOM 2702 C C . LEU A 1 359 ? 10.596 -7.718 -1.826 1.00 93.38 359 LEU A C 1
ATOM 2704 O O . LEU A 1 359 ? 10.388 -7.474 -0.627 1.00 93.38 359 LEU A O 1
ATOM 2708 N N . PRO A 1 360 ? 11.139 -8.877 -2.250 1.00 93.31 360 PRO A N 1
ATOM 2709 C CA . PRO A 1 360 ? 11.626 -9.932 -1.366 1.00 93.31 360 PRO A CA 1
ATOM 2710 C C . PRO A 1 360 ? 12.584 -9.433 -0.269 1.00 93.31 360 PRO A C 1
ATOM 2712 O O . PRO A 1 360 ? 13.503 -8.651 -0.526 1.00 93.31 360 PRO A O 1
ATOM 2715 N N . LYS A 1 361 ? 12.385 -9.896 0.966 1.00 93.75 361 LYS A N 1
ATOM 2716 C CA . LYS A 1 361 ? 13.189 -9.537 2.147 1.00 93.75 361 LYS A CA 1
ATOM 2717 C C . LYS A 1 361 ? 13.814 -10.770 2.781 1.00 93.75 361 LYS A C 1
ATOM 2719 O O . LYS A 1 361 ? 13.222 -11.847 2.753 1.00 93.75 361 LYS A O 1
ATOM 2724 N N . GLY A 1 362 ? 14.984 -10.593 3.386 1.00 92.00 362 GLY A N 1
ATOM 2725 C CA . GLY A 1 362 ? 15.705 -11.648 4.100 1.00 92.00 362 GLY A CA 1
ATOM 2726 C C . GLY A 1 362 ? 16.672 -12.460 3.243 1.00 92.00 362 GLY A C 1
ATOM 2727 O O . GLY A 1 362 ? 17.287 -13.391 3.757 1.00 92.00 362 GLY A O 1
ATOM 2728 N N . GLY A 1 363 ? 16.839 -12.093 1.970 1.00 89.88 363 GLY A N 1
ATOM 2729 C CA . GLY A 1 363 ? 17.881 -12.670 1.128 1.00 89.88 363 GLY A CA 1
ATOM 2730 C C . GLY A 1 363 ? 17.686 -14.157 0.832 1.00 89.88 363 GLY A C 1
ATOM 2731 O O . GLY A 1 363 ? 16.583 -14.702 0.953 1.00 89.88 363 GLY A O 1
ATOM 2732 N N . SER A 1 364 ? 18.784 -14.816 0.483 1.00 86.88 364 SER A N 1
ATOM 2733 C CA . SER A 1 364 ? 18.833 -16.254 0.190 1.00 86.88 364 SER A CA 1
ATOM 2734 C C . SER A 1 364 ? 18.470 -17.119 1.404 1.00 86.88 364 SER A C 1
ATOM 2736 O O . SER A 1 364 ? 17.940 -18.213 1.248 1.00 86.88 364 SER A O 1
ATOM 2738 N N . ALA A 1 365 ? 18.628 -16.606 2.629 1.00 86.44 365 ALA A N 1
ATOM 2739 C CA . ALA A 1 365 ? 18.211 -17.311 3.844 1.00 86.44 365 ALA A CA 1
ATOM 2740 C C . ALA A 1 365 ? 16.688 -17.530 3.935 1.00 86.44 365 ALA A C 1
ATOM 2742 O O . ALA A 1 365 ? 16.241 -18.505 4.534 1.00 86.44 365 ALA A O 1
ATOM 2743 N N . VAL A 1 366 ? 15.891 -16.621 3.360 1.00 86.44 366 VAL A N 1
ATOM 2744 C CA . VAL A 1 366 ? 14.421 -16.721 3.328 1.00 86.44 366 VAL A CA 1
ATOM 2745 C C . VAL A 1 366 ? 13.940 -17.268 1.988 1.00 86.44 366 VAL A C 1
ATOM 2747 O O . VAL A 1 366 ? 13.053 -18.117 1.939 1.00 86.44 366 VAL A O 1
ATOM 2750 N N . TRP A 1 367 ? 14.513 -16.768 0.894 1.00 84.31 367 TRP A N 1
ATOM 2751 C CA . TRP A 1 367 ? 14.040 -17.052 -0.460 1.00 84.31 367 TRP A CA 1
ATOM 2752 C C . TRP A 1 367 ? 14.745 -18.236 -1.123 1.00 84.31 367 TRP A C 1
ATOM 2754 O O . TRP A 1 367 ? 14.248 -18.708 -2.149 1.00 84.31 367 TRP A O 1
ATOM 2764 N N . GLY A 1 368 ? 15.793 -18.762 -0.489 1.00 78.56 368 GLY A N 1
ATOM 2765 C CA . GLY A 1 368 ? 16.536 -19.945 -0.895 1.00 78.56 368 GLY A CA 1
ATOM 2766 C C . GLY A 1 368 ? 17.674 -19.672 -1.876 1.00 78.56 368 GLY A C 1
ATOM 2767 O O . GLY A 1 368 ? 17.649 -18.699 -2.630 1.00 78.56 368 GLY A O 1
ATOM 2768 N N . ASP A 1 369 ? 18.651 -20.574 -1.846 1.00 75.31 369 ASP A N 1
ATOM 2769 C CA . ASP A 1 369 ? 19.732 -20.736 -2.818 1.00 75.31 369 ASP A CA 1
ATOM 2770 C C . ASP A 1 369 ? 19.934 -22.238 -3.121 1.00 75.31 369 ASP A C 1
ATOM 2772 O O . ASP A 1 369 ? 19.121 -23.075 -2.718 1.00 75.31 369 ASP A O 1
ATOM 2776 N N . GLU A 1 370 ? 21.016 -22.595 -3.822 1.00 70.62 370 GLU A N 1
ATOM 2777 C CA . GLU A 1 370 ? 21.421 -23.986 -4.115 1.00 70.62 370 GLU A CA 1
ATOM 2778 C C . GLU A 1 370 ? 21.499 -24.913 -2.889 1.00 70.62 370 GLU A C 1
ATOM 2780 O O . GLU A 1 370 ? 21.377 -26.128 -3.036 1.00 70.62 370 GLU A O 1
ATOM 2785 N N . SER A 1 371 ? 21.718 -24.363 -1.694 1.00 68.44 371 SER A N 1
ATOM 2786 C CA . SER A 1 371 ? 21.840 -25.099 -0.431 1.00 68.44 371 SER A CA 1
ATOM 2787 C C . SER A 1 371 ? 20.584 -25.032 0.449 1.00 68.44 371 SER A C 1
ATOM 2789 O O . SER A 1 371 ? 20.551 -25.635 1.524 1.00 68.44 371 SER A O 1
ATOM 2791 N N . GLY A 1 372 ? 19.560 -24.290 0.015 1.00 64.12 372 GLY A N 1
ATOM 2792 C CA . GLY A 1 372 ? 18.364 -23.976 0.795 1.00 64.12 372 GLY A CA 1
ATOM 2793 C C . GLY A 1 372 ? 17.227 -25.006 0.713 1.00 64.12 372 GLY A C 1
ATOM 2794 O O . GLY A 1 372 ? 17.306 -26.024 0.036 1.00 64.12 372 GLY A O 1
ATOM 2795 N N . TRP A 1 373 ? 16.115 -24.701 1.395 1.00 62.06 373 TRP A N 1
ATOM 2796 C CA . TRP A 1 373 ? 14.867 -25.494 1.431 1.00 62.06 373 TRP A CA 1
ATOM 2797 C C . TRP A 1 373 ? 14.013 -25.349 0.148 1.00 62.06 373 TRP A C 1
ATOM 2799 O O . TRP A 1 373 ? 12.788 -25.348 0.189 1.00 62.06 373 TRP A O 1
ATOM 2809 N N . THR A 1 374 ? 14.623 -25.142 -1.014 1.00 63.78 374 THR A N 1
ATOM 2810 C CA . THR A 1 374 ? 13.868 -24.900 -2.251 1.00 63.78 374 THR A CA 1
ATOM 2811 C C . THR A 1 374 ? 13.464 -26.206 -2.929 1.00 63.78 374 THR A C 1
ATOM 2813 O O . THR A 1 374 ? 14.175 -27.205 -2.895 1.00 63.78 374 THR A O 1
ATOM 2816 N N . ASP A 1 375 ? 12.288 -26.196 -3.548 1.00 59.53 375 ASP A N 1
ATOM 2817 C CA . ASP A 1 375 ? 11.652 -27.326 -4.229 1.00 59.53 375 ASP A CA 1
ATOM 2818 C C . ASP A 1 375 ? 11.892 -27.331 -5.752 1.00 59.53 375 ASP A C 1
ATOM 2820 O O . ASP A 1 375 ? 11.327 -28.151 -6.476 1.00 59.53 375 ASP A O 1
ATOM 2824 N N . PHE A 1 376 ? 12.748 -26.438 -6.262 1.00 63.00 376 PHE A N 1
ATOM 2825 C CA . PHE A 1 376 ? 13.014 -26.289 -7.691 1.00 63.00 376 PHE A CA 1
ATOM 2826 C C . PHE A 1 376 ? 14.499 -26.460 -8.047 1.00 63.00 376 PHE A C 1
ATOM 2828 O O . PHE A 1 376 ? 15.392 -25.939 -7.381 1.00 63.00 376 PHE A O 1
ATOM 2835 N N . ASP A 1 377 ? 14.756 -27.146 -9.170 1.00 54.03 377 ASP A N 1
ATOM 2836 C CA . ASP A 1 377 ? 16.116 -27.395 -9.671 1.00 54.03 377 ASP A CA 1
ATOM 2837 C C . ASP A 1 377 ? 16.956 -26.115 -9.776 1.00 54.03 377 ASP A C 1
ATOM 2839 O O . ASP A 1 377 ? 16.589 -25.164 -10.481 1.00 54.03 377 ASP A O 1
ATOM 2843 N N . GLY A 1 378 ? 18.109 -26.137 -9.105 1.00 61.44 378 GLY A N 1
ATOM 2844 C CA . GLY A 1 378 ? 19.098 -25.062 -9.076 1.00 61.44 378 GLY A CA 1
ATOM 2845 C C . GLY A 1 378 ? 18.933 -24.066 -7.929 1.00 61.44 378 GLY A C 1
ATOM 2846 O O . GLY A 1 378 ? 19.778 -23.195 -7.809 1.00 61.44 378 GLY A O 1
ATOM 2847 N N . GLY A 1 379 ? 17.875 -24.147 -7.118 1.00 67.19 379 GLY A N 1
ATOM 2848 C CA . GLY A 1 379 ? 17.704 -23.440 -5.839 1.00 67.19 379 GLY A CA 1
ATOM 2849 C C . GLY A 1 379 ? 17.660 -21.903 -5.831 1.00 67.19 379 GLY A C 1
ATOM 2850 O O . GLY A 1 379 ? 17.237 -21.312 -4.842 1.00 67.19 379 GLY A O 1
ATOM 2851 N N . HIS A 1 380 ? 18.013 -21.236 -6.932 1.00 70.81 380 HIS A N 1
ATOM 2852 C CA . HIS A 1 380 ? 18.002 -19.775 -7.065 1.00 70.81 380 HIS A CA 1
ATOM 2853 C C . HIS A 1 380 ? 16.725 -19.208 -7.686 1.00 70.81 380 HIS A C 1
ATOM 2855 O O . HIS A 1 380 ? 16.295 -19.616 -8.768 1.00 70.81 380 HIS A O 1
ATOM 2861 N N . VAL A 1 381 ? 16.177 -18.172 -7.055 1.00 74.50 381 VAL A N 1
ATOM 2862 C CA . VAL A 1 381 ? 14.934 -17.510 -7.486 1.00 74.50 381 VAL A CA 1
ATOM 2863 C C . VAL A 1 381 ? 15.020 -16.820 -8.851 1.00 74.50 381 VAL A C 1
ATOM 2865 O O . VAL A 1 381 ? 13.993 -16.575 -9.488 1.00 74.50 381 VAL A O 1
ATOM 2868 N N . VAL A 1 382 ? 16.229 -16.519 -9.324 1.00 76.12 382 VAL A N 1
ATOM 2869 C CA . VAL A 1 382 ? 16.472 -16.063 -10.691 1.00 76.12 382 VAL A CA 1
ATOM 2870 C C . VAL A 1 382 ? 17.595 -16.874 -11.312 1.00 76.12 382 VAL A C 1
ATOM 2872 O O . VAL A 1 382 ? 18.639 -17.089 -10.705 1.00 76.12 382 VAL A O 1
ATOM 2875 N N . GLN A 1 383 ? 17.380 -17.303 -12.551 1.00 74.50 383 GLN A N 1
ATOM 2876 C CA . GLN A 1 383 ? 18.358 -18.030 -13.346 1.00 74.50 383 GLN A CA 1
ATOM 2877 C C . GLN A 1 383 ? 18.603 -17.300 -14.663 1.00 74.50 383 GLN A C 1
ATOM 2879 O O . GLN A 1 383 ? 17.667 -16.833 -15.318 1.00 74.50 383 GLN A O 1
ATOM 2884 N N . VAL A 1 384 ? 19.867 -17.217 -15.063 1.00 72.00 384 VAL A N 1
ATOM 2885 C CA . VAL A 1 384 ? 20.309 -16.566 -16.301 1.00 72.00 384 VAL A CA 1
ATOM 2886 C C . VAL A 1 384 ? 21.162 -17.528 -17.127 1.00 72.00 384 VAL A C 1
ATOM 2888 O O . VAL A 1 384 ? 21.749 -18.460 -16.574 1.00 72.00 384 VAL A O 1
ATOM 2891 N N . PRO A 1 385 ? 21.278 -17.354 -18.453 1.00 67.00 385 PRO A N 1
ATOM 2892 C CA . PRO A 1 385 ? 22.150 -18.197 -19.254 1.00 67.00 385 PRO A CA 1
ATOM 2893 C C . PRO A 1 385 ? 23.606 -17.933 -18.859 1.00 67.00 385 PRO A C 1
ATOM 2895 O O . PRO A 1 385 ? 23.981 -16.812 -18.515 1.00 67.00 385 PRO A O 1
ATOM 2898 N N . ARG A 1 386 ? 24.473 -18.938 -18.945 1.00 65.12 386 ARG A N 1
ATOM 2899 C CA . ARG A 1 386 ? 25.909 -18.732 -18.731 1.00 65.12 386 ARG A CA 1
ATOM 2900 C C . ARG A 1 386 ? 26.503 -17.922 -19.895 1.00 65.12 386 ARG A C 1
ATOM 2902 O O . ARG A 1 386 ? 26.716 -18.460 -20.980 1.00 65.12 386 ARG A O 1
ATOM 2909 N N . THR A 1 387 ? 26.780 -16.628 -19.715 1.00 57.53 387 THR A N 1
ATOM 2910 C CA . THR A 1 387 ? 27.521 -15.844 -20.727 1.00 57.53 387 THR A CA 1
ATOM 2911 C C . THR A 1 387 ? 28.997 -16.240 -20.761 1.00 57.53 387 THR A C 1
ATOM 2913 O O . THR A 1 387 ? 29.679 -16.192 -19.742 1.00 57.53 387 THR A O 1
ATOM 2916 N N . ARG A 1 388 ? 29.488 -16.606 -21.955 1.00 42.44 388 ARG A N 1
ATOM 2917 C CA . ARG A 1 388 ? 30.893 -16.920 -22.277 1.00 42.44 388 ARG A CA 1
ATOM 2918 C C . ARG A 1 388 ? 31.857 -15.819 -21.805 1.00 42.44 388 ARG A C 1
ATOM 2920 O O . ARG A 1 388 ? 32.010 -14.810 -22.485 1.00 42.44 388 ARG A O 1
ATOM 2927 N N . GLY A 1 389 ? 32.590 -16.067 -20.725 1.00 41.91 389 GLY A N 1
ATOM 2928 C CA . GLY A 1 389 ? 33.990 -15.651 -20.645 1.00 41.91 389 GLY A CA 1
ATOM 2929 C C . GLY A 1 389 ? 34.821 -16.703 -21.381 1.00 41.91 389 GLY A C 1
ATOM 2930 O O . GLY A 1 389 ? 34.787 -17.859 -20.983 1.00 41.91 389 GLY A O 1
ATOM 2931 N N . ASN A 1 390 ? 35.476 -16.315 -22.479 1.00 35.53 390 ASN A N 1
ATOM 2932 C CA . ASN A 1 390 ? 36.289 -17.136 -23.391 1.00 35.53 390 ASN A CA 1
ATOM 2933 C C . ASN A 1 390 ? 35.647 -18.441 -23.912 1.00 35.53 390 ASN A C 1
ATOM 2935 O O . ASN A 1 390 ? 35.441 -19.436 -23.225 1.00 35.53 390 ASN A O 1
ATOM 2939 N N . ALA A 1 391 ? 35.351 -18.427 -25.211 1.00 43.34 391 ALA A N 1
ATOM 2940 C CA . ALA A 1 391 ? 34.741 -19.513 -25.957 1.00 43.34 391 ALA A CA 1
ATOM 2941 C C . ALA A 1 391 ? 35.650 -20.753 -26.065 1.00 43.34 391 ALA A C 1
ATOM 2943 O O . ALA A 1 391 ? 36.295 -20.946 -27.088 1.00 43.34 391 ALA A O 1
ATOM 2944 N N . THR A 1 392 ? 35.654 -21.628 -25.058 1.00 41.31 392 THR A N 1
ATOM 2945 C CA . THR A 1 392 ? 36.153 -23.012 -25.212 1.00 41.31 392 THR A CA 1
ATOM 2946 C C . THR A 1 392 ? 35.325 -24.083 -24.501 1.00 41.31 392 THR A C 1
ATOM 2948 O O . THR A 1 392 ? 35.654 -25.257 -24.621 1.00 41.31 392 THR A O 1
ATOM 2951 N N . GLN A 1 393 ? 34.211 -23.752 -23.838 1.00 41.78 393 GLN A N 1
ATOM 2952 C CA . GLN A 1 393 ? 33.323 -24.781 -23.280 1.00 41.78 393 GLN A CA 1
ATOM 2953 C C . GLN A 1 393 ? 31.894 -24.663 -23.809 1.00 41.78 393 GLN A C 1
ATOM 2955 O O . GLN A 1 393 ? 31.143 -23.734 -23.513 1.00 41.78 393 GLN A O 1
ATOM 2960 N N . SER A 1 394 ? 31.548 -25.635 -24.647 1.00 39.53 394 SER A N 1
ATOM 2961 C CA . SER A 1 394 ? 30.220 -25.903 -25.184 1.00 39.53 394 SER A CA 1
ATOM 2962 C C . SER A 1 394 ? 29.363 -26.562 -24.101 1.00 39.53 394 SER A C 1
ATOM 2964 O O . SER A 1 394 ? 29.262 -27.781 -24.041 1.00 39.53 394 SER A O 1
ATOM 2966 N N . GLY A 1 395 ? 28.770 -25.759 -23.221 1.00 42.62 395 GLY A N 1
ATOM 2967 C CA . GLY A 1 395 ? 27.784 -26.219 -22.242 1.00 42.62 395 GLY A CA 1
ATOM 2968 C C . GLY A 1 395 ? 26.739 -25.135 -22.013 1.00 42.62 395 GLY A C 1
ATOM 2969 O O . GLY A 1 395 ? 26.988 -24.184 -21.277 1.00 42.62 395 GLY A O 1
ATOM 2970 N N . GLY A 1 396 ? 25.589 -25.239 -22.683 1.00 51.19 396 GLY A N 1
ATOM 2971 C CA . GLY A 1 396 ? 24.460 -24.312 -22.547 1.00 51.19 396 GLY A CA 1
ATOM 2972 C C . GLY A 1 396 ? 23.711 -24.502 -21.226 1.00 51.19 396 GLY A C 1
ATOM 2973 O O . GLY A 1 396 ? 22.583 -24.980 -21.233 1.00 51.19 396 GLY A O 1
ATOM 2974 N N . GLY A 1 397 ? 24.353 -24.178 -20.103 1.00 65.31 397 GLY A N 1
ATOM 2975 C CA . GLY A 1 397 ? 23.763 -24.254 -18.763 1.00 65.31 397 GLY A CA 1
ATOM 2976 C C . GLY A 1 397 ? 23.161 -22.926 -18.292 1.00 65.31 397 GLY A C 1
ATOM 2977 O O . GLY A 1 397 ? 23.635 -21.848 -18.669 1.00 65.31 397 GLY A O 1
ATOM 2978 N N . LEU A 1 398 ? 22.133 -23.011 -17.446 1.00 69.50 398 LEU A N 1
ATOM 2979 C CA . LEU A 1 398 ? 21.651 -21.895 -16.630 1.00 69.50 398 LEU A CA 1
ATOM 2980 C C . LEU A 1 398 ? 22.538 -21.756 -15.386 1.00 69.50 398 LEU A C 1
ATOM 2982 O O . LEU A 1 398 ? 23.006 -22.756 -14.844 1.00 69.50 398 LEU A O 1
ATOM 2986 N N . VAL A 1 399 ? 22.775 -20.523 -14.951 1.00 75.25 399 VAL A N 1
ATOM 2987 C CA . VAL A 1 399 ? 23.429 -20.191 -13.682 1.00 75.25 399 VAL A CA 1
ATOM 2988 C C . VAL A 1 399 ? 22.399 -19.475 -12.826 1.00 75.25 399 VAL A C 1
ATOM 2990 O O . VAL A 1 399 ? 21.739 -18.545 -13.297 1.00 75.25 399 VAL A O 1
ATOM 2993 N N . GLY A 1 400 ? 22.226 -19.939 -11.596 1.00 74.94 400 GLY A N 1
ATOM 2994 C CA . GLY A 1 400 ? 21.367 -19.259 -10.648 1.00 74.94 400 GLY A CA 1
ATOM 2995 C C . GLY A 1 400 ? 22.070 -18.074 -9.994 1.00 74.94 400 GLY A C 1
ATOM 2996 O O . GLY A 1 400 ? 23.290 -18.064 -9.843 1.00 74.94 400 GLY A O 1
ATOM 2997 N N . VAL A 1 401 ? 21.284 -17.051 -9.682 1.00 78.50 401 VAL A N 1
ATOM 2998 C CA . VAL A 1 401 ? 21.737 -15.780 -9.121 1.00 78.50 401 VAL A CA 1
ATOM 2999 C C . VAL A 1 401 ? 21.055 -15.601 -7.772 1.00 78.50 401 VAL A C 1
ATOM 3001 O O . VAL A 1 401 ? 19.824 -15.683 -7.685 1.00 78.50 401 VAL A O 1
ATOM 3004 N N . SER A 1 402 ? 21.846 -15.347 -6.730 1.00 83.88 402 SER A N 1
ATOM 3005 C CA . SER A 1 402 ? 21.311 -15.108 -5.389 1.00 83.88 402 SER A CA 1
ATOM 3006 C C . SER A 1 402 ? 20.532 -13.795 -5.333 1.00 83.88 402 SER A C 1
ATOM 3008 O O . SER A 1 402 ? 20.772 -12.871 -6.115 1.00 83.88 402 SER A O 1
ATOM 3010 N N . LEU A 1 403 ? 19.604 -13.674 -4.382 1.00 86.50 403 LEU A N 1
ATOM 3011 C CA . LEU A 1 403 ? 18.804 -12.455 -4.241 1.00 86.50 403 LEU A CA 1
ATOM 3012 C C . LEU A 1 403 ? 19.674 -11.225 -3.931 1.00 86.50 403 LEU A C 1
ATOM 3014 O O . LEU A 1 403 ? 19.414 -10.129 -4.429 1.00 86.50 403 LEU A O 1
ATOM 3018 N N . GLU A 1 404 ? 20.737 -11.415 -3.154 1.00 89.06 404 GLU A N 1
ATOM 3019 C CA . GLU A 1 404 ? 21.728 -10.392 -2.832 1.00 89.06 404 GLU A CA 1
ATOM 3020 C C . GLU A 1 404 ? 22.471 -9.910 -4.081 1.00 89.06 404 GLU A C 1
ATOM 3022 O O . GLU A 1 404 ? 22.660 -8.706 -4.264 1.00 89.06 404 GLU A O 1
ATOM 3027 N N . GLU A 1 405 ? 22.871 -10.834 -4.958 1.00 86.06 405 GLU A N 1
ATOM 3028 C CA . GLU A 1 405 ? 23.520 -10.482 -6.216 1.00 86.06 405 GLU A CA 1
ATOM 3029 C C . GLU A 1 405 ? 22.553 -9.745 -7.145 1.00 86.06 405 GLU A C 1
ATOM 3031 O O . GLU A 1 405 ? 22.925 -8.705 -7.684 1.00 86.06 405 GLU A O 1
ATOM 3036 N N . ILE A 1 406 ? 21.295 -10.188 -7.254 1.00 85.75 406 ILE A N 1
ATOM 3037 C CA . ILE A 1 406 ? 20.262 -9.479 -8.029 1.00 85.75 406 ILE A CA 1
ATOM 3038 C C . ILE A 1 406 ? 20.113 -8.041 -7.537 1.00 85.75 406 ILE A C 1
ATOM 3040 O O . ILE A 1 406 ? 20.111 -7.115 -8.345 1.00 85.75 406 ILE A O 1
ATOM 3044 N N . TYR A 1 407 ? 19.991 -7.830 -6.225 1.00 89.44 407 TYR A N 1
ATOM 3045 C CA . TYR A 1 407 ? 19.817 -6.487 -5.672 1.00 89.44 407 TYR A CA 1
ATOM 3046 C C . TYR A 1 407 ? 21.038 -5.613 -5.910 1.00 89.44 407 TYR A C 1
ATOM 3048 O O . TYR A 1 407 ? 20.876 -4.463 -6.314 1.00 89.44 407 TYR A O 1
ATOM 3056 N N . ARG A 1 408 ? 22.244 -6.166 -5.760 1.00 87.81 408 ARG A N 1
ATOM 3057 C CA . ARG A 1 408 ? 23.487 -5.457 -6.074 1.00 87.81 408 ARG A CA 1
ATOM 3058 C C . ARG A 1 408 ? 23.559 -5.063 -7.550 1.00 87.81 408 ARG A C 1
ATOM 3060 O O . ARG A 1 408 ? 23.955 -3.940 -7.852 1.00 87.81 408 ARG A O 1
ATOM 3067 N N . GLU A 1 409 ? 23.191 -5.955 -8.466 1.00 83.75 409 GLU A N 1
ATOM 3068 C CA . GLU A 1 409 ? 23.192 -5.675 -9.908 1.00 83.75 409 GLU A CA 1
ATOM 3069 C C . GLU A 1 409 ? 22.129 -4.636 -10.285 1.00 83.75 409 GLU A C 1
ATOM 3071 O O . GLU A 1 409 ? 22.400 -3.722 -11.061 1.00 83.75 409 GLU A O 1
ATOM 3076 N N . VAL A 1 410 ? 20.929 -4.735 -9.709 1.00 83.75 410 VAL A N 1
ATOM 3077 C CA . VAL A 1 410 ? 19.843 -3.771 -9.927 1.00 83.75 410 VAL A CA 1
ATOM 3078 C C . VAL A 1 410 ? 20.226 -2.388 -9.398 1.00 83.75 410 VAL A C 1
ATOM 3080 O O . VAL A 1 410 ? 20.032 -1.394 -10.096 1.00 83.75 410 VAL A O 1
ATOM 3083 N N . GLU A 1 411 ? 20.804 -2.314 -8.201 1.00 84.50 411 GLU A N 1
ATOM 3084 C CA . GLU A 1 411 ? 21.230 -1.064 -7.571 1.00 84.50 411 GLU A CA 1
ATOM 3085 C C . GLU A 1 411 ? 22.349 -0.365 -8.354 1.00 84.50 411 GLU A C 1
ATOM 3087 O O . GLU A 1 411 ? 22.321 0.857 -8.528 1.00 84.50 411 GLU A O 1
ATOM 3092 N N . ASN A 1 412 ? 23.311 -1.144 -8.860 1.00 82.00 412 ASN A N 1
ATOM 3093 C CA . ASN A 1 412 ? 24.467 -0.641 -9.604 1.00 82.00 412 ASN A CA 1
ATOM 3094 C C . ASN A 1 412 ? 24.237 -0.547 -11.116 1.00 82.00 412 ASN A C 1
ATOM 3096 O O . ASN A 1 412 ? 25.150 -0.157 -11.850 1.00 82.00 412 ASN A O 1
ATOM 3100 N N . ARG A 1 413 ? 23.032 -0.873 -11.595 1.00 79.19 413 ARG A N 1
ATOM 3101 C CA . ARG A 1 413 ? 22.690 -0.774 -13.012 1.00 79.19 413 ARG A CA 1
ATOM 3102 C C . ARG A 1 413 ? 22.925 0.664 -13.496 1.00 79.19 413 ARG A C 1
ATOM 3104 O O . ARG A 1 413 ? 22.347 1.593 -12.918 1.00 79.19 413 ARG A O 1
ATOM 3111 N N . PRO A 1 414 ? 23.727 0.872 -14.558 1.00 73.88 414 PRO A N 1
ATOM 3112 C CA . PRO A 1 414 ? 23.923 2.203 -15.107 1.00 73.88 414 PRO A CA 1
ATOM 3113 C C . PRO A 1 414 ? 22.579 2.756 -15.602 1.00 73.88 414 PRO A C 1
ATOM 3115 O O . PRO A 1 414 ? 21.785 2.006 -16.182 1.00 73.88 414 PRO A O 1
ATOM 3118 N N . PRO A 1 415 ? 22.290 4.047 -15.367 1.00 73.38 415 PRO A N 1
ATOM 3119 C CA . PRO A 1 415 ? 21.097 4.665 -15.922 1.00 73.38 415 PRO A CA 1
ATOM 3120 C C . PRO A 1 415 ? 21.155 4.598 -17.451 1.00 73.38 415 PRO A C 1
ATOM 3122 O O . PRO A 1 415 ? 22.194 4.862 -18.059 1.00 73.38 415 PRO A O 1
ATOM 3125 N N . HIS A 1 416 ? 20.039 4.242 -18.080 1.00 66.19 416 HIS A N 1
ATOM 3126 C CA . HIS A 1 416 ? 19.898 4.370 -19.525 1.00 66.19 416 HIS A CA 1
ATOM 3127 C C . HIS A 1 416 ? 19.429 5.794 -19.846 1.00 66.19 416 HIS A C 1
ATOM 3129 O O . HIS A 1 416 ? 18.385 6.226 -19.361 1.00 66.19 416 HIS A O 1
ATOM 3135 N N . HIS A 1 417 ? 20.187 6.527 -20.668 1.00 70.00 417 HIS A N 1
ATOM 3136 C CA . HIS A 1 417 ? 19.876 7.915 -21.041 1.00 70.00 417 HIS A CA 1
ATOM 3137 C C . HIS A 1 417 ? 19.640 8.826 -19.812 1.00 70.00 417 HIS A C 1
ATOM 3139 O O . HIS A 1 417 ? 20.449 8.841 -18.890 1.00 70.00 417 HIS A O 1
ATOM 3145 N N . ASN A 1 418 ? 18.527 9.571 -19.802 1.00 67.31 418 ASN A N 1
ATOM 3146 C CA . ASN A 1 418 ? 18.108 10.495 -18.743 1.00 67.31 418 ASN A CA 1
ATOM 3147 C C . ASN A 1 418 ? 17.321 9.798 -17.610 1.00 67.31 418 ASN A C 1
ATOM 3149 O O . ASN A 1 418 ? 16.606 10.464 -16.859 1.00 67.31 418 ASN A O 1
ATOM 3153 N N . GLU A 1 419 ? 17.374 8.464 -17.505 1.00 79.69 419 GLU A N 1
ATOM 3154 C CA . GLU A 1 419 ? 16.718 7.742 -16.411 1.00 79.69 419 GLU A CA 1
ATOM 3155 C C . GLU A 1 419 ? 17.418 8.047 -15.079 1.00 79.69 419 GLU A C 1
ATOM 3157 O O . GLU A 1 419 ? 18.645 8.082 -14.980 1.00 79.69 419 GLU A O 1
ATOM 3162 N N . VAL A 1 420 ? 16.629 8.226 -14.020 1.00 85.44 420 VAL A N 1
ATOM 3163 C CA . VAL A 1 420 ? 17.170 8.325 -12.664 1.00 85.44 420 VAL A CA 1
ATOM 3164 C C . VAL A 1 420 ? 17.779 6.972 -12.266 1.00 85.44 420 VAL A C 1
ATOM 3166 O O . VAL A 1 420 ? 17.110 5.944 -12.426 1.00 85.44 420 VAL A O 1
ATOM 3169 N N . PRO A 1 421 ? 19.024 6.929 -11.750 1.00 87.81 421 PRO A N 1
ATOM 3170 C CA . PRO A 1 421 ? 19.658 5.680 -11.334 1.00 87.81 421 PRO A CA 1
ATOM 3171 C C . PRO A 1 421 ? 18.823 4.939 -10.279 1.00 87.81 421 PRO A C 1
ATOM 3173 O O . PRO A 1 421 ? 18.342 5.599 -9.359 1.00 87.81 421 PRO A O 1
ATOM 3176 N N . PRO A 1 422 ? 18.709 3.596 -10.324 1.00 85.88 422 PRO A N 1
ATOM 3177 C CA . PRO A 1 422 ? 17.939 2.793 -9.361 1.00 85.88 422 PRO A CA 1
ATOM 3178 C C . PRO A 1 422 ? 18.159 3.163 -7.890 1.00 85.88 422 PRO A C 1
ATOM 3180 O O . PRO A 1 422 ? 17.201 3.388 -7.156 1.00 85.88 422 PRO A O 1
ATOM 3183 N N . LYS A 1 423 ? 19.422 3.339 -7.486 1.00 90.31 423 LYS A N 1
ATOM 3184 C CA . LYS A 1 423 ? 19.815 3.740 -6.125 1.00 90.31 423 LYS A CA 1
ATOM 3185 C C . LYS A 1 423 ? 19.302 5.110 -5.666 1.00 90.31 423 LYS A C 1
ATOM 3187 O O . LYS A 1 423 ? 19.358 5.407 -4.481 1.00 90.31 423 LYS A O 1
ATOM 3192 N N . ALA A 1 424 ? 18.863 5.962 -6.589 1.00 92.50 424 ALA A N 1
ATOM 3193 C CA . ALA A 1 424 ? 18.295 7.269 -6.280 1.00 92.50 424 ALA A CA 1
ATOM 3194 C C . ALA A 1 424 ? 16.763 7.234 -6.196 1.00 92.50 424 ALA A C 1
ATOM 3196 O O . ALA A 1 424 ? 16.173 8.210 -5.743 1.00 92.50 424 ALA A O 1
ATOM 3197 N N . HIS A 1 425 ? 16.107 6.137 -6.599 1.00 94.25 425 HIS A N 1
ATOM 3198 C CA . HIS A 1 425 ? 14.650 6.049 -6.520 1.00 94.25 425 HIS A CA 1
ATOM 3199 C C . HIS A 1 425 ? 14.183 5.908 -5.074 1.00 94.25 425 HIS A C 1
ATOM 3201 O O . HIS A 1 425 ? 14.689 5.067 -4.325 1.00 94.25 425 HIS A O 1
ATOM 3207 N N . ARG A 1 426 ? 13.142 6.655 -4.692 1.00 95.12 426 ARG A N 1
ATOM 3208 C CA . ARG A 1 426 ? 12.488 6.527 -3.380 1.00 95.12 426 ARG A CA 1
ATOM 3209 C C . ARG A 1 426 ? 11.929 5.125 -3.163 1.00 95.12 426 ARG A C 1
ATOM 3211 O O . ARG A 1 426 ? 11.992 4.602 -2.055 1.00 95.12 426 ARG A O 1
ATOM 3218 N N . SER A 1 427 ? 11.455 4.483 -4.232 1.00 93.25 427 SER A N 1
ATOM 3219 C CA . SER A 1 427 ? 11.007 3.086 -4.208 1.00 93.25 427 SER A CA 1
ATOM 3220 C C . SER A 1 427 ? 12.130 2.099 -3.859 1.00 93.25 427 SER A C 1
ATOM 3222 O O . SER A 1 427 ? 11.868 1.002 -3.369 1.00 93.25 427 SER A O 1
ATOM 3224 N N . TRP A 1 428 ? 13.396 2.479 -4.046 1.00 94.00 428 TRP A N 1
ATOM 3225 C CA . TRP A 1 428 ? 14.542 1.669 -3.647 1.00 94.00 428 TRP A CA 1
ATOM 3226 C C . TRP A 1 428 ? 15.032 2.011 -2.242 1.00 94.00 428 TRP A C 1
ATOM 3228 O O . TRP A 1 428 ? 15.223 1.107 -1.426 1.00 94.00 428 TRP A O 1
ATOM 3238 N N . THR A 1 429 ? 15.204 3.303 -1.962 1.00 94.44 429 THR A N 1
ATOM 3239 C CA . THR A 1 429 ? 15.891 3.816 -0.766 1.00 94.44 429 THR A CA 1
ATOM 3240 C C . THR A 1 429 ? 15.037 3.818 0.498 1.00 94.44 429 THR A C 1
ATOM 3242 O O . THR A 1 429 ? 15.587 3.801 1.593 1.00 94.44 429 THR A O 1
ATOM 3245 N N . ALA A 1 430 ? 13.708 3.804 0.376 1.00 95.44 430 ALA A N 1
ATOM 3246 C CA . ALA A 1 430 ? 12.806 3.851 1.528 1.00 95.44 430 ALA A CA 1
ATOM 3247 C C . ALA A 1 430 ? 12.694 2.526 2.308 1.00 95.44 430 ALA A C 1
ATOM 3249 O O . ALA A 1 430 ? 11.974 2.479 3.303 1.00 95.44 430 ALA A O 1
ATOM 3250 N N . TYR A 1 431 ? 13.350 1.446 1.864 1.00 95.38 431 TYR A N 1
ATOM 3251 C CA . TYR A 1 431 ? 13.105 0.105 2.398 1.00 95.38 431 TYR A CA 1
ATOM 3252 C C . TYR A 1 431 ? 14.386 -0.679 2.645 1.00 95.38 431 TYR A C 1
ATOM 3254 O O . TYR A 1 431 ? 15.141 -0.972 1.714 1.00 95.38 431 TYR A O 1
ATOM 3262 N N . ASP A 1 432 ? 14.555 -1.125 3.885 1.00 94.69 432 ASP A N 1
ATOM 3263 C CA . ASP A 1 432 ? 15.446 -2.230 4.196 1.00 94.69 432 ASP A CA 1
ATOM 3264 C C . ASP A 1 432 ? 14.852 -3.561 3.709 1.00 94.69 432 ASP A C 1
ATOM 3266 O O . ASP A 1 432 ? 13.644 -3.819 3.778 1.00 94.69 432 ASP A O 1
ATOM 3270 N N . ARG A 1 433 ? 15.735 -4.423 3.206 1.00 93.56 433 ARG A N 1
ATOM 3271 C CA . ARG A 1 433 ? 15.397 -5.761 2.694 1.00 93.56 433 ARG A CA 1
ATOM 3272 C C . ARG A 1 433 ? 16.290 -6.845 3.295 1.00 93.56 433 ARG A C 1
ATOM 3274 O O . ARG A 1 433 ? 16.169 -8.012 2.920 1.00 93.56 433 ARG A O 1
ATOM 3281 N N . GLY A 1 434 ? 17.198 -6.469 4.195 1.00 91.81 434 GLY A N 1
ATOM 3282 C CA . GLY A 1 434 ? 18.185 -7.370 4.765 1.00 91.81 434 GLY A CA 1
ATOM 3283 C C . GLY A 1 434 ? 17.594 -8.367 5.758 1.00 91.81 434 GLY A C 1
ATOM 3284 O O . GLY A 1 434 ? 16.477 -8.219 6.263 1.00 91.81 434 GLY A O 1
ATOM 3285 N N . LEU A 1 435 ? 18.389 -9.390 6.064 1.00 90.88 435 LEU A N 1
ATOM 3286 C CA . LEU A 1 435 ? 18.150 -10.265 7.203 1.00 90.88 435 LEU A CA 1
ATOM 3287 C C . LEU A 1 435 ? 18.782 -9.631 8.443 1.00 90.88 435 LEU A C 1
ATOM 3289 O O . LEU A 1 435 ? 19.986 -9.739 8.669 1.00 90.88 435 LEU A O 1
ATOM 3293 N N . GLN A 1 436 ? 17.970 -8.954 9.243 1.00 88.12 436 GLN A N 1
ATOM 3294 C CA . GLN A 1 436 ? 18.414 -8.301 10.473 1.00 88.12 436 GLN A CA 1
ATOM 3295 C C . GLN A 1 436 ? 17.479 -8.697 11.601 1.00 88.12 436 GLN A C 1
ATOM 3297 O O . GLN A 1 436 ? 16.299 -8.897 11.353 1.00 88.12 436 GLN A O 1
ATOM 3302 N N . LYS A 1 437 ? 17.988 -8.834 12.828 1.00 88.88 437 LYS A N 1
ATOM 3303 C CA . LYS A 1 437 ? 17.135 -9.079 13.999 1.00 88.88 437 LYS A CA 1
ATOM 3304 C C . LYS A 1 437 ? 16.584 -7.754 14.536 1.00 88.88 437 LYS A C 1
ATOM 3306 O O . LYS A 1 437 ? 17.282 -6.743 14.433 1.00 88.88 437 LYS A O 1
ATOM 3311 N N . PRO A 1 438 ? 15.403 -7.748 15.179 1.00 90.44 438 PRO A N 1
ATOM 3312 C CA . PRO A 1 438 ? 14.879 -6.543 15.803 1.00 90.44 438 PRO A CA 1
ATOM 3313 C C . PRO A 1 438 ? 15.812 -6.008 16.889 1.00 90.44 438 PRO A C 1
ATOM 3315 O O . PRO A 1 438 ? 16.224 -6.738 17.790 1.00 90.44 438 PRO A O 1
ATOM 3318 N N . THR A 1 439 ? 16.128 -4.717 16.813 1.00 90.38 439 THR A N 1
ATOM 3319 C CA . THR A 1 439 ? 16.909 -3.989 17.818 1.00 90.38 439 THR A CA 1
ATOM 3320 C C . THR A 1 439 ? 16.224 -2.658 18.151 1.00 90.38 439 THR A C 1
ATOM 3322 O O . THR A 1 439 ? 15.354 -2.191 17.405 1.00 90.38 439 THR A O 1
ATOM 3325 N N . PRO A 1 440 ? 16.622 -1.977 19.242 1.00 84.50 440 PRO A N 1
ATOM 3326 C CA . PRO A 1 440 ? 16.163 -0.613 19.494 1.00 84.50 440 PRO A CA 1
ATOM 3327 C C . PRO A 1 440 ? 16.504 0.361 18.355 1.00 84.50 440 PRO A C 1
ATOM 3329 O O . PRO A 1 440 ? 15.750 1.300 18.115 1.00 84.50 440 PRO A O 1
ATOM 3332 N N . GLY A 1 441 ? 17.616 0.136 17.642 1.00 85.38 441 GLY A N 1
ATOM 3333 C CA . GLY A 1 441 ? 18.037 0.966 16.510 1.00 85.38 441 GLY A CA 1
ATOM 3334 C C . GLY A 1 441 ? 17.117 0.818 15.299 1.00 85.38 441 GLY A C 1
ATOM 3335 O O . GLY A 1 441 ? 16.630 1.818 14.779 1.00 85.38 441 GLY A O 1
ATOM 3336 N N . THR A 1 442 ? 16.809 -0.419 14.900 1.00 86.25 442 THR A N 1
ATOM 3337 C CA . THR A 1 442 ? 15.891 -0.683 13.776 1.00 86.25 442 THR A CA 1
ATOM 3338 C C . THR A 1 442 ? 14.476 -0.195 14.074 1.00 86.25 442 THR A C 1
ATOM 3340 O O . THR A 1 442 ? 13.791 0.305 13.192 1.00 86.25 442 THR A O 1
ATOM 3343 N N . SER A 1 443 ? 14.052 -0.234 15.339 1.00 83.25 443 SER A N 1
ATOM 3344 C CA . SER A 1 443 ? 12.734 0.269 15.746 1.00 83.25 443 SER A CA 1
ATOM 3345 C C . SER A 1 443 ? 12.592 1.793 15.619 1.00 83.25 443 SER A C 1
ATOM 3347 O O . SER A 1 443 ? 11.474 2.282 15.508 1.00 83.25 443 SER A O 1
ATOM 3349 N N . ARG A 1 444 ? 13.695 2.557 15.607 1.00 86.75 444 ARG A N 1
ATOM 3350 C CA . ARG A 1 444 ? 13.683 4.030 15.488 1.00 86.75 444 ARG A CA 1
ATOM 3351 C C . ARG A 1 444 ? 13.921 4.546 14.071 1.00 86.75 444 ARG A C 1
ATOM 3353 O O . ARG A 1 444 ? 13.777 5.743 13.849 1.00 86.75 444 ARG A O 1
ATOM 3360 N N . ASN A 1 445 ? 14.323 3.679 13.149 1.00 92.62 445 ASN A N 1
ATOM 3361 C CA . ASN A 1 445 ? 14.630 4.052 11.775 1.00 92.62 445 ASN A CA 1
ATOM 3362 C C . ASN A 1 445 ? 13.524 3.533 10.848 1.00 92.62 445 ASN A C 1
ATOM 3364 O O . ASN A 1 445 ? 13.275 2.331 10.758 1.00 92.62 445 ASN 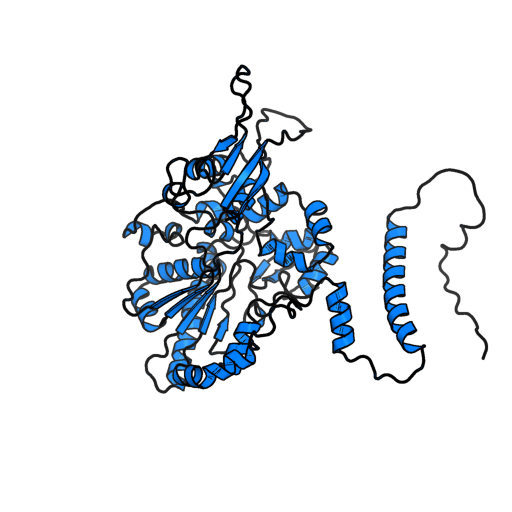A O 1
ATOM 3368 N N . ASP A 1 446 ? 12.869 4.469 10.173 1.00 94.38 446 ASP A N 1
ATOM 3369 C CA . ASP A 1 446 ? 11.665 4.254 9.379 1.00 94.38 446 ASP A CA 1
ATOM 3370 C C . ASP A 1 446 ? 11.872 3.346 8.158 1.00 94.38 446 ASP A C 1
ATOM 3372 O O . ASP A 1 446 ? 10.976 2.579 7.798 1.00 94.38 446 ASP A O 1
ATOM 3376 N N . THR A 1 447 ? 13.084 3.309 7.605 1.00 94.88 447 THR A N 1
ATOM 3377 C CA . THR A 1 447 ? 13.464 2.381 6.525 1.00 94.88 447 THR A CA 1
ATOM 3378 C C . THR A 1 447 ? 13.278 0.904 6.895 1.00 94.88 447 THR A C 1
ATOM 3380 O O . THR A 1 447 ? 13.043 0.071 6.015 1.00 94.88 447 THR A O 1
ATOM 3383 N N . PHE A 1 448 ? 13.323 0.559 8.187 1.00 95.69 448 PHE A N 1
ATOM 3384 C CA . PHE A 1 448 ? 13.132 -0.810 8.677 1.00 95.69 448 PHE A CA 1
ATOM 3385 C C . PHE A 1 448 ? 11.678 -1.151 8.992 1.00 95.69 448 PHE A C 1
ATOM 3387 O O . PHE A 1 448 ? 11.349 -2.327 9.138 1.00 95.69 448 PHE A O 1
ATOM 3394 N N . TRP A 1 449 ? 10.788 -0.165 9.103 1.00 95.38 449 TRP A N 1
ATOM 3395 C CA . TRP A 1 449 ? 9.428 -0.383 9.605 1.00 95.38 449 TRP A CA 1
ATOM 3396 C C . TRP A 1 449 ? 8.563 -1.238 8.677 1.00 95.38 449 TRP A C 1
ATOM 3398 O O . TRP A 1 449 ? 7.608 -1.859 9.132 1.00 95.38 449 TRP A O 1
ATOM 3408 N N . GLY A 1 450 ? 8.916 -1.325 7.392 1.00 92.25 450 GLY A N 1
ATOM 3409 C CA . GLY A 1 450 ? 8.297 -2.250 6.439 1.00 92.25 450 GLY A CA 1
ATOM 3410 C C . GLY A 1 450 ? 8.909 -3.659 6.417 1.00 92.25 450 GLY A C 1
ATOM 3411 O O . GLY A 1 450 ? 8.393 -4.517 5.698 1.00 92.25 450 GLY A O 1
ATOM 3412 N N . ASN A 1 451 ? 10.002 -3.914 7.146 1.00 95.31 451 ASN A N 1
ATOM 3413 C CA . ASN A 1 451 ? 10.691 -5.204 7.166 1.00 95.31 451 ASN A CA 1
ATOM 3414 C C . ASN A 1 451 ? 10.347 -5.999 8.444 1.00 95.31 451 ASN A C 1
ATOM 3416 O O . ASN A 1 451 ? 10.927 -5.731 9.497 1.00 95.31 451 ASN A O 1
ATOM 3420 N N . PRO A 1 452 ? 9.486 -7.034 8.370 1.00 93.38 452 PRO A N 1
ATOM 3421 C CA . PRO A 1 452 ? 9.072 -7.826 9.535 1.00 93.38 452 PRO A CA 1
ATOM 3422 C C . PRO A 1 452 ? 10.220 -8.625 10.173 1.00 93.38 452 PRO A C 1
ATOM 3424 O O . PRO A 1 452 ? 10.062 -9.148 11.271 1.00 93.38 452 PRO A O 1
ATOM 3427 N N . LEU A 1 453 ? 11.363 -8.756 9.492 1.00 94.44 453 LEU A N 1
ATOM 3428 C CA . LEU A 1 453 ? 12.557 -9.382 10.058 1.00 94.44 453 LEU A CA 1
ATOM 3429 C C . LEU A 1 453 ? 13.267 -8.407 11.005 1.00 94.44 453 LEU A C 1
ATOM 3431 O O . LEU A 1 453 ? 13.708 -8.802 12.080 1.00 94.44 453 LEU A O 1
ATOM 3435 N N . ALA A 1 454 ? 13.311 -7.123 10.641 1.00 94.19 454 ALA A N 1
ATOM 3436 C CA . ALA A 1 454 ? 14.053 -6.087 11.350 1.00 94.19 454 ALA A CA 1
ATOM 3437 C C . ALA A 1 454 ? 13.253 -5.387 12.460 1.00 94.19 454 ALA A C 1
ATOM 3439 O O . ALA A 1 454 ? 13.837 -4.641 13.249 1.00 94.19 454 ALA A O 1
ATOM 3440 N N . VAL A 1 455 ? 11.939 -5.603 12.558 1.00 93.25 455 VAL A N 1
ATOM 3441 C CA . VAL A 1 455 ? 11.099 -5.015 13.611 1.00 93.25 455 VAL A CA 1
ATOM 3442 C C . VAL A 1 455 ? 10.182 -6.058 14.249 1.00 93.25 455 VAL A C 1
ATOM 3444 O O . VAL A 1 455 ? 9.667 -6.946 13.581 1.00 93.25 455 VAL A O 1
ATOM 3447 N N . SER A 1 456 ? 9.964 -5.954 15.561 1.00 90.31 456 SER A N 1
ATOM 3448 C CA . SER A 1 456 ? 8.997 -6.798 16.275 1.00 90.31 456 SER A CA 1
ATOM 3449 C C . SER A 1 456 ? 7.563 -6.323 16.029 1.00 90.31 456 SER A C 1
ATOM 3451 O O . SER A 1 456 ? 7.352 -5.186 15.622 1.00 90.31 456 SER A O 1
ATOM 3453 N N . LEU A 1 457 ? 6.551 -7.119 16.363 1.00 87.62 457 LEU A N 1
ATOM 3454 C CA . LEU A 1 457 ? 5.208 -6.560 16.555 1.00 87.62 457 LEU A CA 1
ATOM 3455 C C . LEU A 1 457 ? 5.197 -5.568 17.738 1.00 87.62 457 LEU A C 1
ATOM 3457 O O . LEU A 1 457 ? 6.128 -5.598 18.557 1.00 87.62 457 LEU A O 1
ATOM 3461 N N . PRO A 1 458 ? 4.185 -4.683 17.831 1.00 86.00 458 PRO A N 1
ATOM 3462 C CA . PRO A 1 458 ? 4.092 -3.743 18.934 1.00 86.00 458 PRO A CA 1
ATOM 3463 C C . PRO A 1 458 ? 4.045 -4.426 20.292 1.00 86.00 458 PRO A C 1
ATOM 3465 O O . PRO A 1 458 ? 3.477 -5.513 20.426 1.00 86.00 458 PRO A O 1
ATOM 3468 N N . ALA A 1 459 ? 4.574 -3.759 21.316 1.00 83.75 459 ALA A N 1
ATOM 3469 C CA . ALA A 1 459 ? 4.502 -4.232 22.699 1.00 83.75 459 ALA A CA 1
ATOM 3470 C C . ALA A 1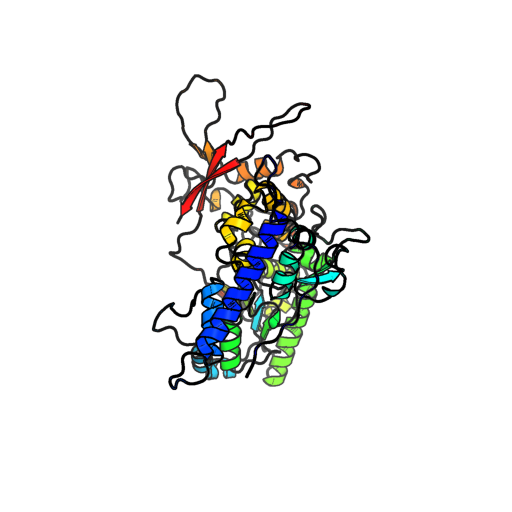 459 ? 3.086 -4.058 23.292 1.00 83.75 459 ALA A C 1
ATOM 3472 O O . ALA A 1 459 ? 2.877 -3.309 24.243 1.00 83.75 459 ALA A O 1
ATOM 3473 N N . SER A 1 460 ? 2.101 -4.752 22.715 1.00 86.19 460 SER A N 1
ATOM 3474 C CA . SER A 1 460 ? 0.697 -4.746 23.134 1.00 86.19 460 SER A CA 1
ATOM 3475 C C . SER A 1 460 ? 0.230 -6.179 23.424 1.00 86.19 460 SER A C 1
ATOM 3477 O O . SER A 1 460 ? -0.213 -6.881 22.515 1.00 86.19 460 SER A O 1
ATOM 3479 N N . PRO A 1 461 ? 0.321 -6.654 24.682 1.00 79.88 461 PRO A N 1
ATOM 3480 C CA . PRO A 1 461 ? 0.014 -8.045 25.035 1.00 79.88 461 PRO A CA 1
ATOM 3481 C C . PRO A 1 461 ? -1.432 -8.478 24.746 1.00 79.88 461 PRO A C 1
ATOM 3483 O O . PRO A 1 461 ? -1.706 -9.668 24.632 1.00 79.88 461 PRO A O 1
ATOM 3486 N N . GLY A 1 462 ? -2.364 -7.523 24.662 1.00 84.06 462 GLY A N 1
ATOM 3487 C CA . GLY A 1 462 ? -3.775 -7.786 24.367 1.00 84.06 462 GLY A CA 1
ATOM 3488 C C . GLY A 1 462 ? -4.118 -7.833 22.875 1.00 84.06 462 GLY A C 1
ATOM 3489 O O . GLY A 1 462 ? -5.242 -8.212 22.543 1.00 84.06 462 GLY A O 1
ATOM 3490 N N . LEU A 1 463 ? -3.189 -7.446 21.995 1.00 89.69 463 LEU A N 1
ATOM 3491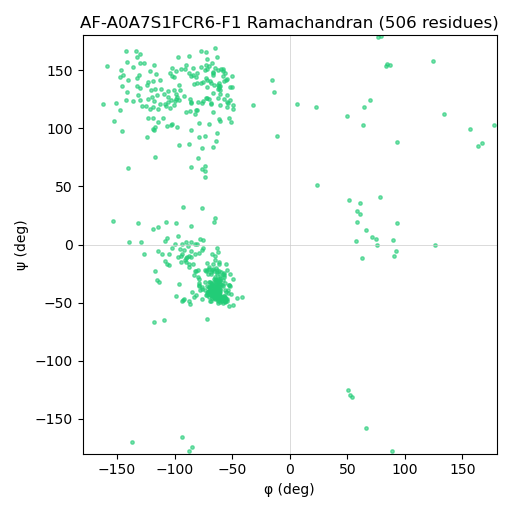 C CA . LEU A 1 463 ? -3.405 -7.392 20.552 1.00 89.69 463 LEU A CA 1
ATOM 3492 C C . LEU A 1 463 ? -3.449 -8.803 19.963 1.00 89.69 463 LEU A C 1
ATOM 3494 O O . LEU A 1 463 ? -2.512 -9.587 20.112 1.00 89.69 463 LEU A O 1
ATOM 3498 N N . LYS A 1 464 ? -4.525 -9.113 19.241 1.00 93.75 464 LYS A N 1
ATOM 3499 C CA . LYS A 1 464 ? -4.669 -10.385 18.519 1.00 93.75 464 LYS A CA 1
ATOM 3500 C C . LYS A 1 464 ? -4.353 -10.187 17.046 1.00 93.75 464 LYS A C 1
ATOM 3502 O O . LYS A 1 464 ? -4.703 -9.161 16.469 1.00 93.75 464 LYS A O 1
ATOM 3507 N N . MET A 1 465 ? -3.738 -11.183 16.420 1.00 93.94 465 MET A N 1
ATOM 3508 C CA . MET A 1 465 ? -3.439 -11.166 14.991 1.00 93.94 465 MET A CA 1
ATOM 3509 C C . MET A 1 465 ? -3.908 -12.470 14.350 1.00 93.94 465 MET A C 1
ATOM 3511 O O . MET A 1 465 ? -3.520 -13.555 14.779 1.00 93.94 465 MET A O 1
ATOM 3515 N N . PHE A 1 466 ? -4.748 -12.354 13.326 1.00 95.81 466 PHE A N 1
ATOM 3516 C CA . PHE A 1 466 ? -5.281 -13.463 12.546 1.00 95.81 466 PHE A CA 1
ATOM 3517 C C . PHE A 1 466 ? -4.743 -13.357 11.121 1.00 95.81 466 PHE A C 1
ATOM 3519 O O . PHE A 1 466 ? -5.027 -12.384 10.427 1.00 95.81 466 PHE A O 1
ATOM 3526 N N . CYS A 1 467 ? -3.966 -14.343 10.680 1.00 92.69 467 CYS A N 1
ATOM 3527 C CA . CYS A 1 467 ? -3.336 -14.332 9.361 1.00 92.69 467 CYS A CA 1
ATOM 3528 C C . CYS A 1 467 ? -3.974 -15.375 8.450 1.00 92.69 467 CYS A C 1
ATOM 3530 O O . CYS A 1 467 ? -3.741 -16.571 8.612 1.00 92.69 467 CYS A O 1
ATOM 3532 N N . PHE A 1 468 ? -4.737 -14.910 7.468 1.00 93.50 468 PHE A N 1
ATOM 3533 C CA . PHE A 1 468 ? -5.291 -15.729 6.400 1.00 93.50 468 PHE A CA 1
ATOM 3534 C C . PHE A 1 468 ? -4.419 -15.583 5.157 1.00 93.50 468 PHE A C 1
ATOM 3536 O O . PHE A 1 468 ? -4.118 -14.471 4.722 1.00 93.50 468 PHE A O 1
ATOM 3543 N N . TYR A 1 469 ? -4.023 -16.703 4.566 1.00 87.19 469 TYR A N 1
ATOM 3544 C CA . TYR A 1 469 ? -3.270 -16.737 3.319 1.00 87.19 469 TYR A CA 1
ATOM 3545 C C . TYR A 1 469 ? -3.773 -17.886 2.449 1.00 87.19 469 TYR A C 1
ATOM 3547 O O . TYR A 1 469 ? -4.138 -18.947 2.954 1.00 87.19 469 TYR A O 1
ATOM 3555 N N . GLY A 1 470 ? -3.836 -17.642 1.140 1.00 82.56 470 GLY A N 1
ATOM 3556 C CA . GLY A 1 470 ? -4.195 -18.668 0.170 1.00 82.56 470 GLY A CA 1
ATOM 3557 C C . GLY A 1 470 ? -3.056 -19.667 -0.001 1.00 82.56 470 GLY A C 1
ATOM 3558 O O . GLY A 1 470 ? -1.884 -19.291 0.017 1.00 82.56 470 GLY A O 1
ATOM 3559 N N . THR A 1 471 ? -3.404 -20.935 -0.178 1.00 82.38 471 THR A N 1
ATOM 3560 C CA . THR A 1 471 ? -2.468 -22.021 -0.484 1.00 82.38 471 THR A CA 1
ATOM 3561 C C . THR A 1 471 ? -2.984 -22.805 -1.687 1.00 82.38 471 THR A C 1
ATOM 3563 O O . THR A 1 471 ? -4.152 -22.677 -2.056 1.00 82.38 471 THR A O 1
ATOM 3566 N N . ASN A 1 472 ? -2.121 -23.614 -2.309 1.00 76.31 472 ASN A N 1
ATOM 3567 C CA . ASN A 1 472 ? -2.474 -24.487 -3.439 1.00 76.31 472 ASN A CA 1
ATOM 3568 C C . ASN A 1 472 ? -2.991 -23.748 -4.690 1.00 76.31 472 ASN A C 1
ATOM 3570 O O . ASN A 1 472 ? -3.744 -24.312 -5.482 1.00 76.31 472 ASN A O 1
ATOM 3574 N N . ILE A 1 473 ? -2.586 -22.489 -4.871 1.00 73.44 473 ILE A N 1
ATOM 3575 C CA . ILE A 1 473 ? -2.796 -21.733 -6.107 1.00 73.44 473 ILE A CA 1
ATOM 3576 C C . ILE A 1 473 ? -1.428 -21.605 -6.782 1.00 73.44 473 ILE A C 1
ATOM 3578 O O . ILE A 1 473 ? -0.527 -21.032 -6.158 1.00 73.44 473 ILE A O 1
ATOM 3582 N N . PRO A 1 474 ? -1.261 -22.100 -8.024 1.00 73.44 474 PRO A N 1
ATOM 3583 C CA . PRO A 1 474 ? -0.020 -21.941 -8.774 1.00 73.44 474 PRO A CA 1
ATOM 3584 C C . PRO A 1 474 ? 0.438 -20.481 -8.763 1.00 73.44 474 PRO A C 1
ATOM 3586 O O . PRO A 1 474 ? -0.274 -19.603 -9.244 1.00 73.44 474 PRO A O 1
ATOM 3589 N N . THR A 1 475 ? 1.601 -20.222 -8.163 1.00 70.25 475 THR A N 1
ATOM 3590 C CA . THR A 1 475 ? 2.134 -18.865 -7.946 1.00 70.25 475 THR A CA 1
ATOM 3591 C C . THR A 1 475 ? 3.593 -18.799 -8.378 1.00 70.25 475 THR A C 1
ATOM 3593 O O . THR A 1 475 ? 4.374 -19.698 -8.068 1.00 70.25 475 THR A O 1
ATOM 3596 N N . GLU A 1 476 ? 3.980 -17.734 -9.081 1.00 72.00 476 GLU A N 1
ATOM 3597 C CA . GLU A 1 476 ? 5.348 -17.542 -9.570 1.00 72.00 476 GLU A CA 1
ATOM 3598 C C . GLU A 1 476 ? 6.365 -17.495 -8.421 1.00 72.00 476 GLU A C 1
ATOM 3600 O O . GLU A 1 476 ? 6.307 -16.627 -7.545 1.00 72.00 476 GLU A O 1
ATOM 3605 N N . ARG A 1 477 ? 7.328 -18.424 -8.441 1.00 72.44 477 ARG A N 1
ATOM 3606 C CA . ARG A 1 477 ? 8.359 -18.546 -7.396 1.00 72.44 477 ARG A CA 1
ATOM 3607 C C . ARG A 1 477 ? 9.770 -18.236 -7.876 1.00 72.44 477 ARG A C 1
ATOM 3609 O O . ARG A 1 477 ? 10.580 -17.735 -7.093 1.00 72.44 477 ARG A O 1
ATOM 3616 N N . ALA A 1 478 ? 10.056 -18.544 -9.137 1.00 76.25 478 ALA A N 1
ATOM 3617 C CA . ALA A 1 478 ? 11.356 -18.342 -9.755 1.00 76.25 478 ALA A CA 1
ATOM 3618 C C . ALA A 1 478 ? 11.228 -17.986 -11.242 1.00 76.25 478 ALA A C 1
ATOM 3620 O O . ALA A 1 478 ? 10.306 -18.439 -11.933 1.00 76.25 478 ALA A O 1
ATOM 3621 N N . TYR A 1 479 ? 12.192 -17.206 -11.733 1.00 76.12 479 TYR A N 1
ATOM 3622 C CA . TYR A 1 479 ? 12.234 -16.703 -13.105 1.00 76.12 479 TYR A CA 1
ATOM 3623 C C . TYR A 1 479 ? 13.500 -17.163 -13.817 1.00 76.12 479 TYR A C 1
ATOM 3625 O O . TYR A 1 479 ? 14.610 -16.998 -13.313 1.00 76.12 479 TYR A O 1
ATOM 3633 N N . VAL A 1 480 ? 13.340 -17.670 -15.038 1.00 73.88 480 VAL A N 1
ATOM 3634 C CA . VAL A 1 480 ? 14.461 -17.877 -15.958 1.00 73.88 480 VAL A CA 1
ATOM 3635 C C . VAL A 1 480 ? 14.460 -16.726 -16.950 1.00 73.88 480 VAL A C 1
ATOM 3637 O O . VAL A 1 480 ? 13.487 -16.557 -17.684 1.00 73.88 480 VAL A O 1
ATOM 3640 N N . TYR A 1 481 ? 15.535 -15.948 -16.997 1.00 71.38 481 TYR A N 1
ATOM 3641 C CA . TYR A 1 481 ? 15.722 -14.887 -17.983 1.00 71.38 481 TYR A CA 1
ATOM 3642 C C . TYR A 1 481 ? 16.609 -15.366 -19.132 1.00 71.38 481 TYR A C 1
ATOM 3644 O O . TYR A 1 481 ? 17.494 -16.195 -18.950 1.00 71.38 481 TYR A O 1
ATOM 3652 N N . ALA A 1 482 ? 16.384 -14.834 -20.330 1.00 63.47 482 ALA A N 1
ATOM 3653 C CA . ALA A 1 482 ? 17.319 -14.879 -21.447 1.00 63.47 482 ALA A CA 1
ATOM 3654 C C . ALA A 1 482 ? 18.030 -13.540 -21.588 1.00 63.47 482 ALA A C 1
ATOM 3656 O O . ALA A 1 482 ? 17.454 -12.475 -21.350 1.00 63.47 482 ALA A O 1
ATOM 3657 N N . PHE A 1 483 ? 19.247 -13.607 -22.122 1.00 57.19 483 PHE A N 1
ATOM 3658 C CA . PHE A 1 483 ? 19.829 -12.457 -22.790 1.00 57.19 483 PHE A CA 1
ATOM 3659 C C . PHE A 1 483 ? 19.063 -12.182 -24.078 1.00 57.19 483 PHE A C 1
ATOM 3661 O O . PHE A 1 483 ? 19.063 -13.007 -24.995 1.00 57.19 483 PHE A O 1
ATOM 3668 N N . ARG A 1 484 ? 18.493 -10.986 -24.195 1.00 47.91 484 ARG A N 1
ATOM 3669 C CA . ARG A 1 484 ? 18.292 -10.388 -25.511 1.00 47.91 484 ARG A CA 1
ATOM 3670 C C . ARG A 1 484 ? 19.532 -9.562 -25.829 1.00 47.91 484 ARG A C 1
ATOM 3672 O O . ARG A 1 484 ? 19.779 -8.543 -25.193 1.00 47.91 484 ARG A O 1
ATOM 3679 N N . GLN A 1 485 ? 20.301 -9.973 -26.839 1.00 39.28 485 GLN A N 1
ATOM 3680 C CA . GLN A 1 485 ? 21.070 -8.999 -27.613 1.00 39.28 485 GLN A CA 1
ATOM 3681 C C . GLN A 1 485 ? 20.035 -8.089 -28.279 1.00 39.28 485 GLN A C 1
ATOM 3683 O O . GLN A 1 485 ? 19.434 -8.459 -29.287 1.00 39.28 485 GLN A O 1
ATOM 3688 N N . ALA A 1 486 ? 19.736 -6.943 -27.673 1.00 37.81 486 ALA A N 1
ATOM 3689 C CA . ALA A 1 486 ? 18.967 -5.926 -28.364 1.00 37.81 486 ALA A CA 1
ATOM 3690 C C . ALA A 1 486 ? 19.796 -5.483 -29.579 1.00 37.81 486 ALA A C 1
ATOM 3692 O O . ALA A 1 486 ? 20.970 -5.136 -29.440 1.00 37.81 486 ALA A O 1
ATOM 3693 N N . ARG A 1 487 ? 19.202 -5.530 -30.776 1.00 25.11 487 ARG A N 1
ATOM 3694 C CA . ARG A 1 487 ? 19.672 -4.706 -31.890 1.00 25.11 487 ARG A CA 1
ATOM 3695 C C . ARG A 1 487 ? 19.672 -3.262 -31.384 1.00 25.11 487 ARG A C 1
ATOM 3697 O O . ARG A 1 487 ? 18.618 -2.769 -30.997 1.00 25.11 487 ARG A O 1
ATOM 3704 N N . TRP A 1 488 ? 20.840 -2.634 -31.353 1.00 33.53 488 TRP A N 1
ATOM 3705 C CA . TRP A 1 488 ? 20.994 -1.204 -31.111 1.00 33.53 488 TRP A CA 1
ATOM 3706 C C . TRP A 1 488 ? 21.208 -0.509 -32.453 1.00 33.53 488 TRP A C 1
ATOM 3708 O O . TRP A 1 488 ? 22.070 -0.940 -33.211 1.00 33.53 488 TRP A O 1
ATOM 3718 N N . GLU A 1 489 ? 20.496 0.587 -32.694 1.00 25.05 489 GLU A N 1
ATOM 3719 C CA . GLU A 1 489 ? 20.944 1.716 -33.522 1.00 25.05 489 GLU A CA 1
ATOM 3720 C C . GLU A 1 489 ? 20.411 2.982 -32.804 1.00 25.05 489 GLU A C 1
ATOM 3722 O O . GLU A 1 489 ? 19.229 3.015 -32.477 1.00 25.05 489 GLU A O 1
ATOM 3727 N N . PHE A 1 490 ? 21.182 4.009 -32.413 1.00 27.62 490 PHE A N 1
ATOM 3728 C CA . PHE A 1 490 ? 22.506 4.474 -32.850 1.00 27.62 490 PHE A CA 1
ATOM 3729 C C . PHE A 1 490 ? 23.465 4.874 -31.703 1.00 27.62 490 PHE A C 1
ATOM 3731 O O . PHE A 1 490 ? 23.044 5.289 -30.626 1.00 27.62 490 PHE A O 1
ATOM 3738 N N . ALA A 1 491 ? 24.753 4.731 -32.049 1.00 32.97 491 ALA A N 1
ATOM 3739 C CA . ALA A 1 491 ? 26.006 5.360 -31.595 1.00 32.97 491 ALA A CA 1
ATOM 3740 C C . ALA A 1 491 ? 25.876 6.669 -30.769 1.00 32.97 491 ALA A C 1
ATOM 3742 O O . ALA A 1 491 ? 25.011 7.486 -31.052 1.00 32.97 491 ALA A O 1
ATOM 3743 N N . ASP A 1 492 ? 26.669 6.948 -29.727 1.00 30.05 492 ASP A N 1
ATOM 3744 C CA . ASP A 1 492 ? 28.115 6.751 -29.564 1.00 30.05 492 ASP A CA 1
ATOM 3745 C C . ASP A 1 492 ? 28.523 6.374 -28.121 1.00 30.05 492 ASP A C 1
ATOM 3747 O O . ASP A 1 492 ? 27.987 6.896 -27.147 1.00 30.05 492 ASP A O 1
ATOM 3751 N N . GLY A 1 493 ? 29.565 5.536 -28.010 1.00 34.34 493 GLY A N 1
ATOM 3752 C CA . GLY A 1 493 ? 30.523 5.562 -26.893 1.00 34.34 493 GLY A CA 1
ATOM 3753 C C . GLY A 1 493 ? 30.262 4.639 -25.695 1.00 34.34 493 GLY A C 1
ATOM 3754 O O . GLY A 1 493 ? 29.737 5.073 -24.680 1.00 34.34 493 GLY A O 1
ATOM 3755 N N . ASN A 1 494 ? 30.771 3.401 -25.767 1.00 32.47 494 ASN A N 1
ATOM 3756 C CA . ASN A 1 494 ? 30.932 2.416 -24.671 1.00 32.47 494 ASN A CA 1
ATOM 3757 C C . ASN A 1 494 ? 29.694 1.617 -24.214 1.00 32.47 494 ASN A C 1
ATOM 3759 O O . ASN A 1 494 ? 29.521 1.304 -23.037 1.00 32.47 494 ASN A O 1
ATOM 3763 N N . GLY A 1 495 ? 28.879 1.183 -25.178 1.00 33.75 495 GLY A N 1
ATOM 3764 C CA . GLY A 1 495 ? 27.734 0.300 -24.963 1.00 33.75 495 GLY A CA 1
ATOM 3765 C C . GLY A 1 495 ? 28.068 -1.084 -24.385 1.00 33.75 495 GLY A C 1
ATOM 3766 O O . GLY A 1 495 ? 28.512 -1.978 -25.100 1.00 33.75 495 GLY A O 1
ATOM 3767 N N . THR A 1 496 ? 27.710 -1.296 -23.116 1.00 33.84 496 THR A N 1
ATOM 3768 C CA . THR A 1 496 ? 27.346 -2.609 -22.552 1.00 33.84 496 THR A CA 1
ATOM 3769 C C . THR A 1 496 ? 26.164 -2.463 -21.588 1.00 33.84 496 THR A C 1
ATOM 3771 O O . THR A 1 496 ? 26.294 -2.669 -20.384 1.00 33.84 496 THR A O 1
ATOM 3774 N N . GLY A 1 497 ? 24.994 -2.088 -22.106 1.00 36.53 497 GLY A N 1
ATOM 3775 C CA . GLY A 1 497 ? 23.728 -2.232 -21.382 1.00 36.53 497 GLY A CA 1
ATOM 3776 C C . GLY A 1 497 ? 23.139 -3.624 -21.624 1.00 36.53 497 GLY A C 1
ATOM 3777 O O . GLY A 1 497 ? 22.974 -4.019 -22.779 1.00 36.53 497 GLY A O 1
ATOM 3778 N N . LYS A 1 498 ? 22.842 -4.387 -20.565 1.00 42.59 498 LYS A N 1
ATOM 3779 C CA . LYS A 1 498 ? 22.189 -5.706 -20.661 1.00 42.59 498 LYS A CA 1
ATOM 3780 C C . LYS A 1 498 ? 20.693 -5.560 -20.375 1.00 42.59 498 LYS A C 1
ATOM 3782 O O . LYS A 1 498 ? 20.329 -5.070 -19.311 1.00 42.59 498 LYS A O 1
ATOM 3787 N N . LEU A 1 499 ? 19.844 -6.021 -21.295 1.00 39.28 499 LEU A N 1
ATOM 3788 C CA . LEU A 1 499 ? 18.400 -6.139 -21.080 1.00 39.28 499 LEU A CA 1
ATOM 3789 C C . LEU A 1 499 ? 18.038 -7.616 -20.876 1.00 39.28 499 LEU A C 1
ATOM 3791 O O . LEU A 1 499 ? 18.375 -8.470 -21.703 1.00 39.28 499 LEU A O 1
ATOM 3795 N N . TRP A 1 500 ? 17.348 -7.908 -19.778 1.00 46.38 500 TRP A N 1
ATOM 3796 C CA . TRP A 1 500 ? 16.880 -9.248 -19.442 1.00 46.38 500 TRP A CA 1
ATOM 3797 C C . TRP A 1 500 ? 15.420 -9.402 -19.864 1.00 46.38 500 TRP A C 1
ATOM 3799 O O . TRP A 1 500 ? 14.580 -8.588 -19.492 1.00 46.38 500 TRP A O 1
ATOM 3809 N N . SER A 1 501 ? 15.112 -10.445 -20.636 1.00 42.66 501 SER A N 1
ATOM 3810 C CA . SER A 1 501 ? 13.733 -10.807 -20.993 1.00 42.66 501 SER A CA 1
ATOM 3811 C C . SER A 1 501 ? 13.401 -12.176 -20.426 1.00 42.66 501 SER A C 1
ATOM 3813 O O . SER A 1 501 ? 14.211 -13.095 -20.565 1.00 42.66 501 SER A O 1
ATOM 3815 N N . GLN A 1 502 ? 12.243 -12.329 -19.797 1.00 40.22 502 GLN A N 1
ATOM 3816 C CA . GLN A 1 502 ? 11.860 -13.599 -19.200 1.00 40.22 502 GLN A CA 1
ATOM 3817 C C . GLN A 1 502 ? 11.657 -14.682 -20.273 1.00 40.22 502 GLN A C 1
ATOM 3819 O O . GLN A 1 502 ? 11.073 -14.440 -21.326 1.00 40.22 502 GLN A O 1
ATOM 3824 N N . LEU A 1 503 ? 12.155 -15.888 -20.003 1.00 32.75 503 LEU A N 1
ATOM 3825 C CA . LEU A 1 503 ? 11.918 -17.082 -20.811 1.00 32.75 503 LEU A CA 1
ATOM 3826 C C . LEU A 1 503 ? 10.734 -17.898 -20.290 1.00 32.75 503 LEU A C 1
ATOM 3828 O O . LEU A 1 503 ? 9.912 -18.316 -21.102 1.00 32.75 503 LEU A O 1
ATOM 3832 N N . ARG A 1 504 ? 10.676 -18.180 -18.975 1.00 45.34 504 ARG A N 1
ATOM 3833 C CA . ARG A 1 504 ? 9.632 -18.994 -18.306 1.00 45.34 504 ARG A CA 1
ATOM 3834 C C . ARG A 1 504 ? 9.551 -18.689 -16.801 1.00 45.34 504 ARG A C 1
ATOM 3836 O O . ARG A 1 504 ? 10.559 -18.304 -16.207 1.00 45.34 504 ARG A O 1
ATOM 3843 N N . THR A 1 505 ? 8.380 -18.894 -16.190 1.00 42.00 505 THR A N 1
ATOM 3844 C CA . THR A 1 505 ? 8.179 -18.990 -14.729 1.00 42.00 505 THR A CA 1
ATOM 3845 C C . TH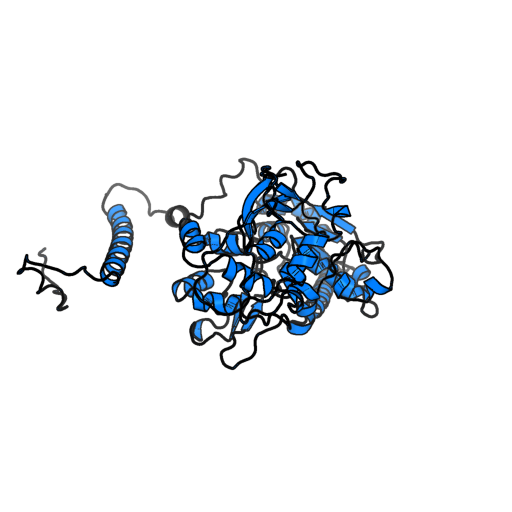R A 1 505 ? 7.966 -20.435 -14.294 1.00 42.00 505 THR A C 1
ATOM 3847 O O . THR A 1 505 ? 7.398 -21.231 -15.045 1.00 42.00 505 THR A O 1
ATOM 3850 N N . LYS A 1 506 ? 8.426 -20.779 -13.084 1.00 42.53 506 LYS A N 1
ATOM 3851 C CA . LYS A 1 506 ? 8.026 -22.014 -12.393 1.00 42.53 506 LYS A CA 1
ATOM 3852 C C . LYS A 1 506 ? 6.945 -21.681 -11.346 1.00 42.53 506 LYS A C 1
ATOM 3854 O O . LYS 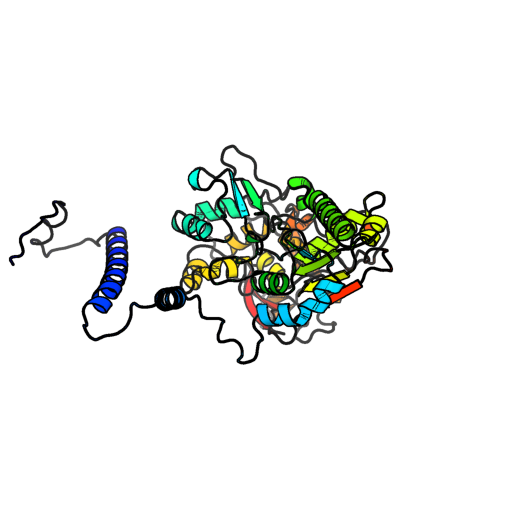A 1 506 ? 7.208 -20.808 -10.508 1.00 42.53 506 LYS A O 1
ATOM 3859 N N . PRO A 1 507 ? 5.757 -22.312 -11.410 1.00 38.69 507 PRO A N 1
ATOM 3860 C CA . PRO A 1 507 ? 4.746 -22.205 -10.362 1.00 38.69 507 PRO A CA 1
ATOM 3861 C C . PRO A 1 507 ? 5.106 -23.075 -9.146 1.00 38.69 507 PRO A C 1
ATOM 3863 O O . PRO A 1 507 ? 5.795 -24.082 -9.309 1.00 38.69 507 PRO A O 1
ATOM 3866 N N . LEU A 1 508 ? 4.626 -22.666 -7.967 1.00 37.62 508 LEU A N 1
ATOM 3867 C CA . LEU A 1 508 ? 4.474 -23.502 -6.764 1.00 37.62 508 LEU A CA 1
ATOM 3868 C C . LEU A 1 508 ? 3.402 -24.583 -6.939 1.00 37.62 508 LEU A C 1
ATOM 3870 O O . LEU A 1 508 ? 2.358 -24.265 -7.561 1.00 37.62 508 LEU A O 1
#

Organism: Noctiluca scintillans (NCBI:txid2966)

Foldseek 3Di:
DDDDDDDDDDPPPPPPPDDPDDDDDDDPVVVVVVVVVVVVVVVVVVVVVVVPPDDDDDDQPPVNVVVVVCVVLQLDPPVPPDPPDDQLLRLLLVCLVVCVVLLFFEEEQFAALQFWKAWCAAAPQQDPVRHRPTCFAEPVVVVSCVSPVVRSVQLLLQADQQLLHGDDDPRGIDIWTDAFDVRRQARYVSRGGCVSVVSSNVSSPDDRLSYGYQTGDQLGALVVRCVPPVSLVVVLVSLVVNQVVSCVVVVHPTSAYEYEAEALSVLSVLLSQLVQVLDDCSLVSCLRHHQEYEYHAYLLQAAVQLVCCLQFVDCPPVCNPLVSVCSSPPCSVVCVPPPDDSVRSNLSSSSRLNSLLRDGAAWCQVLNACPDPDPDPGTAQEWEWDDDPDPDDDDGDIHHDTPVRSLVCQQPQDDDDPRDRSVSGSSNPLADRHQDDADPVLSNRSNNSSRCNHHPRRPRPSYYYHYDHDDPDFGFSHWYWYWDPDPDDDDDDDDDHTHTDTDDTGTD

InterPro domains:
  IPR003386 Lecithin:cholesterol/phospholipid:diacylglycerol acyltransferase [PF02450] (130-483)
  IPR029058 Alpha/Beta hydrolase fold [G3DSA:3.40.50.1820] (139-333)
  IPR029058 Alpha/Beta hydrolase fold [SSF53474] (104-481)

Secondary structure (DSSP, 8-state):
----------GGGSSSSS------PPPHHHHHHHHHHHHHHHHHHHHHHHHHS-S------HHHHHHHHHHHTT---TT-S-TT---HHHHHHHTHHHHHHH---EEEE--TT-S-EEEEE--TTT-GGGTT-EEESSHHHHHHHHH-HHHHHHHHT-B-TTT-SBPPSTT--EEEE--SGGGTSEEETTEESSHHHHHHHHHTT--TTTEEE----TTS-HHHHHHHH-HHHHHHHHHHHHHHHHHHHHT-S---EEEEEETHHHHHHHHHHHHHHTSTTHHHHHHHHEEEEEEES--TT--HHHHHHHHH---TT-TTHHHHHGGGGGGHHHHHHHT--HHHHHHHHHH-GGGGGGS--SHHHHH--TTSS--STTS-SEEEE---SSS------EEEE-HHHHHHHHHHPPPPTTPPPGGG-HHHHT---S-----HHHHH-GGGTT-TTTSPPPS-TT-EEEEE---SS--EEEEEEEEE-PPP----S-----EEEEEEEEE-

Mean predicted aligned error: 14.11 Å

Sequence (508 aa):
LKFAALRTTSPCLGAMETRAGNAGSPGKTCVRVVTLLVGVAAVVCGIYKAGEQGSDTSMASPDAVRDFLLSHLGIGNETQGAAGVDSPRTVGLAVQDQAARLRRPIVILPGITSCGLEVWRAKQCLGDGFFRTRLWGGLSMVDAIVRGFECWLAHIEALDPVTGGDVEGDDAPRLRSARGHHASDDFVQGYWVWSKMLTALGAAGYEPDEVLLECYDWRLALPVLEERDFFFTQLKHNIGVAVHVAGQRRGQESAKAVVLAHSMGGSVLLYFLKWMEAQPGGTQWISDHIDSIVCLGVPFLGAMAPLAAYISGEMKDSGGVMRGLSVFGPLQGYVETALLSFERLRSILWRFGSMGSLLPKGGSAVWGDESGWTDFDGGHVVQVPRTRGNATQSGGGLVGVSLEEIYREVENRPPHHNEVPPKAHRSWTAYDRGLQKPTPGTSRNDTFWGNPLAVSLPASPGLKMFCFYGTNIPTERAYVYAFRQARWEFADGNGTGKLWSQLRTKPL